Protein AF-A0AAN9YHE5-F1 (afdb_monomer)

Foldseek 3Di:
DLLVLLPDQEFEAAKEPLLVVVLVCLVVVHQPDLPDCNLVSLLPIQLLFALLNLLNLLSHPWYWYHYPPCPPRIDTPVSVLLSLLSNLVPHPAFLLRCCVVRVSSNLVNLSCSSVPPDQQQDALLQLLLSSVSHDYPDPLSSLQSSCSRNDSDDLVVQVDPGSQVSSCSSCQVVQANQLLQFPAQADPDAQRRSDHDRDDRHGQFSDHKDFSHFGWHQDPPNHIDTDAKDKFFFDAEAPQLVVLLQVVCVVSVNHDDVPDDPVNSLVSVQVSRVSRVRQAPSDWTDTHNYIDTDNYDDDPQQFGIKIFGPRMDDPRGTRIDTDGPPPDDPDDPDDDDDDDDDDDDDDDDDDDDDDDDPVSRVVVVVDDDDDDDDDDDDDDDPDPDDPVFKAWDFPDPDWAWPDKAFDDQDVVQQKTKIKTKTKGKTFIDGRVQPPHDDGDPIDMDIDIDMFMDHDDDDPVRDRPPVVVRRVVRHVVRRVVNVVVNVVVNVVVSVVVVVVVVVVVVVVVD

Structure (mmCIF, N/CA/C/O backbone):
data_AF-A0AAN9YHE5-F1
#
_entry.id   AF-A0AAN9YHE5-F1
#
loop_
_atom_site.group_PDB
_atom_site.id
_atom_site.type_symbol
_atom_site.label_atom_id
_atom_site.label_alt_id
_atom_site.label_comp_id
_atom_site.label_asym_id
_atom_site.label_entity_id
_atom_site.label_seq_id
_atom_site.pdbx_PDB_ins_code
_atom_site.Cartn_x
_atom_site.Cartn_y
_atom_site.Cartn_z
_atom_site.occupancy
_atom_site.B_iso_or_equiv
_atom_site.auth_seq_id
_atom_site.auth_comp_id
_atom_site.auth_asym_id
_atom_site.auth_atom_id
_atom_site.pdbx_PDB_model_num
ATOM 1 N N . MET A 1 1 ? -2.744 -6.668 20.739 1.00 74.50 1 MET A N 1
ATOM 2 C CA . MET A 1 1 ? -3.691 -5.672 20.198 1.00 74.50 1 MET A CA 1
ATOM 3 C C . MET A 1 1 ? -4.394 -6.184 18.950 1.00 74.50 1 MET A C 1
ATOM 5 O O . MET A 1 1 ? -5.600 -6.330 19.034 1.00 74.50 1 MET A O 1
ATOM 9 N N . GLY A 1 2 ? -3.677 -6.585 17.888 1.00 71.94 2 GLY A N 1
ATOM 10 C CA . GLY A 1 2 ? -4.212 -7.288 16.698 1.00 71.94 2 GLY A CA 1
ATOM 11 C C . GLY A 1 2 ? -5.443 -8.166 16.937 1.00 71.94 2 GLY A C 1
ATOM 12 O O . GLY A 1 2 ? -6.554 -7.809 16.556 1.00 71.94 2 GLY A O 1
ATOM 13 N N . TYR A 1 3 ? -5.230 -9.261 17.669 1.00 76.81 3 TYR A N 1
ATOM 14 C CA . TYR A 1 3 ? -6.268 -10.214 18.077 1.00 76.81 3 TYR A CA 1
ATOM 15 C C . TYR A 1 3 ? -7.438 -9.592 18.864 1.00 76.81 3 TYR A C 1
ATOM 17 O O . TYR A 1 3 ? -8.582 -9.998 18.720 1.00 76.81 3 TYR A O 1
ATOM 25 N N . ILE A 1 4 ? -7.172 -8.605 19.724 1.00 84.62 4 ILE A N 1
ATOM 26 C CA . ILE A 1 4 ? -8.227 -7.964 20.525 1.00 84.62 4 ILE A CA 1
ATOM 27 C C . ILE A 1 4 ? -9.166 -7.183 19.603 1.00 84.62 4 ILE A C 1
ATOM 29 O O . ILE A 1 4 ? -10.381 -7.300 19.731 1.00 84.62 4 ILE A O 1
ATOM 33 N N . TYR A 1 5 ? -8.606 -6.421 18.663 1.00 83.75 5 TYR A N 1
ATOM 34 C CA . TYR A 1 5 ? -9.387 -5.610 17.734 1.00 83.75 5 TYR A CA 1
ATOM 35 C C . TYR A 1 5 ? -10.179 -6.458 16.732 1.00 83.75 5 TYR A C 1
ATOM 37 O O . TYR A 1 5 ? -11.309 -6.101 16.419 1.00 83.75 5 TYR A O 1
ATOM 45 N N . SER A 1 6 ? -9.656 -7.607 16.294 1.00 77.12 6 SER A N 1
ATOM 46 C CA . SER A 1 6 ? -10.407 -8.512 15.412 1.00 77.12 6 SER A CA 1
ATOM 47 C C . SER A 1 6 ? -11.567 -9.230 16.113 1.00 77.12 6 SER A C 1
ATOM 49 O O . SER A 1 6 ? -12.621 -9.481 15.516 1.00 77.12 6 SER A O 1
ATOM 51 N N . GLU A 1 7 ? -11.427 -9.516 17.408 1.00 85.00 7 GLU A N 1
ATOM 52 C CA . GLU A 1 7 ? -12.503 -10.093 18.218 1.00 85.00 7 GLU A CA 1
ATOM 53 C C . GLU A 1 7 ? -13.517 -9.044 18.700 1.00 85.00 7 GLU A C 1
ATOM 55 O O . GLU A 1 7 ? -14.670 -9.389 18.979 1.00 85.00 7 GLU A O 1
ATOM 60 N N . ALA A 1 8 ? -13.142 -7.763 18.738 1.00 88.00 8 ALA A N 1
ATOM 61 C CA . ALA A 1 8 ? -14.026 -6.680 19.152 1.00 88.00 8 ALA A CA 1
ATOM 62 C C . ALA A 1 8 ? -15.301 -6.612 18.288 1.00 88.00 8 ALA A C 1
ATOM 64 O O . ALA A 1 8 ? -15.305 -6.910 17.088 1.00 88.00 8 ALA A O 1
ATOM 65 N N . CYS A 1 9 ? -16.417 -6.247 18.925 1.00 89.44 9 CYS A N 1
ATOM 66 C CA . CYS A 1 9 ? -17.671 -5.951 18.224 1.00 89.44 9 CYS A CA 1
ATOM 67 C C . CYS A 1 9 ? -17.692 -4.507 17.713 1.00 89.44 9 CYS A C 1
ATOM 69 O O . CYS A 1 9 ? -18.249 -4.240 16.654 1.00 89.44 9 CYS A O 1
ATOM 71 N N . GLU A 1 10 ? -17.063 -3.603 18.459 1.00 92.31 10 GLU A N 1
ATOM 72 C CA . GLU A 1 10 ? -16.966 -2.183 18.158 1.00 92.31 10 GLU A CA 1
ATOM 73 C C . GLU A 1 10 ? -15.606 -1.664 18.628 1.00 92.31 10 GLU A C 1
ATOM 75 O O . GLU A 1 10 ? -15.095 -2.085 19.670 1.00 92.31 10 GLU A O 1
ATOM 80 N N . VAL A 1 11 ? -15.031 -0.757 17.846 1.00 93.25 11 VAL A N 1
ATOM 81 C CA . VAL A 1 11 ? -13.825 -0.001 18.169 1.00 93.25 11 VAL A CA 1
ATOM 82 C C . VAL A 1 11 ? -14.217 1.468 18.231 1.00 93.25 11 VAL A C 1
ATOM 84 O O . VAL A 1 11 ? -14.716 2.020 17.254 1.00 93.25 11 VAL A O 1
ATOM 87 N N . ILE A 1 12 ? -13.995 2.096 19.384 1.00 94.25 12 ILE A N 1
ATOM 88 C CA . ILE A 1 12 ? -14.265 3.520 19.590 1.00 94.25 12 ILE A CA 1
ATOM 89 C C . ILE A 1 12 ? -12.921 4.246 19.658 1.00 94.25 12 ILE A C 1
ATOM 91 O O . ILE A 1 12 ? -12.204 4.132 20.652 1.00 94.25 12 ILE A O 1
ATOM 95 N N . ALA A 1 13 ? -12.581 4.983 18.604 1.00 94.06 13 ALA A N 1
ATOM 96 C CA . ALA A 1 13 ? -11.414 5.852 18.575 1.00 94.06 13 ALA A CA 1
ATOM 97 C C . ALA A 1 13 ? -11.735 7.163 19.306 1.00 94.06 13 ALA A C 1
ATOM 99 O O . ALA A 1 13 ? -12.643 7.901 18.917 1.00 94.06 13 ALA A O 1
ATOM 100 N N . VAL A 1 14 ? -10.995 7.442 20.379 1.00 94.12 14 VAL A N 1
ATOM 101 C CA . VAL A 1 14 ? -11.133 8.665 21.179 1.00 94.12 14 VAL A CA 1
ATOM 102 C C . VAL A 1 14 ? -9.986 9.606 20.821 1.00 94.12 14 VAL A C 1
ATOM 104 O O . VAL A 1 14 ? -8.840 9.354 21.187 1.00 94.12 14 VAL A O 1
ATOM 107 N N . LEU A 1 15 ? -10.297 10.665 20.077 1.00 94.00 15 LEU A N 1
ATOM 108 C CA . LEU A 1 15 ? -9.329 11.664 19.619 1.00 94.00 15 LEU A CA 1
ATOM 109 C C . LEU A 1 15 ? -9.142 12.758 20.674 1.00 94.00 15 LEU A C 1
ATOM 111 O O . LEU A 1 15 ? -9.956 12.909 21.593 1.00 94.00 15 LEU A O 1
ATOM 115 N N . SER A 1 16 ? -8.078 13.548 20.529 1.00 93.75 16 SER A N 1
ATOM 116 C CA . SER A 1 16 ? -7.767 14.613 21.480 1.00 93.75 16 SER A CA 1
ATOM 117 C C . SER A 1 16 ? -8.860 15.696 21.521 1.00 93.75 16 SER A C 1
ATOM 119 O O . SER A 1 16 ? -9.561 15.913 20.523 1.00 93.75 16 SER A O 1
ATOM 121 N N . PRO A 1 17 ? -8.976 16.455 22.631 1.00 92.38 17 PRO A N 1
ATOM 122 C CA . PRO A 1 17 ? -9.924 17.567 22.765 1.00 92.38 17 PRO A CA 1
ATOM 123 C C . PRO A 1 17 ? -9.833 18.612 21.645 1.00 92.38 17 PRO A C 1
ATOM 125 O O . PRO A 1 17 ? -10.809 19.295 21.339 1.00 92.38 17 PRO A O 1
ATOM 128 N N . THR A 1 18 ? -8.664 18.730 21.006 1.00 91.44 18 THR A N 1
ATOM 129 C CA . THR A 1 18 ? -8.421 19.701 19.932 1.00 91.44 18 THR A CA 1
ATOM 130 C C . THR A 1 18 ? -9.217 19.406 18.657 1.00 91.44 18 THR A C 1
ATOM 132 O O . THR A 1 18 ? -9.439 20.313 17.858 1.00 91.44 18 THR A O 1
ATOM 135 N N . ILE A 1 19 ? -9.708 18.171 18.493 1.00 91.50 19 ILE A N 1
ATOM 136 C CA . ILE A 1 19 ? -10.497 17.726 17.334 1.00 91.50 19 ILE A CA 1
ATOM 137 C C . ILE A 1 19 ? -11.996 17.949 17.523 1.00 91.50 19 ILE A C 1
ATOM 139 O O . ILE A 1 19 ? -12.758 17.873 16.559 1.00 91.50 19 ILE A O 1
ATOM 143 N N . LEU A 1 20 ? -12.444 18.279 18.738 1.00 90.94 20 LEU A N 1
ATOM 144 C CA . LEU A 1 20 ? -13.855 18.527 19.032 1.00 90.94 20 LEU A CA 1
ATOM 145 C C . LEU A 1 20 ? -14.530 19.483 18.029 1.00 90.94 20 LEU A C 1
ATOM 147 O O . LEU A 1 20 ? -15.631 19.159 17.568 1.00 90.94 20 LEU A O 1
ATOM 151 N N . PRO A 1 21 ? -13.910 20.613 17.632 1.00 88.12 21 PRO A N 1
ATOM 152 C CA . PRO A 1 21 ? -14.501 21.497 16.638 1.00 88.12 21 PRO A CA 1
ATOM 153 C C . PRO A 1 21 ? -14.665 20.802 15.278 1.00 88.12 21 PRO A C 1
ATOM 155 O O . PRO A 1 21 ? -15.731 20.905 14.682 1.00 88.12 21 PRO A O 1
ATOM 158 N N . SER A 1 22 ? -13.671 20.021 14.837 1.00 87.50 22 SER A N 1
ATOM 159 C CA . SER A 1 22 ? -13.715 19.273 13.573 1.00 87.50 22 SER A CA 1
ATOM 160 C C . SER A 1 22 ? -14.817 18.208 13.573 1.00 87.50 22 SER A C 1
ATOM 162 O O . SER A 1 22 ? -15.563 18.101 12.604 1.00 87.50 22 SER A O 1
ATOM 164 N N . LEU A 1 23 ? -14.985 17.451 14.667 1.00 89.56 23 LEU A N 1
ATOM 165 C CA . LEU A 1 23 ? -16.072 16.465 14.764 1.00 89.56 23 LEU A CA 1
ATOM 166 C C . LEU A 1 23 ? -17.449 17.137 14.847 1.00 89.56 23 LEU A C 1
ATOM 168 O O . LEU A 1 23 ? -18.411 16.663 14.249 1.00 89.56 23 LEU A O 1
ATOM 172 N N . THR A 1 24 ? -17.562 18.251 15.572 1.00 88.62 24 THR A N 1
ATOM 173 C CA . THR A 1 24 ? -18.819 19.016 15.644 1.00 88.62 24 THR A CA 1
ATOM 174 C C . THR A 1 24 ? -19.223 19.494 14.255 1.00 88.62 24 THR A C 1
ATOM 176 O O . THR A 1 24 ? -20.366 19.307 13.844 1.00 88.62 24 THR A O 1
ATOM 179 N N . TYR A 1 25 ? -18.255 20.029 13.517 1.00 85.31 25 TYR A N 1
ATOM 180 C CA . TYR A 1 25 ? -18.430 20.499 12.156 1.00 85.31 25 TYR A CA 1
ATOM 181 C C . TYR A 1 25 ? -18.879 19.386 11.207 1.00 85.31 25 TYR A C 1
ATOM 183 O O . TYR A 1 25 ? -19.871 19.531 10.492 1.00 85.31 25 TYR A O 1
ATOM 191 N N . MET A 1 26 ? -18.189 18.240 11.263 1.00 86.38 26 MET A N 1
ATOM 192 C CA . MET A 1 26 ? -18.561 17.037 10.528 1.00 86.38 26 MET A CA 1
ATOM 193 C C . MET A 1 26 ? -20.006 16.635 10.844 1.00 86.38 26 MET A C 1
ATOM 195 O O . MET A 1 26 ? -20.814 16.524 9.931 1.00 86.38 26 MET A O 1
ATOM 199 N N . ARG A 1 27 ? -20.381 16.504 12.121 1.00 86.00 27 ARG A N 1
ATOM 200 C CA . ARG A 1 27 ? -21.746 16.128 12.532 1.00 86.00 27 ARG A CA 1
ATOM 201 C C . ARG A 1 27 ? -22.822 17.083 12.002 1.00 86.00 27 ARG A C 1
ATOM 203 O O . ARG A 1 27 ? -23.927 16.649 11.692 1.00 86.00 27 ARG A O 1
ATOM 210 N N . GLU A 1 28 ? -22.518 18.373 11.905 1.00 84.94 28 GLU A N 1
ATOM 211 C CA . GLU A 1 28 ? -23.447 19.401 11.422 1.00 84.94 28 GLU A CA 1
ATOM 212 C C . GLU A 1 28 ? -23.632 19.412 9.895 1.00 84.94 28 GLU A C 1
ATOM 214 O O . GLU A 1 28 ? -24.357 20.265 9.388 1.00 84.94 28 GLU A O 1
ATOM 219 N N . ASN A 1 29 ? -23.028 18.473 9.153 1.00 70.25 29 ASN A N 1
ATOM 220 C CA . ASN A 1 29 ? -23.102 18.409 7.686 1.00 70.25 29 ASN A CA 1
ATOM 221 C C . ASN A 1 29 ? -22.597 19.669 6.971 1.00 70.25 29 ASN A C 1
ATOM 223 O O . ASN A 1 29 ? -22.961 19.928 5.825 1.00 70.25 29 ASN A O 1
ATOM 227 N N . LYS A 1 30 ? -21.736 20.448 7.622 1.00 70.75 30 LYS A N 1
ATOM 228 C CA . LYS A 1 30 ? -21.125 21.613 6.990 1.00 70.75 30 LYS A CA 1
ATOM 229 C C . LYS A 1 30 ? -19.995 21.155 6.059 1.00 70.75 30 LYS A C 1
ATOM 231 O O . LYS A 1 30 ? -19.321 20.157 6.330 1.00 70.75 30 LYS A O 1
ATOM 236 N N . GLN A 1 31 ? -19.833 21.838 4.928 1.00 65.38 31 GLN A N 1
ATOM 237 C CA . GLN A 1 31 ? -18.748 21.579 3.977 1.00 65.38 31 GLN A CA 1
ATOM 238 C C . GLN A 1 31 ? -17.472 22.220 4.503 1.00 65.38 31 GLN A C 1
ATOM 240 O O . GLN A 1 31 ? -17.430 23.440 4.557 1.00 65.38 31 GLN A O 1
ATOM 245 N N . LEU A 1 32 ? -16.479 21.405 4.883 1.00 62.53 32 LEU A N 1
ATOM 246 C CA . LEU A 1 32 ? -15.212 21.889 5.444 1.00 62.53 32 LEU A CA 1
ATOM 247 C C . LEU A 1 32 ? -14.579 22.835 4.427 1.00 62.53 32 LEU A C 1
ATOM 249 O O . LEU A 1 32 ? -14.189 22.392 3.344 1.00 62.53 32 LEU A O 1
ATOM 253 N N . ASP A 1 33 ? -14.552 24.125 4.752 1.00 62.34 33 ASP A N 1
ATOM 254 C CA . ASP A 1 33 ? -13.973 25.124 3.866 1.00 62.34 33 ASP A CA 1
ATOM 255 C C . ASP A 1 33 ? -12.447 24.980 3.902 1.00 62.34 33 ASP A C 1
ATOM 257 O O . ASP A 1 33 ? -11.855 24.648 4.934 1.00 62.34 33 ASP A O 1
ATOM 261 N N . VAL A 1 34 ? -11.794 25.197 2.763 1.00 58.25 34 VAL A N 1
ATOM 262 C CA . VAL A 1 34 ? -10.363 24.890 2.554 1.00 58.25 34 VAL A CA 1
ATOM 263 C C . VAL A 1 34 ? -9.447 25.648 3.533 1.00 58.25 34 VAL A C 1
ATOM 265 O O . VAL A 1 34 ? -8.343 25.192 3.839 1.00 58.25 34 VAL A O 1
ATOM 268 N N . ASP A 1 35 ? -9.928 26.768 4.073 1.00 59.50 35 ASP A N 1
ATOM 269 C CA . ASP A 1 35 ? -9.215 27.633 5.016 1.00 59.50 35 ASP A CA 1
ATOM 270 C C . ASP A 1 35 ? -9.460 27.283 6.500 1.00 59.50 35 ASP A C 1
ATOM 272 O O . ASP A 1 35 ? -9.071 28.038 7.399 1.00 59.50 35 ASP A O 1
ATOM 276 N N . GLU A 1 36 ? -10.092 26.145 6.805 1.00 64.38 36 GLU A N 1
ATOM 277 C CA . GLU A 1 36 ? -10.497 25.848 8.175 1.00 64.38 36 GLU A CA 1
ATOM 278 C C . GLU A 1 36 ? -9.381 25.246 9.064 1.00 64.38 36 GLU A C 1
ATOM 280 O O . GLU A 1 36 ? -8.723 24.258 8.711 1.00 64.38 36 GLU A O 1
ATOM 285 N N . PRO A 1 37 ? -9.223 25.739 10.312 1.00 75.06 37 PRO A N 1
ATOM 286 C CA . PRO A 1 37 ? -8.290 25.190 11.307 1.00 75.06 37 PRO A CA 1
ATOM 287 C C . PRO A 1 37 ? -8.557 23.712 11.661 1.00 75.06 37 PRO A C 1
ATOM 289 O O . PRO A 1 37 ? -7.713 23.053 12.274 1.00 75.06 37 PRO A O 1
ATOM 292 N N . HIS A 1 38 ? -9.708 23.172 11.254 1.00 76.50 38 HIS A N 1
ATOM 293 C CA . HIS A 1 38 ? -10.140 21.799 11.500 1.00 76.50 38 HIS A CA 1
ATOM 294 C C . HIS A 1 38 ? -9.230 20.741 10.864 1.00 76.50 38 HIS A C 1
ATOM 296 O O . HIS A 1 38 ? -8.998 19.692 11.476 1.00 76.50 38 HIS A O 1
ATOM 302 N N . MET A 1 39 ? -8.671 21.025 9.683 1.00 77.19 39 MET A N 1
ATOM 303 C CA . MET A 1 39 ? -7.719 20.136 9.010 1.00 77.19 39 MET A CA 1
ATOM 304 C C . MET A 1 39 ? -6.397 20.026 9.758 1.00 77.19 39 MET A C 1
ATOM 306 O O . MET A 1 39 ? -5.877 18.929 9.962 1.00 77.19 39 MET A O 1
ATOM 310 N N . PHE A 1 40 ? -5.854 21.166 10.185 1.00 82.50 40 PHE A N 1
ATOM 311 C CA . PHE A 1 40 ? -4.583 21.202 10.902 1.00 82.50 40 PHE A CA 1
ATOM 312 C C . PHE A 1 40 ? -4.679 20.498 12.254 1.00 82.50 40 PHE A C 1
ATOM 314 O O . PHE A 1 40 ? -3.733 19.814 12.645 1.00 82.50 40 PHE A O 1
ATOM 321 N N . ALA A 1 41 ? -5.830 20.600 12.926 1.00 87.62 41 ALA A N 1
ATOM 322 C CA . ALA A 1 41 ? -6.093 19.846 14.145 1.00 87.62 41 ALA A CA 1
ATOM 323 C C . ALA A 1 41 ? -6.028 18.330 13.883 1.00 87.62 41 ALA A C 1
ATOM 325 O O . ALA A 1 41 ? -5.256 17.635 14.539 1.00 87.62 41 ALA A O 1
ATOM 326 N N . LEU A 1 42 ? -6.750 17.823 12.871 1.00 87.94 42 LEU A N 1
ATOM 327 C CA . LEU A 1 42 ? -6.726 16.399 12.494 1.00 87.94 42 LEU A CA 1
ATOM 328 C C . LEU A 1 42 ? -5.325 15.918 12.105 1.00 87.94 42 LEU A C 1
ATOM 330 O O . LEU A 1 42 ? -4.894 14.856 12.541 1.00 87.94 42 LEU A O 1
ATOM 334 N N . GLN A 1 43 ? -4.576 16.715 11.347 1.00 88.88 43 GLN A N 1
ATOM 335 C CA . GLN A 1 43 ? -3.193 16.398 10.995 1.00 88.88 43 GLN A CA 1
ATOM 336 C C . GLN A 1 43 ? -2.264 16.309 12.221 1.00 88.88 43 GLN A C 1
ATOM 338 O O . GLN A 1 43 ? -1.250 15.603 12.195 1.00 88.88 43 GLN A O 1
ATOM 343 N N . GLY A 1 44 ? -2.566 17.057 13.279 1.00 88.81 44 GLY A N 1
ATOM 344 C CA . GLY A 1 44 ? -1.799 17.078 14.519 1.00 88.81 44 GLY A CA 1
ATOM 345 C C . GLY A 1 44 ? -2.169 15.975 15.508 1.00 88.81 44 GLY A C 1
ATOM 346 O O . GLY A 1 44 ? -1.372 15.707 16.405 1.00 88.81 44 GLY A O 1
ATOM 347 N N . ASP A 1 45 ? -3.334 15.344 15.355 1.00 92.62 45 ASP A N 1
ATOM 348 C CA . ASP A 1 45 ? -3.850 14.403 16.345 1.00 92.62 45 ASP A CA 1
ATOM 349 C C . ASP A 1 45 ? -3.021 13.120 16.419 1.00 92.62 45 ASP A C 1
ATOM 351 O O . ASP A 1 45 ? -2.602 12.545 15.413 1.00 92.62 45 ASP A O 1
ATOM 355 N N . GLU A 1 46 ? -2.790 12.660 17.643 1.00 90.81 46 GLU A N 1
ATOM 356 C CA . GLU A 1 46 ? -1.928 11.516 17.893 1.00 90.81 46 GLU A CA 1
ATOM 357 C C . GLU A 1 46 ? -2.527 10.206 17.377 1.00 90.81 46 GLU A C 1
ATOM 359 O O . GLU A 1 46 ? -1.799 9.338 16.898 1.00 90.81 46 GLU A O 1
ATOM 364 N N . TRP A 1 47 ? -3.854 10.050 17.419 1.00 91.38 47 TRP A N 1
ATOM 365 C CA . TRP A 1 47 ? -4.482 8.890 16.802 1.00 91.38 47 TRP A CA 1
ATOM 366 C C . TRP A 1 47 ? -4.234 8.912 15.298 1.00 91.38 47 TRP A C 1
ATOM 368 O O . TRP A 1 47 ? -3.850 7.907 14.731 1.00 91.38 47 TRP A O 1
ATOM 378 N N . VAL A 1 48 ? -4.309 10.050 14.618 1.00 87.88 48 VAL A N 1
ATOM 379 C CA . VAL A 1 48 ? -4.059 10.090 13.168 1.00 87.88 48 VAL A CA 1
ATOM 380 C C . VAL A 1 48 ? -2.637 9.633 12.807 1.00 87.88 48 VAL A C 1
ATOM 382 O O . VAL A 1 48 ? -2.441 8.951 11.797 1.00 87.88 48 VAL A O 1
ATOM 385 N N . THR A 1 49 ? -1.648 9.952 13.644 1.00 85.62 49 THR A N 1
ATOM 386 C CA . THR A 1 49 ? -0.231 9.685 13.360 1.00 85.62 49 THR A CA 1
ATOM 387 C C . THR A 1 49 ? 0.251 8.298 13.742 1.00 85.62 49 THR A C 1
ATOM 3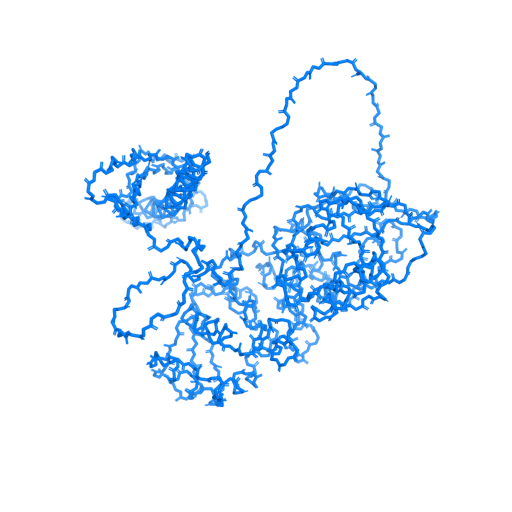89 O O . THR A 1 49 ? 1.273 7.861 13.210 1.00 85.62 49 THR A O 1
ATOM 392 N N . ARG A 1 50 ? -0.401 7.618 14.684 1.00 89.69 50 ARG A N 1
ATOM 393 C CA . ARG A 1 50 ? 0.111 6.373 15.263 1.00 89.69 50 ARG A CA 1
ATOM 394 C C . ARG A 1 50 ? 0.031 5.190 14.290 1.00 89.69 50 ARG A C 1
ATOM 396 O O . ARG A 1 50 ? -0.863 5.079 13.454 1.00 89.69 50 ARG A O 1
ATOM 403 N N . ALA A 1 51 ? 0.969 4.265 14.457 1.00 87.94 51 ALA A N 1
ATOM 404 C CA . ALA A 1 51 ? 1.032 2.971 13.783 1.00 87.94 51 ALA A CA 1
ATOM 405 C C . ALA A 1 51 ? -0.233 2.125 14.031 1.00 87.94 51 ALA A C 1
ATOM 407 O O . ALA A 1 51 ? -0.787 1.529 13.112 1.00 87.94 51 ALA A O 1
ATOM 4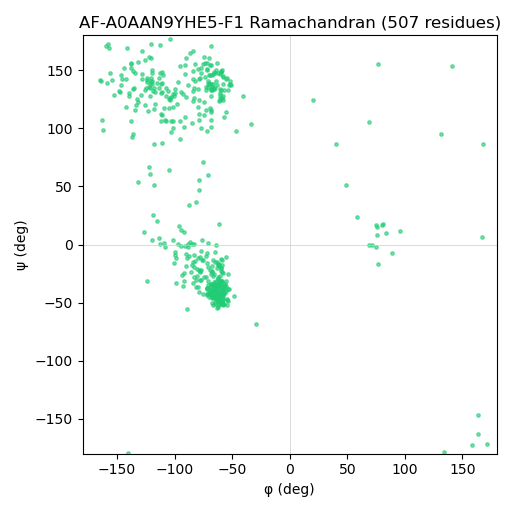08 N N . TRP A 1 52 ? -0.735 2.126 15.268 1.00 90.31 52 TRP A N 1
ATOM 409 C CA . TRP A 1 52 ? -1.890 1.320 15.677 1.00 90.31 52 TRP A CA 1
ATOM 410 C C . TRP A 1 52 ? -3.188 1.667 14.951 1.00 90.31 52 TRP A C 1
ATOM 412 O O . TRP A 1 52 ? -4.018 0.794 14.739 1.00 90.31 52 TRP A O 1
ATOM 422 N N . THR A 1 53 ? -3.330 2.906 14.507 1.00 91.75 53 THR A N 1
ATOM 423 C CA . THR A 1 53 ? -4.536 3.473 13.893 1.00 91.75 53 THR A CA 1
ATOM 424 C C . THR A 1 53 ? -5.025 2.703 12.689 1.00 91.75 53 THR A C 1
ATOM 426 O O . THR A 1 53 ? -6.220 2.454 12.548 1.00 91.75 53 THR A O 1
ATOM 429 N N . TYR A 1 54 ? -4.092 2.281 11.836 1.00 91.12 54 TYR A N 1
ATOM 430 C CA . TYR A 1 54 ? -4.431 1.454 10.692 1.00 91.12 54 TYR A CA 1
ATOM 431 C C . TYR A 1 54 ? -5.020 0.122 11.161 1.00 91.12 54 TYR A C 1
ATOM 433 O O . TYR A 1 54 ? -6.148 -0.213 10.821 1.00 91.12 54 TYR A O 1
ATOM 441 N N . GLN A 1 55 ? -4.295 -0.583 12.030 1.00 90.56 55 GLN A N 1
ATOM 442 C CA . GLN A 1 55 ? -4.684 -1.879 12.584 1.00 90.56 55 GLN A CA 1
ATOM 443 C C . GLN A 1 55 ? -6.004 -1.825 13.375 1.00 90.56 55 GLN A C 1
ATOM 445 O O . GLN A 1 55 ? -6.763 -2.792 13.367 1.00 90.56 55 GLN A O 1
ATOM 450 N N . GLU A 1 56 ? -6.271 -0.716 14.060 1.00 91.06 56 GLU A N 1
ATOM 451 C CA . GLU A 1 56 ? -7.505 -0.436 14.795 1.00 91.06 56 GLU A CA 1
ATOM 452 C C . GLU A 1 56 ? -8.702 -0.296 13.865 1.00 91.06 56 GLU A C 1
ATOM 454 O O . GLU A 1 56 ? -9.711 -0.972 14.056 1.00 91.06 56 GLU A O 1
ATOM 459 N N . ALA A 1 57 ? -8.575 0.552 12.845 1.00 91.75 57 ALA A N 1
ATOM 460 C CA . ALA A 1 57 ? -9.649 0.821 11.905 1.00 91.75 57 ALA A CA 1
ATOM 461 C C . ALA A 1 57 ? -9.952 -0.405 11.040 1.00 91.75 57 ALA A C 1
ATOM 463 O O . ALA A 1 57 ? -11.095 -0.838 10.957 1.00 91.75 57 ALA A O 1
ATOM 464 N N . VAL A 1 58 ? -8.932 -1.012 10.431 1.00 89.12 58 VAL A N 1
ATOM 465 C CA . VAL A 1 58 ? -9.130 -2.062 9.420 1.00 89.12 58 VAL A CA 1
ATOM 466 C C . VAL A 1 58 ? -9.547 -3.418 9.995 1.00 89.12 58 VAL A C 1
ATOM 468 O O . VAL A 1 58 ? -9.986 -4.301 9.254 1.00 89.12 58 VAL A O 1
ATOM 471 N N . ASN A 1 59 ? -9.421 -3.599 11.310 1.00 89.25 59 ASN A N 1
ATOM 472 C CA . ASN A 1 59 ? -9.922 -4.782 12.010 1.00 89.25 59 ASN A CA 1
ATOM 473 C C . ASN A 1 59 ? -11.261 -4.538 12.708 1.00 89.25 59 ASN A C 1
ATOM 475 O O . ASN A 1 59 ? -11.866 -5.493 13.200 1.00 89.25 59 ASN A O 1
ATOM 479 N N . ALA A 1 60 ? -11.722 -3.289 12.779 1.00 89.38 60 ALA A N 1
ATOM 480 C CA . ALA A 1 60 ? -12.995 -2.973 13.394 1.00 89.38 60 ALA A CA 1
ATOM 481 C C . ALA A 1 60 ? -14.140 -3.576 12.570 1.00 89.38 60 ALA A C 1
ATOM 483 O O . ALA A 1 60 ? -14.203 -3.420 11.356 1.00 89.38 60 ALA A O 1
ATOM 484 N N . LYS A 1 61 ? -15.088 -4.233 13.244 1.00 88.00 61 LYS A N 1
ATOM 485 C CA . LYS A 1 61 ? -16.388 -4.589 12.639 1.00 88.00 61 LYS A CA 1
ATOM 486 C C . LYS A 1 61 ? -17.328 -3.387 12.588 1.00 88.00 61 LYS A C 1
ATOM 488 O O . LYS A 1 61 ? -18.179 -3.293 11.714 1.00 88.00 61 LYS A O 1
ATOM 493 N N . CYS A 1 62 ? -17.168 -2.499 13.561 1.00 92.25 62 CYS A N 1
ATOM 494 C CA . CYS A 1 62 ? -17.839 -1.219 13.674 1.00 92.25 62 CYS A CA 1
ATOM 495 C C . CYS A 1 62 ? -16.816 -0.233 14.239 1.00 92.25 62 CYS A C 1
ATOM 497 O O . CYS A 1 62 ? -16.297 -0.460 15.334 1.00 92.25 62 CYS A O 1
ATOM 499 N N . LEU A 1 63 ? -16.489 0.808 13.478 1.00 94.00 63 LEU A N 1
ATOM 500 C CA . LEU A 1 63 ? -15.630 1.900 13.920 1.00 94.00 63 LEU A CA 1
ATOM 501 C C . LEU A 1 63 ? -16.499 3.104 14.285 1.00 94.00 63 LEU A C 1
ATOM 503 O O . LEU A 1 63 ? -17.314 3.546 13.476 1.00 94.00 63 LEU A O 1
ATOM 507 N N . SER A 1 64 ? -16.272 3.656 15.469 1.00 95.25 64 SER A N 1
ATOM 508 C CA . SER A 1 64 ? -16.890 4.883 15.966 1.00 95.25 64 SER A CA 1
ATOM 509 C C . SER A 1 64 ? -15.788 5.864 16.352 1.00 95.25 64 SER A C 1
ATOM 511 O O . SER A 1 64 ? -14.771 5.469 16.917 1.00 95.25 64 SER A O 1
ATOM 513 N N . ILE A 1 65 ? -15.975 7.146 16.056 1.00 95.12 65 ILE A N 1
ATOM 514 C CA . ILE A 1 65 ? -14.998 8.204 16.321 1.00 95.12 65 ILE A CA 1
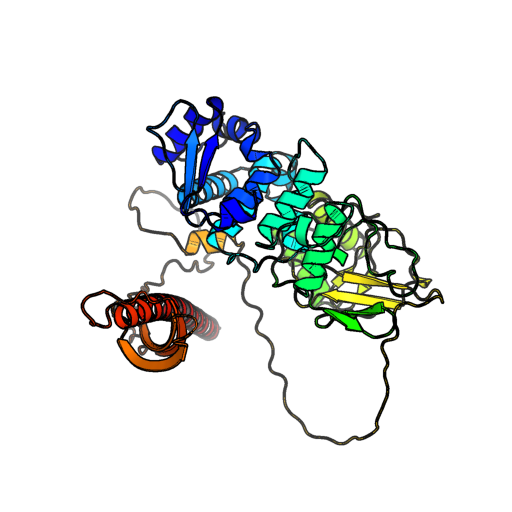ATOM 515 C C . ILE A 1 65 ? -15.631 9.248 17.232 1.00 95.12 65 ILE A C 1
ATOM 517 O O . ILE A 1 65 ? -16.722 9.757 16.968 1.00 95.12 65 ILE A O 1
ATOM 521 N N . THR A 1 66 ? -14.942 9.556 18.324 1.00 95.31 66 THR A N 1
ATOM 522 C CA . THR A 1 66 ? -15.360 10.528 19.333 1.00 95.31 66 THR A CA 1
ATOM 523 C C . THR A 1 66 ? -14.159 11.341 19.812 1.00 95.31 66 THR A C 1
ATOM 525 O O . THR A 1 66 ? -13.038 11.175 19.333 1.00 95.31 66 THR A O 1
ATOM 528 N N . CYS A 1 67 ? -14.391 12.252 20.747 1.00 94.19 67 CYS A N 1
ATOM 529 C CA . CYS A 1 67 ? -13.386 13.141 21.297 1.00 94.19 67 CYS A CA 1
ATOM 530 C C . CYS A 1 67 ? -13.399 13.059 22.826 1.00 94.19 67 CYS A C 1
ATOM 532 O O . CYS A 1 67 ? -14.459 12.936 23.449 1.00 94.19 67 CYS A O 1
ATOM 534 N N . GLU A 1 68 ? -12.216 13.118 23.434 1.00 93.00 68 GLU A N 1
ATOM 535 C CA . GLU A 1 68 ? -12.059 13.116 24.885 1.00 93.00 68 GLU A CA 1
ATOM 536 C C . GLU A 1 68 ? -12.907 14.222 25.540 1.00 93.00 68 GLU A C 1
ATOM 538 O O . GLU A 1 68 ? -12.945 15.368 25.093 1.00 93.00 68 GLU A O 1
ATOM 543 N N . GLY A 1 69 ? -13.642 13.867 26.597 1.00 87.88 69 GLY A N 1
ATOM 544 C CA . GLY A 1 69 ? -14.540 14.790 27.300 1.00 87.88 69 GLY A CA 1
ATOM 545 C C . GLY A 1 69 ? -15.850 15.112 26.567 1.00 87.88 69 GLY A C 1
ATOM 546 O O . GLY A 1 69 ? -16.702 15.795 27.133 1.00 87.88 69 GLY A O 1
ATOM 547 N N . SER A 1 70 ? -16.066 14.589 25.355 1.00 80.44 70 SER A N 1
ATOM 548 C CA . SER A 1 70 ? -17.239 14.876 24.523 1.00 80.44 70 SER A CA 1
ATOM 549 C C . SER A 1 70 ? -18.042 13.618 24.172 1.00 80.44 70 SER A C 1
ATOM 551 O O . SER A 1 70 ? -18.264 13.287 23.009 1.00 80.44 70 SER A O 1
ATOM 553 N N . GLY A 1 71 ? -18.564 12.929 25.192 1.00 71.75 71 GLY A N 1
ATOM 554 C CA . GLY A 1 71 ? -19.355 11.697 25.012 1.00 71.75 71 GLY A CA 1
ATOM 555 C C . GLY A 1 71 ? -20.682 11.858 24.248 1.00 71.75 71 GLY A C 1
ATOM 556 O O . GLY A 1 71 ? -21.405 10.887 24.068 1.00 71.75 71 GLY A O 1
ATOM 557 N N . HIS A 1 72 ? -21.019 13.074 23.811 1.00 85.62 72 HIS A N 1
ATOM 558 C CA . HIS A 1 72 ? -22.226 13.385 23.042 1.00 85.62 72 HIS A CA 1
ATOM 559 C C . HIS A 1 72 ? -21.969 13.500 21.527 1.00 85.62 72 HIS A C 1
ATOM 561 O O . HIS A 1 72 ? -22.919 13.667 20.759 1.00 85.62 72 HIS A O 1
ATOM 567 N N . ILE A 1 73 ? -20.709 13.444 21.081 1.00 91.00 73 ILE A N 1
ATOM 568 C CA . ILE A 1 73 ? -20.347 13.405 19.660 1.00 91.00 73 ILE A CA 1
ATOM 569 C C . ILE A 1 73 ? -19.763 12.038 19.360 1.00 91.00 73 ILE A C 1
ATOM 571 O O . ILE A 1 73 ? -18.676 11.704 19.823 1.00 91.00 73 ILE A O 1
ATOM 575 N N . ILE A 1 74 ? -20.490 11.260 18.569 1.00 94.12 74 ILE A N 1
ATOM 576 C CA . ILE A 1 74 ? -20.031 9.987 18.026 1.00 94.12 74 ILE A CA 1
ATOM 577 C C . ILE A 1 74 ? -20.351 10.020 16.538 1.00 94.12 74 ILE A C 1
ATOM 579 O O . ILE A 1 74 ? -21.501 10.236 16.160 1.00 94.12 74 ILE A O 1
ATOM 583 N N . ILE A 1 75 ? -19.325 9.851 15.712 1.00 93.81 75 ILE A N 1
ATOM 584 C CA . ILE A 1 75 ? -19.428 9.790 14.254 1.00 93.81 75 ILE A CA 1
ATOM 585 C C . ILE A 1 75 ? -19.047 8.377 13.837 1.00 93.81 75 ILE A C 1
ATOM 587 O O . ILE A 1 75 ? -18.054 7.838 14.327 1.00 93.81 75 ILE A O 1
ATOM 591 N N . SER A 1 76 ? -19.818 7.760 12.945 1.00 94.56 76 SER A N 1
ATOM 592 C CA . SER A 1 76 ? -19.430 6.447 12.420 1.00 94.56 76 SER A CA 1
ATOM 593 C C . SER A 1 76 ? -18.144 6.558 11.591 1.00 94.56 76 SER A C 1
ATOM 595 O O . SER A 1 76 ? -17.901 7.567 10.930 1.00 94.56 76 SER A O 1
ATOM 597 N N . GLY A 1 77 ? -17.321 5.512 11.574 1.00 93.00 77 GLY A N 1
ATOM 598 C CA . GLY A 1 77 ? -16.084 5.483 10.793 1.00 93.00 77 GLY A CA 1
ATOM 599 C C . GLY A 1 77 ? -16.337 5.709 9.301 1.00 93.00 77 GLY A C 1
ATOM 600 O O . GLY A 1 77 ? -15.597 6.444 8.659 1.00 93.00 77 GLY A O 1
ATOM 601 N N . GLN A 1 78 ? -17.430 5.160 8.761 1.00 92.06 78 GLN A N 1
ATOM 602 C CA . GLN A 1 78 ? -17.829 5.390 7.369 1.00 92.06 78 GLN A CA 1
ATOM 603 C C . GLN A 1 78 ? -18.148 6.866 7.104 1.00 92.06 78 GLN A C 1
ATOM 605 O O . GLN A 1 78 ? -17.672 7.439 6.128 1.00 92.06 78 GLN A O 1
ATOM 610 N N . GLU A 1 79 ? -18.938 7.492 7.974 1.00 91.62 79 GLU A N 1
ATOM 611 C CA . GLU A 1 79 ? -19.277 8.907 7.854 1.00 91.62 79 GLU A CA 1
ATOM 612 C C . GLU A 1 79 ? -18.032 9.793 7.972 1.00 91.62 79 GLU A C 1
ATOM 614 O O . GLU A 1 79 ? -17.854 10.709 7.172 1.00 91.62 79 GLU A O 1
ATOM 619 N N . PHE A 1 80 ? -17.138 9.486 8.913 1.00 91.50 80 PHE A N 1
ATOM 620 C CA . PHE A 1 80 ? -15.870 10.190 9.062 1.00 91.50 80 PHE A CA 1
ATOM 621 C C . PHE A 1 80 ? -15.013 10.105 7.791 1.00 91.50 80 PHE A C 1
ATOM 623 O O . PHE A 1 80 ? -14.567 11.137 7.291 1.00 91.50 80 PHE A O 1
ATOM 630 N N . LEU A 1 81 ? -14.825 8.904 7.232 1.00 90.75 81 LEU A N 1
ATOM 631 C CA . LEU A 1 81 ? -14.022 8.704 6.021 1.00 90.75 81 LEU A CA 1
ATOM 632 C C . LEU A 1 81 ? -14.650 9.363 4.791 1.00 90.75 81 LEU A C 1
ATOM 634 O O . LEU A 1 81 ? -13.936 9.973 4.000 1.00 90.75 81 LEU A O 1
ATOM 638 N N . ASN A 1 82 ? -15.976 9.315 4.653 1.00 89.12 82 ASN A N 1
ATOM 639 C CA . ASN A 1 82 ? -16.677 10.001 3.568 1.00 89.12 82 ASN A CA 1
ATOM 640 C C . ASN A 1 82 ? -16.473 11.520 3.635 1.00 89.12 82 ASN A C 1
ATOM 642 O O . ASN A 1 82 ? -16.201 12.157 2.617 1.00 89.12 82 ASN A O 1
ATOM 646 N N . ARG A 1 83 ? -16.573 12.108 4.833 1.00 87.50 83 ARG A N 1
ATOM 647 C CA . ARG A 1 83 ? -16.353 13.548 5.040 1.00 87.50 83 ARG A CA 1
ATOM 648 C C . ARG A 1 83 ? -14.902 13.941 4.806 1.00 87.50 83 ARG A C 1
ATOM 650 O O . ARG A 1 83 ? -14.651 14.964 4.175 1.00 87.50 83 ARG A O 1
ATOM 657 N N . LEU A 1 84 ? -13.966 13.122 5.280 1.00 86.94 84 LEU A N 1
ATOM 658 C CA . LEU A 1 84 ? -12.544 13.311 5.032 1.00 86.94 84 LEU A CA 1
ATOM 659 C C . LEU A 1 84 ? -12.247 13.275 3.527 1.00 86.94 84 LEU A C 1
ATOM 661 O O . LEU A 1 84 ? -11.650 14.213 3.014 1.00 86.94 84 LEU A O 1
ATOM 665 N N . GLY A 1 85 ? -12.703 12.244 2.814 1.00 87.88 85 GLY A N 1
ATOM 666 C CA . GLY A 1 85 ? -12.501 12.122 1.369 1.00 87.88 85 GLY A CA 1
ATOM 667 C C . GLY A 1 85 ? -13.111 13.293 0.599 1.00 87.88 85 GLY A C 1
ATOM 668 O O . GLY A 1 85 ? -12.457 13.860 -0.270 1.00 87.88 85 GLY A O 1
ATOM 669 N N . HIS A 1 86 ? -14.322 13.726 0.968 1.00 85.50 86 HIS A N 1
ATOM 670 C CA . HIS A 1 86 ? -14.937 14.922 0.390 1.00 85.50 86 HIS A CA 1
ATOM 671 C C . HIS A 1 86 ? -14.073 16.168 0.610 1.00 85.50 86 HIS A C 1
ATOM 673 O O . HIS A 1 86 ? -13.817 16.906 -0.335 1.00 85.50 86 HIS A O 1
ATOM 679 N N . MET A 1 87 ? -13.614 16.410 1.838 1.00 84.00 87 MET A N 1
ATOM 680 C CA . MET A 1 87 ? -12.739 17.540 2.158 1.00 84.00 87 MET A CA 1
ATOM 681 C C . MET A 1 87 ? -11.445 17.500 1.337 1.00 84.00 87 MET A C 1
ATOM 683 O O . MET A 1 87 ? -11.072 18.502 0.737 1.00 84.00 87 MET A O 1
ATOM 687 N N . LEU A 1 88 ? -10.788 16.340 1.263 1.00 84.94 88 LEU A N 1
ATOM 688 C CA . LEU A 1 88 ? -9.527 16.175 0.540 1.00 84.94 88 LEU A CA 1
ATOM 689 C C . LEU A 1 88 ? -9.666 16.350 -0.981 1.00 84.94 88 LEU A C 1
ATOM 691 O O . LEU A 1 88 ? -8.691 16.735 -1.622 1.00 84.94 88 LEU A O 1
ATOM 695 N N . ASP A 1 89 ? -10.844 16.080 -1.547 1.00 85.00 89 ASP A N 1
ATOM 696 C CA . ASP A 1 89 ? -11.164 16.250 -2.975 1.00 85.00 89 ASP A CA 1
ATOM 697 C C . ASP A 1 89 ? -11.452 17.716 -3.354 1.00 85.00 89 ASP A C 1
ATOM 699 O O . ASP A 1 89 ? -11.324 18.087 -4.516 1.00 85.00 89 ASP A O 1
ATOM 703 N N . HIS A 1 90 ? -11.820 18.558 -2.380 1.00 84.81 90 HIS A N 1
ATOM 704 C CA . HIS A 1 90 ? -12.067 19.994 -2.587 1.00 84.81 90 HIS A CA 1
ATOM 705 C C . HIS A 1 90 ? -10.841 20.863 -2.290 1.00 84.81 90 HIS A C 1
ATOM 707 O O . HIS A 1 90 ? -10.889 22.082 -2.461 1.00 84.81 90 HIS A O 1
ATOM 713 N N . LEU A 1 91 ? -9.731 20.259 -1.858 1.00 83.38 91 LEU A N 1
ATOM 714 C CA . LEU A 1 91 ? -8.483 20.987 -1.696 1.00 83.38 91 LEU A CA 1
ATOM 715 C C . LEU A 1 91 ? -7.969 21.461 -3.063 1.00 83.38 91 LEU A C 1
ATOM 717 O O . LEU A 1 91 ? -7.893 20.659 -3.992 1.00 83.38 91 LEU A O 1
ATOM 721 N N . PRO A 1 92 ? -7.531 22.727 -3.196 1.00 86.50 92 PRO A N 1
ATOM 722 C CA . PRO A 1 92 ? -6.930 23.260 -4.416 1.00 86.50 92 PRO A CA 1
ATOM 723 C C . PRO A 1 92 ? -5.463 22.814 -4.521 1.00 86.50 92 PRO A C 1
ATOM 725 O O . PRO A 1 92 ? -4.557 23.628 -4.696 1.00 86.50 92 PRO A O 1
ATOM 728 N N . VAL A 1 93 ? -5.213 21.526 -4.293 1.00 84.88 93 VAL A N 1
ATOM 729 C CA . VAL A 1 93 ? -3.891 20.910 -4.260 1.00 84.88 93 VAL A CA 1
ATOM 730 C C . VAL A 1 93 ? -3.998 19.566 -4.962 1.00 84.88 93 VAL A C 1
ATOM 732 O O . VAL A 1 93 ? -4.840 18.743 -4.605 1.00 84.88 93 VAL A O 1
ATOM 735 N N . GLU A 1 94 ? -3.123 19.334 -5.935 1.00 84.31 94 GLU A N 1
ATOM 736 C CA . GLU A 1 94 ? -3.082 18.070 -6.668 1.00 84.31 94 GLU A CA 1
ATOM 737 C C . GLU A 1 94 ? -2.815 16.883 -5.722 1.00 84.31 94 GLU A C 1
ATOM 739 O O . GLU A 1 94 ? -2.070 17.040 -4.746 1.00 84.31 94 GLU A O 1
ATOM 744 N N . PRO A 1 95 ? -3.335 15.670 -5.995 1.00 81.31 95 PRO A N 1
ATOM 745 C CA . PRO A 1 95 ? -3.215 14.527 -5.081 1.00 81.31 95 PRO A CA 1
ATOM 746 C C . PRO A 1 95 ? -1.776 14.219 -4.631 1.00 81.31 95 PRO A C 1
ATOM 748 O O . PRO A 1 95 ? -1.527 13.917 -3.464 1.00 81.31 95 PRO A O 1
ATOM 751 N N . LEU A 1 96 ? -0.797 14.351 -5.532 1.00 83.31 96 LEU A N 1
ATOM 752 C CA . LEU A 1 96 ? 0.618 14.140 -5.199 1.00 83.31 96 LEU A CA 1
ATOM 753 C C . LEU A 1 96 ? 1.205 15.249 -4.326 1.00 83.31 96 LEU A C 1
ATOM 755 O O . LEU A 1 96 ? 2.006 14.983 -3.432 1.00 83.31 96 LEU A O 1
ATOM 759 N N . GLU A 1 97 ? 0.808 16.495 -4.560 1.00 84.75 97 GLU A N 1
ATOM 760 C CA . GLU A 1 97 ? 1.244 17.625 -3.741 1.00 84.75 97 GLU A CA 1
ATOM 761 C C . GLU A 1 97 ? 0.598 17.583 -2.356 1.00 84.75 97 GLU A C 1
ATOM 763 O O . GLU A 1 97 ? 1.240 17.895 -1.350 1.00 84.75 97 GLU A O 1
ATOM 768 N N . ARG A 1 98 ? -0.653 17.118 -2.283 1.00 86.12 98 ARG A N 1
ATOM 769 C CA . ARG A 1 98 ? -1.395 16.908 -1.041 1.00 86.12 98 ARG A CA 1
ATOM 770 C C . ARG A 1 98 ? -0.665 15.933 -0.130 1.00 86.12 98 ARG A C 1
ATOM 772 O O . ARG A 1 98 ? -0.564 16.193 1.063 1.00 86.12 98 ARG A O 1
ATOM 779 N N . ARG A 1 99 ? -0.071 14.877 -0.683 1.00 86.50 99 ARG A N 1
ATOM 780 C CA . ARG A 1 99 ? 0.755 13.932 0.074 1.00 86.50 99 ARG A CA 1
ATOM 781 C C . ARG A 1 99 ? 1.991 14.578 0.704 1.00 86.50 99 ARG A C 1
ATOM 783 O O . ARG A 1 99 ? 2.355 14.227 1.821 1.00 86.50 99 ARG A O 1
ATOM 790 N N . VAL A 1 100 ? 2.619 15.537 0.025 1.00 86.00 100 VAL A N 1
ATOM 791 C CA . VAL A 1 100 ? 3.777 16.272 0.564 1.00 86.00 100 VAL A CA 1
ATOM 792 C C . VAL A 1 100 ? 3.338 17.288 1.620 1.00 86.00 100 VAL A C 1
ATOM 794 O O . VAL A 1 100 ? 3.967 17.413 2.670 1.00 86.00 100 VAL A O 1
ATOM 797 N N . ARG A 1 101 ? 2.246 18.012 1.361 1.00 87.75 101 ARG A N 1
ATOM 798 C CA . ARG A 1 101 ? 1.769 19.112 2.212 1.00 87.75 101 ARG A CA 1
ATOM 799 C C . ARG A 1 101 ? 1.003 18.628 3.448 1.00 87.75 101 ARG A C 1
ATOM 801 O O . ARG A 1 101 ? 1.132 19.203 4.529 1.00 87.75 101 ARG A O 1
ATOM 808 N N . TYR A 1 102 ? 0.235 17.553 3.299 1.00 89.31 102 TYR A N 1
ATOM 809 C CA . TYR A 1 102 ? -0.673 16.997 4.301 1.00 89.31 102 TYR A CA 1
ATOM 810 C C . TYR A 1 102 ? -0.505 15.472 4.475 1.00 89.31 102 TYR A C 1
ATOM 812 O O . TYR A 1 102 ? -1.486 14.727 4.413 1.00 89.31 102 TYR A O 1
ATOM 820 N N . PRO A 1 103 ? 0.719 14.967 4.734 1.00 88.56 103 PRO A N 1
ATOM 821 C CA . PRO A 1 103 ? 1.043 13.536 4.646 1.00 88.56 103 PRO A CA 1
ATOM 822 C C . PRO A 1 103 ? 0.200 12.638 5.554 1.00 88.56 103 PRO A C 1
ATOM 824 O O . PRO A 1 103 ? -0.078 11.492 5.207 1.00 88.56 103 PRO A O 1
ATOM 827 N N . ARG A 1 104 ? -0.202 13.157 6.719 1.00 90.50 104 ARG A N 1
ATOM 828 C CA . ARG A 1 104 ? -0.957 12.416 7.738 1.00 90.50 104 ARG A CA 1
ATOM 829 C C . ARG A 1 104 ? -2.448 12.351 7.425 1.00 90.50 104 ARG A C 1
ATOM 831 O O . ARG A 1 104 ? -3.063 11.324 7.677 1.00 90.50 104 ARG A O 1
ATOM 838 N N . LEU A 1 105 ? -3.010 13.422 6.862 1.00 88.56 105 LEU A N 1
ATOM 839 C CA . LEU A 1 105 ? -4.389 13.410 6.371 1.00 88.56 105 LEU A CA 1
ATOM 840 C C . LEU A 1 105 ? -4.505 12.523 5.136 1.00 88.56 105 LEU A C 1
ATOM 842 O O . LEU A 1 105 ? -5.424 11.721 5.049 1.00 88.56 105 LEU A O 1
ATOM 846 N N . ASP A 1 106 ? -3.528 12.601 4.234 1.00 88.31 106 ASP A N 1
ATOM 847 C CA . ASP A 1 106 ? -3.462 11.721 3.069 1.00 88.31 106 ASP A CA 1
ATOM 848 C C . ASP A 1 106 ? -3.319 10.242 3.492 1.00 88.31 106 ASP A C 1
ATOM 850 O O . ASP A 1 106 ? -3.914 9.363 2.883 1.00 88.31 106 ASP A O 1
ATOM 854 N N . ALA A 1 107 ? -2.621 9.946 4.598 1.00 89.06 107 ALA A N 1
ATOM 855 C CA . ALA A 1 107 ? -2.518 8.585 5.144 1.00 89.06 107 ALA A CA 1
ATOM 856 C C . ALA A 1 107 ? -3.815 8.073 5.794 1.00 89.06 107 ALA A C 1
ATOM 858 O O . ALA A 1 107 ? -3.940 6.878 6.058 1.00 89.06 107 ALA A O 1
ATOM 859 N N . LEU A 1 108 ? -4.782 8.945 6.098 1.00 89.31 108 LEU A N 1
ATOM 860 C CA . LEU A 1 108 ? -6.094 8.508 6.577 1.00 89.31 108 LEU A CA 1
ATOM 861 C C . LEU A 1 108 ? -6.977 7.975 5.447 1.00 89.31 108 LEU A C 1
ATOM 863 O O . LEU A 1 108 ? -7.873 7.186 5.738 1.00 89.31 108 LEU A O 1
ATOM 867 N N . GLU A 1 109 ? -6.722 8.336 4.184 1.00 86.06 109 GLU A N 1
ATOM 868 C CA . GLU A 1 109 ? -7.423 7.714 3.051 1.00 86.06 109 GLU A CA 1
ATOM 869 C C . GLU A 1 109 ? -7.175 6.199 3.016 1.00 86.06 109 GLU A C 1
ATOM 871 O O . GLU A 1 109 ? -8.083 5.435 2.700 1.00 86.06 109 GLU A O 1
ATOM 876 N N . ASP A 1 110 ? -6.001 5.752 3.477 1.00 87.38 110 ASP A N 1
ATOM 877 C CA . ASP A 1 110 ? -5.644 4.333 3.586 1.00 87.38 110 ASP A CA 1
ATOM 878 C C . ASP A 1 110 ? -6.576 3.552 4.538 1.00 87.38 110 ASP A C 1
ATOM 880 O O . ASP A 1 110 ? -6.652 2.324 4.470 1.00 87.38 110 ASP A O 1
ATOM 884 N N . LEU A 1 111 ? -7.315 4.239 5.423 1.00 89.31 111 LEU A N 1
ATOM 885 C CA . LEU A 1 111 ? -8.303 3.608 6.302 1.00 89.31 111 LEU A CA 1
ATOM 886 C C . LEU A 1 111 ? -9.558 3.148 5.554 1.00 89.31 111 LEU A C 1
ATOM 888 O O . LEU A 1 111 ? -10.376 2.450 6.146 1.00 89.31 111 LEU A O 1
ATOM 892 N N . VAL A 1 112 ? -9.720 3.476 4.269 1.00 85.75 112 VAL A N 1
ATOM 893 C CA . VAL A 1 112 ? -10.820 2.957 3.439 1.00 85.75 112 VAL A CA 1
ATOM 894 C C . VAL A 1 112 ? -10.826 1.424 3.345 1.00 85.75 112 VAL A C 1
ATOM 896 O O . VAL A 1 112 ? -11.863 0.819 3.068 1.00 85.75 112 VAL A O 1
ATOM 899 N N . ASP A 1 113 ? -9.711 0.772 3.674 1.00 85.62 113 ASP A N 1
ATOM 900 C CA . ASP A 1 113 ? -9.607 -0.681 3.849 1.00 85.62 113 ASP A CA 1
ATOM 901 C C . ASP A 1 113 ? -10.547 -1.238 4.919 1.00 85.62 113 ASP A C 1
ATOM 903 O O . ASP A 1 113 ? -10.896 -2.417 4.865 1.00 85.62 113 ASP A O 1
ATOM 907 N N . TYR A 1 114 ? -10.975 -0.407 5.872 1.00 85.69 114 TYR A N 1
ATOM 908 C CA . TYR A 1 114 ? -12.050 -0.729 6.811 1.00 85.69 114 TYR A CA 1
ATOM 909 C C . TYR A 1 114 ? -13.367 -1.043 6.084 1.00 85.69 114 TYR A C 1
ATOM 911 O O . TYR A 1 114 ? -14.112 -1.919 6.510 1.00 85.69 114 TYR A O 1
ATOM 919 N N . LEU A 1 115 ? -13.649 -0.354 4.974 1.00 83.25 115 LEU A N 1
ATOM 920 C CA . LEU A 1 115 ? -14.895 -0.499 4.216 1.00 83.25 115 LEU A CA 1
ATOM 921 C C . LEU A 1 115 ? -14.818 -1.567 3.120 1.00 83.25 115 LEU A C 1
ATOM 923 O O . LEU A 1 115 ? -15.854 -1.985 2.607 1.00 83.25 115 LEU A O 1
ATOM 927 N N . THR A 1 116 ? -13.611 -1.960 2.709 1.00 76.62 116 THR A N 1
ATOM 928 C CA . THR A 1 116 ? -13.405 -2.677 1.440 1.00 76.62 116 THR A CA 1
ATOM 929 C C . THR A 1 116 ? -12.692 -4.013 1.571 1.00 76.62 116 THR A C 1
ATOM 931 O O . THR A 1 116 ? -12.971 -4.911 0.780 1.00 76.62 116 THR A O 1
ATOM 934 N N . ALA A 1 117 ? -11.794 -4.174 2.543 1.00 67.81 117 ALA A N 1
ATOM 935 C CA . ALA A 1 117 ? -11.008 -5.391 2.684 1.00 67.81 117 ALA A CA 1
ATOM 936 C C . ALA A 1 117 ? -11.607 -6.294 3.764 1.00 67.81 117 ALA A C 1
ATOM 938 O O . ALA A 1 117 ? -11.852 -5.844 4.888 1.00 67.81 117 ALA A O 1
ATOM 939 N N . ALA A 1 118 ? -11.801 -7.580 3.457 1.00 69.19 118 ALA A N 1
ATOM 940 C CA . ALA A 1 118 ? -12.146 -8.528 4.503 1.00 69.19 118 ALA A CA 1
ATOM 941 C C . ALA A 1 118 ? -10.943 -8.746 5.436 1.00 69.19 118 ALA A C 1
ATOM 943 O O . ALA A 1 118 ? -9.775 -8.558 5.071 1.00 69.19 118 ALA A O 1
ATOM 944 N N . TYR A 1 119 ? -11.235 -9.136 6.676 1.00 70.69 119 TYR A N 1
ATOM 945 C CA . TYR A 1 119 ? -10.208 -9.416 7.672 1.00 70.69 119 TYR A CA 1
ATOM 946 C C . TYR A 1 119 ? -9.246 -10.509 7.165 1.00 70.69 119 TYR A C 1
ATOM 948 O O . TYR A 1 119 ? -9.693 -11.529 6.651 1.00 70.69 119 TYR A O 1
ATOM 956 N N . GLU A 1 120 ? -7.935 -10.280 7.311 1.00 77.38 120 GLU A N 1
ATOM 957 C CA . GLU A 1 120 ? -6.832 -11.144 6.838 1.00 77.38 120 GLU A CA 1
ATOM 958 C C . GLU A 1 120 ? -6.632 -11.250 5.312 1.00 77.38 120 GLU A C 1
ATOM 960 O O . GLU A 1 120 ? -5.668 -11.881 4.890 1.00 77.38 120 GLU A O 1
ATOM 965 N N . GLU A 1 121 ? -7.424 -10.600 4.454 1.00 85.06 121 GLU A N 1
ATOM 966 C CA . GLU A 1 121 ? -7.218 -10.671 2.987 1.00 85.06 121 GLU A CA 1
ATOM 967 C C . GLU A 1 121 ? -6.106 -9.746 2.467 1.00 85.06 121 GLU A C 1
ATOM 969 O O . GLU A 1 121 ? -5.667 -9.865 1.327 1.00 85.06 121 GLU A O 1
ATOM 974 N N . ARG A 1 122 ? -5.617 -8.834 3.311 1.00 91.75 122 ARG A N 1
ATOM 975 C CA . ARG A 1 122 ? -4.617 -7.823 2.943 1.00 91.75 122 ARG A CA 1
ATOM 976 C C . ARG A 1 122 ? -3.246 -8.447 2.721 1.00 91.75 122 ARG A C 1
ATOM 978 O O . ARG A 1 122 ? -2.789 -9.243 3.547 1.00 91.75 122 ARG A O 1
ATOM 985 N N . SER A 1 123 ? -2.573 -8.037 1.656 1.00 94.75 123 SER A N 1
ATOM 986 C CA . SER A 1 123 ? -1.197 -8.450 1.394 1.00 94.75 123 SER A CA 1
ATOM 987 C C . SER A 1 123 ? -0.194 -7.762 2.325 1.00 94.75 123 SER A C 1
ATOM 989 O O . SER A 1 123 ? -0.435 -6.663 2.835 1.00 94.75 123 SER A O 1
ATOM 991 N N . ALA A 1 124 ? 0.960 -8.391 2.525 1.00 96.88 124 ALA A N 1
ATOM 992 C CA . ALA A 1 124 ? 2.066 -7.841 3.291 1.00 96.88 124 ALA A CA 1
ATOM 993 C C . ALA A 1 124 ? 2.533 -6.505 2.699 1.00 96.88 124 ALA A C 1
ATOM 995 O O . ALA A 1 124 ? 2.684 -5.544 3.449 1.00 96.88 124 ALA A O 1
ATOM 996 N N . LEU A 1 125 ? 2.668 -6.403 1.370 1.00 96.81 125 LEU A N 1
ATOM 997 C CA . LEU A 1 125 ? 3.065 -5.156 0.707 1.00 96.81 125 LEU A CA 1
ATOM 998 C C . LEU A 1 125 ? 2.059 -4.019 0.938 1.00 96.81 125 LEU A C 1
ATOM 1000 O O . LEU A 1 125 ? 2.481 -2.905 1.243 1.00 96.81 125 LEU A O 1
ATOM 1004 N N . GLN A 1 126 ? 0.750 -4.286 0.836 1.00 94.56 126 GLN A N 1
ATOM 1005 C CA . GLN A 1 126 ? -0.284 -3.281 1.129 1.00 94.56 126 GLN A CA 1
ATOM 1006 C C . GLN A 1 126 ? -0.150 -2.750 2.554 1.00 94.56 126 GLN A C 1
ATOM 1008 O O . GLN A 1 126 ? -0.181 -1.542 2.786 1.00 94.56 126 GLN A O 1
ATOM 1013 N N . VAL A 1 127 ? 0.006 -3.658 3.518 1.00 94.88 127 VAL A N 1
ATOM 1014 C CA . VAL A 1 127 ? 0.117 -3.286 4.926 1.00 94.88 127 VAL A CA 1
ATOM 1015 C C . VAL A 1 127 ? 1.418 -2.534 5.205 1.00 94.88 127 VAL A C 1
ATOM 1017 O O . VAL A 1 127 ? 1.368 -1.510 5.879 1.00 94.88 127 VAL A O 1
ATOM 1020 N N . MET A 1 128 ? 2.550 -2.964 4.643 1.00 96.00 128 MET A N 1
ATOM 1021 C CA . MET A 1 128 ? 3.830 -2.252 4.755 1.00 96.00 128 MET A CA 1
ATOM 1022 C C . MET A 1 128 ? 3.727 -0.826 4.200 1.00 96.00 128 MET A C 1
ATOM 1024 O O . MET A 1 128 ? 4.028 0.131 4.909 1.00 96.00 128 MET A O 1
ATOM 1028 N N . ALA A 1 129 ? 3.200 -0.660 2.981 1.00 93.69 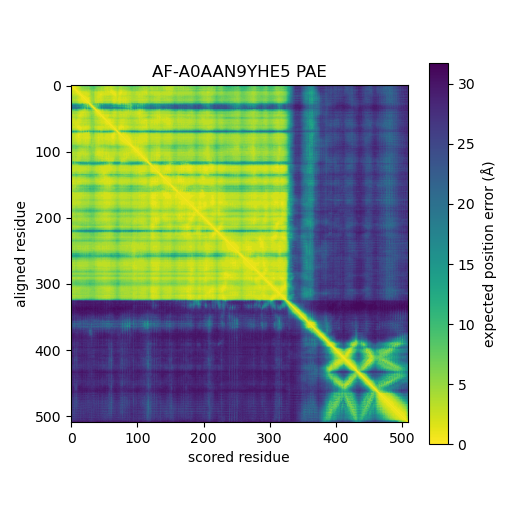129 ALA A N 1
ATOM 1029 C CA . ALA A 1 129 ? 3.081 0.646 2.330 1.00 93.69 129 ALA A CA 1
ATOM 1030 C C . ALA A 1 129 ? 2.241 1.651 3.140 1.00 93.69 129 ALA A C 1
ATOM 1032 O O . ALA A 1 129 ? 2.573 2.837 3.197 1.00 93.69 129 ALA A O 1
ATOM 1033 N N . LYS A 1 130 ? 1.173 1.178 3.796 1.00 92.00 130 LYS A N 1
ATOM 1034 C CA . LYS A 1 130 ? 0.285 1.997 4.643 1.00 92.00 130 LYS A CA 1
ATOM 1035 C C . LYS A 1 130 ? 0.894 2.299 6.010 1.00 92.00 130 LYS A C 1
ATOM 1037 O O . LYS A 1 130 ? 0.635 3.352 6.596 1.00 92.00 130 LYS A O 1
ATOM 1042 N N . MET A 1 131 ? 1.712 1.387 6.523 1.00 91.69 131 MET A N 1
ATOM 1043 C CA . MET A 1 131 ? 2.351 1.516 7.830 1.00 91.69 131 MET A CA 1
ATOM 1044 C C . MET A 1 131 ? 3.608 2.382 7.810 1.00 91.69 131 MET A C 1
ATOM 1046 O O . MET A 1 131 ? 3.855 3.085 8.788 1.00 91.69 131 MET A O 1
ATOM 1050 N N . ASP A 1 132 ? 4.343 2.420 6.699 1.00 91.25 132 ASP A N 1
ATOM 1051 C CA . ASP A 1 132 ? 5.528 3.274 6.512 1.00 91.25 132 ASP A CA 1
ATOM 1052 C C . ASP A 1 132 ? 5.235 4.776 6.649 1.00 91.25 132 ASP A C 1
ATOM 1054 O O . ASP A 1 132 ? 6.125 5.591 6.892 1.00 91.25 132 ASP A O 1
ATOM 1058 N N . ARG A 1 133 ? 3.966 5.159 6.504 1.00 88.44 133 ARG A N 1
ATOM 1059 C CA . ARG A 1 133 ? 3.499 6.547 6.586 1.00 88.44 133 ARG A CA 1
ATOM 1060 C C . ARG A 1 133 ? 3.145 6.978 8.010 1.00 88.44 133 ARG A C 1
ATOM 1062 O O . ARG A 1 133 ? 2.672 8.098 8.217 1.00 88.44 133 ARG A O 1
ATOM 1069 N N . ARG A 1 134 ? 3.310 6.085 8.989 1.00 90.00 134 ARG A N 1
ATOM 1070 C CA . ARG A 1 134 ? 2.822 6.247 10.362 1.00 90.00 134 ARG A CA 1
ATOM 1071 C C . ARG A 1 134 ? 3.966 6.221 11.363 1.00 90.00 134 ARG A C 1
ATOM 1073 O O . ARG A 1 134 ? 4.991 5.579 11.175 1.00 90.00 134 ARG A O 1
ATOM 1080 N N . SER A 1 135 ? 3.765 6.934 12.461 1.00 87.06 135 SER A N 1
ATOM 1081 C CA . SER A 1 135 ? 4.723 7.048 13.557 1.00 87.06 135 SER A CA 1
ATOM 1082 C C . SER A 1 135 ? 4.503 5.974 14.618 1.00 87.06 135 SER A C 1
ATOM 1084 O O . SER A 1 135 ? 3.374 5.576 14.910 1.00 87.06 135 SER A O 1
ATOM 1086 N N . HIS A 1 136 ? 5.587 5.526 15.237 1.00 83.44 136 HIS A N 1
ATOM 1087 C CA . HIS A 1 136 ? 5.567 4.535 16.304 1.00 83.44 136 HIS A CA 1
ATOM 1088 C C . HIS A 1 136 ? 6.486 4.983 17.442 1.00 83.44 136 HIS A C 1
ATOM 1090 O O . HIS A 1 136 ? 7.612 5.422 17.211 1.00 83.44 136 HIS A O 1
ATOM 1096 N N . GLY A 1 137 ? 6.008 4.877 18.685 1.00 83.06 137 GLY A N 1
ATOM 1097 C CA . GLY A 1 137 ? 6.823 5.201 19.858 1.00 83.06 137 GLY A CA 1
ATOM 1098 C C . GLY A 1 137 ? 7.946 4.186 20.066 1.00 83.06 137 GLY A C 1
ATOM 1099 O O . GLY A 1 137 ? 9.054 4.557 20.446 1.00 83.06 137 GLY A O 1
ATOM 1100 N N . ARG A 1 138 ? 7.668 2.910 19.772 1.00 87.06 138 ARG A N 1
ATOM 1101 C CA . ARG A 1 138 ? 8.649 1.824 19.791 1.00 87.06 138 ARG A CA 1
ATOM 1102 C C . ARG A 1 138 ? 8.766 1.186 18.405 1.00 87.06 138 ARG A C 1
ATOM 1104 O O . ARG A 1 138 ? 7.727 0.981 17.780 1.00 87.06 138 ARG A O 1
ATOM 1111 N N . PRO A 1 139 ? 9.973 0.856 17.913 1.00 86.00 139 PRO A N 1
ATOM 1112 C CA . PRO A 1 139 ? 10.139 0.238 16.595 1.00 86.00 139 PRO A CA 1
ATOM 1113 C C . PRO A 1 139 ? 9.332 -1.057 16.416 1.00 86.00 139 PRO A C 1
ATOM 1115 O O . PRO A 1 139 ? 8.781 -1.310 15.351 1.00 86.00 139 PRO A O 1
ATOM 1118 N N . GLU A 1 140 ? 9.190 -1.867 17.467 1.00 90.69 140 GLU A N 1
ATOM 1119 C CA . GLU A 1 140 ? 8.440 -3.123 17.407 1.00 90.69 140 GLU A CA 1
ATOM 1120 C C . GLU A 1 140 ? 6.924 -2.940 17.229 1.00 90.69 140 GLU A C 1
ATOM 1122 O O . GLU A 1 140 ? 6.269 -3.822 16.668 1.00 90.69 140 GLU A O 1
ATOM 1127 N N . ASP A 1 141 ? 6.363 -1.796 17.640 1.00 90.50 141 ASP A N 1
ATOM 1128 C CA . ASP A 1 141 ? 4.929 -1.514 17.498 1.00 90.50 141 ASP A CA 1
ATOM 1129 C C . ASP A 1 141 ? 4.517 -1.446 16.025 1.00 90.50 141 ASP A C 1
ATOM 1131 O O . ASP A 1 141 ? 3.407 -1.849 15.678 1.00 90.50 141 ASP A O 1
ATOM 1135 N N . HIS A 1 142 ? 5.422 -0.996 15.151 1.00 91.62 142 HIS A N 1
ATOM 1136 C CA . HIS A 1 142 ? 5.214 -0.998 13.706 1.00 91.62 142 HIS A CA 1
ATOM 1137 C C . HIS A 1 142 ? 4.926 -2.420 13.200 1.00 91.62 142 HIS A C 1
ATOM 1139 O O . HIS A 1 142 ? 3.891 -2.669 12.581 1.00 91.62 142 HIS A O 1
ATOM 1145 N N . PHE A 1 143 ? 5.773 -3.387 13.560 1.00 94.38 143 PHE A N 1
ATOM 1146 C CA . PHE A 1 143 ? 5.603 -4.787 13.168 1.00 94.38 143 PHE A CA 1
ATOM 1147 C C . PHE A 1 143 ? 4.413 -5.457 13.849 1.00 94.38 143 PHE A C 1
ATOM 1149 O O . PHE A 1 143 ? 3.695 -6.221 13.208 1.00 94.38 143 PHE A O 1
ATOM 1156 N N . TYR A 1 144 ? 4.145 -5.167 15.123 1.00 92.81 144 TYR A N 1
ATOM 1157 C CA . TYR A 1 144 ? 2.970 -5.726 15.792 1.00 92.81 144 TYR A CA 1
ATOM 1158 C C . TYR A 1 144 ? 1.653 -5.203 15.209 1.00 92.81 144 TYR A C 1
ATOM 1160 O O . TYR A 1 144 ? 0.691 -5.972 15.111 1.00 92.81 144 TYR A O 1
ATOM 1168 N N . ALA A 1 145 ? 1.612 -3.938 14.785 1.00 92.31 145 ALA A N 1
ATOM 1169 C CA . ALA A 1 145 ? 0.485 -3.386 14.046 1.00 92.31 145 ALA A CA 1
ATOM 1170 C C . ALA A 1 145 ? 0.352 -4.044 12.661 1.00 92.31 145 ALA A C 1
ATOM 1172 O O . ALA A 1 145 ? -0.745 -4.462 12.293 1.00 92.31 145 ALA A O 1
ATOM 1173 N N . MET A 1 146 ? 1.456 -4.240 11.929 1.00 94.31 146 MET A N 1
ATOM 1174 C CA . MET A 1 146 ? 1.422 -4.957 10.647 1.00 94.31 146 MET A CA 1
ATOM 1175 C C . MET A 1 146 ? 0.891 -6.385 10.797 1.00 94.31 146 MET A C 1
ATOM 1177 O O . MET A 1 146 ? -0.052 -6.762 10.105 1.00 94.31 146 MET A O 1
ATOM 1181 N N . ILE A 1 147 ? 1.427 -7.154 11.753 1.00 94.00 147 ILE A N 1
ATOM 1182 C CA . ILE A 1 147 ? 0.976 -8.519 12.066 1.00 94.00 147 ILE A CA 1
ATOM 1183 C C . ILE A 1 147 ? -0.523 -8.535 12.358 1.00 94.00 147 ILE A C 1
ATOM 1185 O O . ILE A 1 147 ? -1.249 -9.344 11.785 1.00 94.00 147 ILE A O 1
ATOM 1189 N N . GLY A 1 148 ? -0.994 -7.618 13.208 1.00 91.81 148 GLY A N 1
ATOM 1190 C CA . GLY A 1 148 ? -2.405 -7.524 13.560 1.00 91.81 148 GLY A CA 1
ATOM 1191 C C . GLY A 1 148 ? -3.316 -7.198 12.376 1.00 91.81 148 GLY A C 1
ATOM 1192 O O . GLY A 1 148 ? -4.468 -7.622 12.384 1.00 91.81 148 GLY A O 1
ATOM 1193 N N . ALA A 1 149 ? -2.828 -6.468 11.371 1.00 91.88 149 ALA A N 1
ATOM 1194 C CA . ALA A 1 149 ? -3.605 -6.088 10.191 1.00 91.88 149 ALA A CA 1
ATOM 1195 C C . ALA A 1 149 ? -3.712 -7.207 9.136 1.00 91.88 149 ALA A C 1
ATOM 1197 O O . ALA A 1 149 ? -4.693 -7.240 8.387 1.00 91.88 149 ALA A O 1
ATOM 1198 N N . ILE A 1 150 ? -2.731 -8.121 9.079 1.00 91.81 150 ILE A N 1
ATOM 1199 C CA . ILE A 1 150 ? -2.703 -9.240 8.116 1.00 91.81 150 ILE A CA 1
ATOM 1200 C C . ILE A 1 150 ? -3.143 -10.583 8.705 1.00 91.81 150 ILE A C 1
ATOM 1202 O O . ILE A 1 150 ? -3.382 -11.518 7.939 1.00 91.81 150 ILE A O 1
ATOM 1206 N N . SER A 1 151 ? -3.182 -10.708 10.036 1.00 89.94 151 SER A N 1
ATOM 1207 C CA . SER A 1 151 ? -3.368 -11.981 10.732 1.00 89.94 151 SER A CA 1
ATOM 1208 C C . SER A 1 151 ? -3.952 -11.822 12.141 1.00 89.94 151 SER A C 1
ATOM 1210 O O . SER A 1 151 ? -3.637 -10.884 12.874 1.00 89.94 151 SER A O 1
ATOM 1212 N N . SER A 1 152 ? -4.742 -12.807 12.568 1.00 85.12 152 SER A N 1
ATOM 1213 C CA . SER A 1 152 ? -5.153 -13.003 13.966 1.00 85.12 152 SER A CA 1
ATOM 1214 C C . SER A 1 152 ? -4.122 -13.754 14.813 1.00 85.12 152 SER A C 1
ATOM 1216 O O . SER A 1 152 ? -4.267 -13.830 16.038 1.00 85.12 152 SER A O 1
ATOM 1218 N N . HIS A 1 153 ? -3.067 -14.303 14.203 1.00 84.69 153 HIS A N 1
ATOM 1219 C CA . HIS A 1 153 ? -2.037 -15.041 14.923 1.00 84.69 153 HIS A CA 1
ATOM 1220 C C . HIS A 1 153 ? -1.174 -14.122 15.795 1.00 84.69 153 HIS A C 1
ATOM 1222 O O . HIS A 1 153 ? -0.762 -13.032 15.403 1.00 84.69 153 HIS A O 1
ATOM 1228 N N . LEU A 1 154 ? -0.853 -14.592 17.003 1.00 85.00 154 LEU A N 1
ATOM 1229 C CA . LEU A 1 154 ? 0.034 -13.871 17.911 1.00 85.00 154 LEU A CA 1
ATOM 1230 C C . LEU A 1 154 ? 1.480 -13.951 17.413 1.00 85.00 154 LEU A C 1
ATOM 1232 O O . LEU A 1 154 ? 1.962 -15.043 17.109 1.00 85.00 154 LEU A O 1
ATOM 1236 N N . ALA A 1 155 ? 2.203 -12.830 17.440 1.00 85.31 155 ALA A N 1
ATOM 1237 C CA . ALA A 1 155 ? 3.625 -12.783 17.087 1.00 85.31 155 ALA A CA 1
ATOM 1238 C C . ALA A 1 155 ? 4.460 -13.802 17.889 1.00 85.31 155 ALA A C 1
ATOM 1240 O O . ALA A 1 155 ? 5.312 -14.490 17.333 1.00 85.31 155 ALA A O 1
ATOM 1241 N N . SER A 1 156 ? 4.140 -13.994 19.174 1.00 86.62 156 SER A N 1
ATOM 1242 C CA . SER A 1 156 ? 4.801 -14.967 20.057 1.00 86.62 156 SER A CA 1
ATOM 1243 C C . SER A 1 156 ? 4.630 -16.429 19.628 1.00 86.62 156 SER A C 1
ATOM 1245 O O . SER A 1 156 ? 5.428 -17.275 20.018 1.00 86.62 156 SER A O 1
ATOM 1247 N N . SER A 1 157 ? 3.628 -16.747 18.800 1.00 86.88 157 SER A N 1
ATOM 1248 C CA . SER A 1 157 ? 3.412 -18.105 18.273 1.00 86.88 157 SER A CA 1
ATOM 1249 C C . SER A 1 157 ? 4.368 -18.483 17.135 1.00 86.88 157 SER A C 1
ATOM 1251 O O . SER A 1 157 ? 4.357 -19.615 16.647 1.00 86.88 157 SER A O 1
ATOM 1253 N N . THR A 1 158 ? 5.185 -17.536 16.671 1.00 89.00 158 THR A N 1
ATOM 1254 C CA . THR A 1 158 ? 6.156 -17.779 15.600 1.00 89.00 158 THR A CA 1
ATOM 1255 C C . THR A 1 158 ? 7.452 -18.397 16.114 1.00 89.00 158 THR A C 1
ATOM 1257 O O . THR A 1 158 ? 8.082 -19.143 15.371 1.00 89.00 158 THR A O 1
ATOM 1260 N N . GLY A 1 159 ? 7.814 -18.137 17.377 1.00 91.44 159 GLY A N 1
ATOM 1261 C CA . GLY A 1 159 ? 9.132 -18.461 17.930 1.00 91.44 159 GLY A CA 1
ATOM 1262 C C . GLY A 1 159 ? 10.243 -17.505 17.479 1.00 91.44 159 GLY A C 1
ATOM 1263 O O . GLY A 1 159 ? 11.406 -17.777 17.751 1.00 91.44 159 GLY A O 1
ATOM 1264 N N . ALA A 1 160 ? 9.900 -16.412 16.789 1.00 92.50 160 ALA A N 1
ATOM 1265 C CA . ALA A 1 160 ? 10.858 -15.428 16.306 1.00 92.50 160 ALA A CA 1
ATOM 1266 C C . ALA A 1 160 ? 11.506 -14.624 17.440 1.00 92.50 160 ALA A C 1
ATOM 1268 O O . ALA A 1 160 ? 10.854 -14.268 18.423 1.00 92.50 160 ALA A O 1
ATOM 1269 N N . GLU A 1 161 ? 12.774 -14.268 17.245 1.00 90.38 161 GLU A N 1
ATOM 1270 C CA . GLU A 1 161 ? 13.538 -13.429 18.175 1.00 90.38 161 GLU A CA 1
ATOM 1271 C C . GLU A 1 161 ? 13.184 -11.937 18.060 1.00 90.38 161 GLU A C 1
ATOM 1273 O O . GLU A 1 161 ? 13.365 -11.183 19.015 1.00 90.38 161 GLU A O 1
ATOM 1278 N N . SER A 1 162 ? 12.659 -11.501 16.908 1.00 94.88 162 SER A N 1
ATOM 1279 C CA . SER A 1 162 ? 12.284 -10.108 16.647 1.00 94.88 162 SER A CA 1
ATOM 1280 C C . SER A 1 162 ? 10.881 -9.986 16.049 1.00 94.88 162 SER A C 1
ATOM 1282 O O . SER A 1 162 ? 10.358 -10.918 15.434 1.00 94.88 162 SER A O 1
ATOM 1284 N N . ALA A 1 163 ? 10.263 -8.811 16.205 1.00 94.81 163 ALA A N 1
ATOM 1285 C CA . ALA A 1 163 ? 8.932 -8.538 15.662 1.00 94.81 163 ALA A CA 1
ATOM 1286 C C . ALA A 1 163 ? 8.913 -8.540 14.119 1.00 94.81 163 ALA A C 1
ATOM 1288 O O . ALA A 1 163 ? 7.946 -9.004 13.519 1.00 94.81 163 ALA A O 1
ATOM 1289 N N . CYS A 1 164 ? 10.002 -8.094 13.483 1.00 96.38 164 CYS A N 1
ATOM 1290 C CA . CYS A 1 164 ? 10.184 -8.161 12.032 1.00 96.38 164 CYS A CA 1
ATOM 1291 C C . CYS A 1 164 ? 10.245 -9.610 11.526 1.00 96.38 164 CYS A C 1
ATOM 1293 O O . CYS A 1 164 ? 9.528 -9.980 10.597 1.00 96.38 164 CYS A O 1
ATOM 1295 N N . GLU A 1 165 ? 11.031 -10.460 12.189 1.00 96.94 165 GLU A N 1
ATOM 1296 C CA . GLU A 1 165 ? 11.104 -11.883 11.854 1.00 96.94 165 GLU A CA 1
ATOM 1297 C C . GLU A 1 165 ? 9.749 -12.574 12.075 1.00 96.94 165 GLU A C 1
ATOM 1299 O O . GLU A 1 165 ? 9.308 -13.357 11.235 1.00 96.94 165 GLU A O 1
ATOM 1304 N N . ALA A 1 166 ? 9.028 -12.224 13.147 1.00 96.62 166 ALA A N 1
ATOM 1305 C CA . ALA A 1 166 ? 7.672 -12.720 13.376 1.00 96.62 166 ALA A CA 1
ATOM 1306 C C . ALA A 1 166 ? 6.715 -12.333 12.235 1.00 96.62 166 ALA A C 1
ATOM 1308 O O . ALA A 1 166 ? 5.914 -13.163 11.807 1.00 96.62 166 ALA A O 1
ATOM 1309 N N . PHE A 1 167 ? 6.801 -11.096 11.734 1.00 96.62 167 PHE A N 1
ATOM 1310 C CA . PHE A 1 167 ? 5.998 -10.629 10.604 1.00 96.62 167 PHE A CA 1
ATOM 1311 C C . PHE A 1 167 ? 6.296 -11.437 9.338 1.00 96.62 167 PHE A C 1
ATOM 1313 O O . PHE A 1 167 ? 5.372 -12.012 8.766 1.00 96.62 167 PHE A O 1
ATOM 1320 N N . MET A 1 168 ? 7.571 -11.571 8.957 1.00 97.12 168 MET A N 1
ATOM 1321 C CA . MET A 1 168 ? 7.962 -12.352 7.776 1.00 97.12 168 MET A CA 1
ATOM 1322 C C . MET A 1 168 ? 7.511 -13.815 7.877 1.00 97.12 168 MET A C 1
ATOM 1324 O O . MET A 1 168 ? 6.920 -14.332 6.935 1.00 97.12 168 MET A O 1
ATOM 1328 N N . LEU A 1 169 ? 7.679 -14.467 9.033 1.00 96.19 169 LEU A N 1
ATOM 1329 C CA . LEU A 1 169 ? 7.221 -15.849 9.235 1.00 96.19 169 LEU A CA 1
ATOM 1330 C C . LEU A 1 169 ? 5.694 -15.998 9.146 1.00 96.19 169 LEU A C 1
ATOM 1332 O O . LEU A 1 169 ? 5.202 -17.036 8.703 1.00 96.19 169 LEU A O 1
ATOM 1336 N N . ILE A 1 170 ? 4.924 -14.996 9.580 1.00 95.56 170 ILE A N 1
ATOM 1337 C CA . ILE A 1 170 ? 3.460 -15.002 9.436 1.00 95.56 170 ILE A CA 1
ATOM 1338 C C . ILE A 1 170 ? 3.069 -14.871 7.962 1.00 95.56 170 ILE A C 1
ATOM 1340 O O . ILE A 1 170 ? 2.210 -15.625 7.506 1.00 95.56 170 ILE A O 1
ATOM 1344 N N . CYS A 1 171 ? 3.729 -13.988 7.212 1.00 96.25 171 CYS A N 1
ATOM 1345 C CA . CYS A 1 171 ? 3.544 -13.841 5.768 1.00 96.25 171 CYS A CA 1
ATOM 1346 C C . CYS A 1 171 ? 3.878 -15.145 5.019 1.00 96.25 171 CYS A C 1
ATOM 1348 O O . CYS A 1 171 ? 3.061 -15.651 4.250 1.00 96.25 171 CYS A O 1
ATOM 1350 N N . GLU A 1 172 ? 5.017 -15.767 5.335 1.00 95.25 172 GLU A N 1
ATOM 1351 C CA . GLU A 1 172 ? 5.438 -17.058 4.774 1.00 95.25 172 GLU A CA 1
ATOM 1352 C C . GLU A 1 172 ? 4.415 -18.174 5.066 1.00 95.25 172 GLU A C 1
ATOM 1354 O O . GLU A 1 172 ? 4.057 -18.939 4.171 1.00 95.25 172 GLU A O 1
ATOM 1359 N N . ARG A 1 173 ? 3.881 -18.254 6.296 1.00 93.81 173 ARG A N 1
ATOM 1360 C CA . ARG A 1 173 ? 2.827 -19.226 6.665 1.00 93.81 173 ARG A CA 1
ATOM 1361 C C . ARG A 1 173 ? 1.503 -18.965 5.952 1.00 93.81 173 ARG A C 1
ATOM 1363 O O . ARG A 1 173 ? 0.777 -19.914 5.667 1.00 93.81 173 ARG A O 1
ATOM 1370 N N . LYS A 1 174 ? 1.185 -17.694 5.697 1.00 93.25 174 LYS A N 1
ATOM 1371 C CA . LYS A 1 174 ? 0.013 -17.266 4.925 1.00 93.25 174 LYS A CA 1
ATOM 1372 C C . LYS A 1 174 ? 0.160 -17.586 3.430 1.00 93.25 174 LYS A C 1
ATOM 1374 O O . LYS A 1 174 ? -0.847 -17.656 2.735 1.00 93.25 174 LYS A O 1
ATOM 1379 N N . GLY A 1 175 ? 1.385 -17.816 2.953 1.00 95.25 175 GLY A N 1
ATOM 1380 C CA . GLY A 1 175 ? 1.689 -18.000 1.534 1.00 95.25 175 GLY A CA 1
ATOM 1381 C C . GLY A 1 175 ? 1.795 -16.683 0.764 1.00 95.25 175 GLY A C 1
ATOM 1382 O O . GLY A 1 175 ? 1.724 -16.694 -0.459 1.00 95.25 175 GLY A O 1
ATOM 1383 N N . ASP A 1 176 ? 1.954 -15.560 1.468 1.00 96.69 176 ASP A N 1
ATOM 1384 C CA . ASP A 1 176 ? 2.114 -14.236 0.874 1.00 96.69 176 ASP A CA 1
ATOM 1385 C C . ASP A 1 176 ? 3.559 -13.757 1.040 1.00 96.69 176 ASP A C 1
ATOM 1387 O O . ASP A 1 176 ? 3.996 -13.374 2.123 1.00 96.69 176 ASP A O 1
ATOM 1391 N N . PHE A 1 177 ? 4.305 -13.757 -0.057 1.00 97.50 177 PHE A N 1
ATOM 1392 C CA . PHE A 1 177 ? 5.707 -13.359 -0.109 1.00 97.50 177 PHE A CA 1
ATOM 1393 C C . PHE A 1 177 ? 5.884 -11.891 -0.497 1.00 97.50 177 PHE A C 1
ATOM 1395 O O . PHE A 1 177 ? 6.998 -11.460 -0.765 1.00 97.50 177 PHE A O 1
ATOM 1402 N N . SER A 1 178 ? 4.827 -11.077 -0.503 1.00 97.81 178 SER A N 1
ATOM 1403 C CA . SER A 1 178 ? 4.900 -9.702 -1.018 1.00 97.81 178 SER A CA 1
ATOM 1404 C C . SER A 1 178 ? 5.790 -8.764 -0.193 1.00 97.81 178 SER A C 1
ATOM 1406 O O . SER A 1 178 ? 6.219 -7.725 -0.692 1.00 97.81 178 SER A O 1
ATOM 1408 N N . PHE A 1 179 ? 6.186 -9.164 1.021 1.00 97.38 179 PHE A N 1
ATOM 1409 C CA . PHE A 1 179 ? 7.219 -8.477 1.807 1.00 97.38 179 PHE A CA 1
ATOM 1410 C C . PHE A 1 179 ? 8.602 -8.472 1.132 1.00 97.38 179 PHE A C 1
ATOM 1412 O O . PHE A 1 179 ? 9.464 -7.662 1.484 1.00 97.38 179 PHE A O 1
ATOM 1419 N N . ILE A 1 180 ? 8.828 -9.339 0.133 1.00 96.81 180 ILE A N 1
ATOM 1420 C CA . ILE A 1 180 ? 10.029 -9.289 -0.705 1.00 96.81 180 ILE A CA 1
ATOM 1421 C C . ILE A 1 180 ? 10.082 -8.014 -1.543 1.00 96.81 180 ILE A C 1
ATOM 1423 O O . ILE A 1 180 ? 11.152 -7.693 -2.038 1.00 96.81 180 ILE A O 1
ATOM 1427 N N . TYR A 1 181 ? 8.997 -7.260 -1.697 1.00 96.75 181 TYR A N 1
ATOM 1428 C CA . TYR A 1 181 ? 9.010 -5.961 -2.369 1.00 96.75 181 TYR A CA 1
ATOM 1429 C C . TYR A 1 181 ? 9.340 -4.812 -1.404 1.00 96.75 181 TYR A C 1
ATOM 1431 O O . TYR A 1 181 ? 8.832 -3.701 -1.543 1.00 96.75 181 TYR A O 1
ATOM 1439 N N . SER A 1 182 ? 10.194 -5.077 -0.413 1.00 96.12 182 SER A N 1
ATOM 1440 C CA . SER A 1 182 ? 10.815 -4.055 0.428 1.00 96.12 182 SER A CA 1
ATOM 1441 C C . SER A 1 182 ? 12.142 -3.560 -0.151 1.00 96.12 182 SER A C 1
ATOM 1443 O O . SER A 1 182 ? 12.792 -4.233 -0.960 1.00 96.12 182 SER A O 1
ATOM 1445 N N . VAL A 1 183 ? 12.576 -2.387 0.304 1.00 95.06 183 VAL A N 1
ATOM 1446 C CA . VAL A 1 183 ? 13.904 -1.823 -0.001 1.00 95.06 183 VAL A CA 1
ATOM 1447 C C . VAL A 1 183 ? 14.996 -2.331 0.946 1.00 95.06 183 VAL A C 1
ATOM 1449 O O . VAL A 1 183 ? 16.153 -1.931 0.832 1.00 95.06 183 VAL A O 1
ATOM 1452 N N . ALA A 1 184 ? 14.639 -3.194 1.899 1.00 94.62 184 ALA A N 1
ATOM 1453 C CA . ALA A 1 184 ? 15.569 -3.710 2.887 1.00 94.62 184 ALA A CA 1
ATOM 1454 C C . ALA A 1 184 ? 16.669 -4.572 2.233 1.00 94.62 184 ALA A C 1
ATOM 1456 O O . ALA A 1 184 ? 16.414 -5.259 1.232 1.00 94.62 184 ALA A O 1
ATOM 1457 N N . PRO A 1 185 ? 17.893 -4.575 2.797 1.00 93.56 185 PRO A N 1
ATOM 1458 C CA . PRO A 1 185 ? 18.973 -5.425 2.316 1.00 93.56 185 PRO A CA 1
ATOM 1459 C C . PRO A 1 185 ? 18.554 -6.893 2.283 1.00 93.56 185 PRO A C 1
ATOM 1461 O O . PRO A 1 185 ? 17.841 -7.372 3.164 1.00 93.56 185 PRO A O 1
ATOM 1464 N N . ARG A 1 186 ? 19.023 -7.624 1.273 1.00 92.06 186 ARG A N 1
ATOM 1465 C CA . ARG A 1 186 ? 18.784 -9.064 1.158 1.00 92.06 186 ARG A CA 1
ATOM 1466 C C . ARG A 1 186 ? 19.792 -9.850 1.976 1.00 92.06 186 ARG A C 1
ATOM 1468 O O . ARG A 1 186 ? 20.937 -9.428 2.130 1.00 92.06 186 ARG A O 1
ATOM 1475 N N . THR A 1 187 ? 19.376 -11.010 2.471 1.00 92.12 187 THR A N 1
ATOM 1476 C CA . THR A 1 187 ? 20.315 -11.948 3.091 1.00 92.12 187 THR A CA 1
ATOM 1477 C C . THR A 1 187 ? 21.361 -12.419 2.080 1.00 92.12 187 THR A C 1
ATOM 1479 O O . THR A 1 187 ? 21.091 -12.553 0.885 1.00 92.12 187 THR A O 1
ATOM 1482 N N . THR A 1 188 ? 22.569 -12.682 2.566 1.00 89.81 188 THR A N 1
ATOM 1483 C CA . THR A 1 188 ? 23.666 -13.244 1.769 1.00 89.81 188 THR A CA 1
ATOM 1484 C C . THR A 1 188 ? 23.642 -14.774 1.744 1.00 89.81 188 THR A C 1
ATOM 1486 O O . THR A 1 188 ? 24.349 -15.383 0.937 1.00 89.81 188 THR A O 1
ATOM 1489 N N . GLU A 1 189 ? 22.802 -15.398 2.579 1.00 89.38 189 GLU A N 1
ATOM 1490 C CA . GLU A 1 189 ? 22.655 -16.850 2.676 1.00 89.38 189 GLU A CA 1
ATOM 1491 C C . GLU A 1 189 ? 22.255 -17.466 1.321 1.00 89.38 189 GLU A C 1
ATOM 1493 O O . GLU A 1 189 ? 21.231 -17.078 0.737 1.00 89.38 189 GLU A O 1
ATOM 1498 N N . PRO A 1 190 ? 23.027 -18.443 0.806 1.00 84.38 190 PRO A N 1
ATOM 1499 C CA . PRO A 1 190 ? 22.667 -19.173 -0.405 1.00 84.38 190 PRO A CA 1
ATOM 1500 C C . PRO A 1 190 ? 21.254 -19.763 -0.318 1.00 84.38 190 PRO A C 1
ATOM 1502 O O . PRO A 1 190 ? 20.840 -20.279 0.717 1.00 84.38 190 PRO A O 1
ATOM 1505 N N . GLY A 1 191 ? 20.491 -19.646 -1.405 1.00 83.69 191 GLY A N 1
ATOM 1506 C CA . GLY A 1 191 ? 19.094 -20.088 -1.487 1.00 83.69 191 GLY A CA 1
ATOM 1507 C C . GLY A 1 191 ? 18.070 -19.168 -0.812 1.00 83.69 191 GLY A C 1
ATOM 1508 O O . GLY A 1 191 ? 16.894 -19.213 -1.161 1.00 83.69 191 GLY A O 1
ATOM 1509 N N . ARG A 1 192 ? 18.501 -18.256 0.069 1.00 87.94 192 ARG A N 1
ATOM 1510 C CA . ARG A 1 192 ? 17.618 -17.304 0.758 1.00 87.94 192 ARG A CA 1
ATOM 1511 C C . ARG A 1 192 ? 17.770 -15.859 0.312 1.00 87.94 192 ARG A C 1
ATOM 1513 O O . ARG A 1 192 ? 17.021 -15.031 0.800 1.00 87.94 192 ARG A O 1
ATOM 1520 N N . ARG A 1 193 ? 18.640 -15.549 -0.656 1.00 88.44 193 ARG A N 1
ATOM 1521 C CA . ARG A 1 193 ? 18.912 -14.179 -1.159 1.00 88.44 193 ARG A CA 1
ATOM 1522 C C . ARG A 1 193 ? 17.685 -13.390 -1.657 1.00 88.44 193 ARG A C 1
ATOM 1524 O O . ARG A 1 193 ? 17.775 -12.193 -1.893 1.00 88.44 193 ARG A O 1
ATOM 1531 N N . TRP A 1 194 ? 16.529 -14.031 -1.814 1.00 89.81 194 TRP A N 1
ATOM 1532 C CA . TRP A 1 194 ? 15.247 -13.362 -2.063 1.00 89.81 194 TRP A CA 1
ATOM 1533 C C . TRP A 1 194 ? 14.704 -12.641 -0.814 1.00 89.81 194 TRP A C 1
ATOM 1535 O O . TRP A 1 194 ? 13.983 -11.647 -0.921 1.00 89.81 194 TRP A O 1
ATOM 1545 N N . ARG A 1 195 ? 15.056 -13.128 0.376 1.00 93.50 195 ARG A N 1
ATOM 1546 C CA . ARG A 1 195 ? 14.508 -12.708 1.660 1.00 93.50 195 ARG A CA 1
ATOM 1547 C C . ARG A 1 195 ? 15.227 -11.462 2.189 1.00 93.50 195 ARG A C 1
ATOM 1549 O O . ARG A 1 195 ? 16.462 -11.440 2.218 1.00 93.50 195 ARG A O 1
ATOM 1556 N N . PRO A 1 196 ? 14.489 -10.436 2.634 1.00 95.44 196 PRO A N 1
ATOM 1557 C CA . PRO A 1 196 ? 15.057 -9.333 3.398 1.00 95.44 196 PRO A CA 1
ATOM 1558 C C . PRO A 1 196 ? 15.733 -9.790 4.699 1.00 95.44 196 PRO A C 1
ATOM 1560 O O . PRO A 1 196 ? 15.330 -10.779 5.317 1.00 95.44 196 PRO A O 1
ATOM 1563 N N . VAL A 1 197 ? 16.753 -9.053 5.131 1.00 95.00 197 VAL A N 1
ATOM 1564 C CA . VAL A 1 197 ? 17.343 -9.188 6.469 1.00 95.00 197 VAL A CA 1
ATOM 1565 C C . VAL A 1 197 ? 16.352 -8.640 7.507 1.00 95.00 197 VAL A C 1
ATOM 1567 O O . VAL A 1 197 ? 15.769 -7.581 7.266 1.00 95.00 197 VAL A O 1
ATOM 1570 N N . PRO A 1 198 ? 16.158 -9.308 8.663 1.00 94.44 198 PRO A N 1
ATOM 1571 C CA . PRO A 1 198 ? 15.320 -8.774 9.732 1.00 94.44 198 PRO A CA 1
ATOM 1572 C C . PRO A 1 198 ? 15.814 -7.402 10.207 1.00 94.44 198 PRO A C 1
ATOM 1574 O O . PRO A 1 198 ? 16.981 -7.235 10.556 1.00 94.44 198 PRO A O 1
ATOM 1577 N N . GLY A 1 199 ? 14.913 -6.428 10.240 1.00 93.88 199 GLY A N 1
ATOM 1578 C CA . GLY A 1 199 ? 15.193 -5.028 10.548 1.00 93.88 199 GLY A CA 1
ATOM 1579 C C . GLY A 1 199 ? 14.017 -4.168 10.103 1.00 93.88 199 GLY A C 1
ATOM 1580 O O . GLY A 1 199 ? 12.884 -4.646 10.118 1.00 93.88 199 GLY A O 1
ATOM 1581 N N . ASP A 1 200 ? 14.276 -2.939 9.668 1.00 92.25 200 ASP A N 1
ATOM 1582 C CA . ASP A 1 200 ? 13.253 -2.133 8.999 1.00 92.25 200 ASP A CA 1
ATOM 1583 C C . ASP A 1 200 ? 12.889 -2.773 7.652 1.00 92.25 200 ASP A C 1
ATOM 1585 O O . ASP A 1 200 ? 13.766 -3.221 6.911 1.00 92.25 200 ASP A O 1
ATOM 1589 N N . LEU A 1 201 ? 11.596 -2.803 7.319 1.00 94.81 201 LEU A N 1
ATOM 1590 C CA . LEU A 1 201 ? 11.086 -3.344 6.054 1.00 94.81 201 LEU A CA 1
ATOM 1591 C C . LEU A 1 201 ? 10.295 -2.278 5.281 1.00 94.81 201 LEU A C 1
ATOM 1593 O O . LEU A 1 201 ? 9.088 -2.443 5.108 1.00 94.81 201 LEU A O 1
ATOM 1597 N N . PRO A 1 202 ? 10.938 -1.205 4.785 1.00 94.75 202 PRO A N 1
ATOM 1598 C CA . PRO A 1 202 ? 10.211 -0.179 4.052 1.00 94.75 202 PRO A CA 1
ATOM 1599 C C . PRO A 1 202 ? 9.723 -0.760 2.727 1.00 94.75 202 PRO A C 1
ATOM 1601 O O . PRO A 1 202 ? 10.493 -1.411 2.010 1.00 94.75 202 PRO A O 1
ATOM 1604 N N . ALA A 1 203 ? 8.462 -0.533 2.386 1.00 95.50 203 ALA A N 1
ATOM 1605 C CA . ALA A 1 203 ? 7.903 -0.888 1.093 1.00 95.50 203 ALA A CA 1
ATOM 1606 C C . ALA A 1 203 ? 8.644 -0.156 -0.037 1.00 95.50 203 ALA A C 1
ATOM 1608 O O . ALA A 1 203 ? 9.066 0.990 0.112 1.00 95.50 203 ALA A O 1
ATOM 1609 N N . VAL A 1 204 ? 8.763 -0.803 -1.202 1.00 94.94 204 VAL A N 1
ATOM 1610 C CA . VAL A 1 204 ? 9.346 -0.189 -2.412 1.00 94.94 204 VAL A CA 1
ATOM 1611 C C . VAL A 1 204 ? 8.652 1.117 -2.803 1.00 94.94 204 VAL A C 1
ATOM 1613 O O . VAL A 1 204 ? 9.281 2.028 -3.339 1.00 94.94 204 VAL A O 1
ATOM 1616 N N . LEU A 1 205 ? 7.354 1.206 -2.520 1.00 93.44 205 LEU A N 1
ATOM 1617 C CA . LEU A 1 205 ? 6.562 2.400 -2.721 1.00 93.44 205 LEU A CA 1
ATOM 1618 C C . LEU A 1 205 ? 5.486 2.473 -1.646 1.00 93.44 205 LEU A C 1
ATOM 1620 O O . LEU A 1 205 ? 4.739 1.518 -1.440 1.00 93.44 205 LEU A O 1
ATOM 1624 N N . GLN A 1 206 ? 5.363 3.627 -1.004 1.00 91.06 206 GLN A N 1
ATOM 1625 C CA . GLN A 1 206 ? 4.387 3.864 0.058 1.00 91.06 206 GLN A CA 1
ATOM 1626 C C . GLN A 1 206 ? 2.995 4.201 -0.516 1.00 91.06 206 GLN A C 1
ATOM 1628 O O . GLN A 1 206 ? 2.299 5.082 -0.016 1.00 91.06 206 GLN A O 1
ATOM 1633 N N . TRP A 1 207 ? 2.602 3.574 -1.622 1.00 90.44 207 TRP A N 1
ATOM 1634 C CA . TRP A 1 207 ? 1.367 3.876 -2.348 1.00 90.44 207 TRP A CA 1
ATOM 1635 C C . TRP A 1 207 ? 0.379 2.719 -2.255 1.00 90.44 207 TRP A C 1
ATOM 1637 O O . TRP A 1 207 ? 0.795 1.559 -2.229 1.00 90.44 207 TRP A O 1
ATOM 1647 N N . ASP A 1 208 ? -0.917 3.035 -2.246 1.00 87.94 208 ASP A N 1
ATOM 1648 C CA . ASP A 1 208 ? -1.962 2.017 -2.192 1.00 87.94 208 ASP A CA 1
ATOM 1649 C C . ASP A 1 208 ? -1.880 1.090 -3.409 1.00 87.94 208 ASP A C 1
ATOM 1651 O O . ASP A 1 208 ? -1.853 1.532 -4.563 1.00 87.94 208 ASP A O 1
ATOM 1655 N N . CYS A 1 209 ? -1.813 -0.208 -3.137 1.00 90.81 209 CYS A N 1
ATOM 1656 C CA . CYS A 1 209 ? -1.819 -1.253 -4.146 1.00 90.81 209 CYS A CA 1
ATOM 1657 C C . CYS A 1 209 ? -3.001 -2.190 -3.931 1.00 90.81 209 CYS A C 1
ATOM 1659 O O . CYS A 1 209 ? -3.589 -2.267 -2.856 1.00 90.81 209 CYS A O 1
ATOM 1661 N N . THR A 1 210 ? -3.355 -2.922 -4.979 1.00 89.50 210 THR A N 1
ATOM 1662 C CA . THR A 1 210 ? -4.421 -3.924 -4.957 1.00 89.50 210 THR A CA 1
ATOM 1663 C C . THR A 1 210 ? -3.846 -5.289 -5.302 1.00 89.50 210 THR A C 1
ATOM 1665 O O . THR A 1 210 ? -2.907 -5.378 -6.091 1.00 89.50 210 THR A O 1
ATOM 1668 N N . GLY A 1 211 ? -4.411 -6.344 -4.719 1.00 91.19 211 GLY A N 1
ATOM 1669 C CA . GLY A 1 211 ? -3.974 -7.722 -4.932 1.00 91.19 211 GLY A CA 1
ATOM 1670 C C . GLY A 1 211 ? -4.009 -8.535 -3.644 1.00 91.19 211 GLY A C 1
ATOM 1671 O O . GLY A 1 211 ? -3.909 -7.976 -2.556 1.00 91.19 211 GLY A O 1
ATOM 1672 N N . ALA A 1 212 ? -4.161 -9.854 -3.769 1.00 89.75 212 ALA A N 1
ATOM 1673 C CA . ALA A 1 212 ? -4.269 -10.759 -2.620 1.00 89.75 212 ALA A CA 1
ATOM 1674 C C . ALA A 1 212 ? -2.921 -11.035 -1.920 1.00 89.75 212 ALA A C 1
ATOM 1676 O O . ALA A 1 212 ? -2.897 -11.583 -0.820 1.00 89.75 212 ALA A O 1
ATOM 1677 N N . GLY A 1 213 ? -1.803 -10.674 -2.553 1.00 94.81 213 GLY A N 1
ATOM 1678 C CA . GLY A 1 213 ? -0.451 -10.994 -2.096 1.00 94.81 213 GLY A CA 1
ATOM 1679 C C . GLY A 1 213 ? 0.415 -11.505 -3.232 1.00 94.81 213 GLY A C 1
ATOM 1680 O O . GLY A 1 213 ? -0.035 -11.569 -4.372 1.00 94.81 213 GLY A O 1
ATOM 1681 N N . GLU A 1 214 ? 1.654 -11.860 -2.917 1.00 97.06 214 GLU A N 1
ATOM 1682 C CA . GLU A 1 214 ? 2.557 -12.520 -3.862 1.00 97.06 214 GLU A CA 1
ATOM 1683 C C . GLU A 1 214 ? 2.595 -14.017 -3.534 1.00 97.06 214 GLU A C 1
ATOM 1685 O O . GLU A 1 214 ? 3.260 -14.405 -2.567 1.00 97.06 214 GLU A O 1
ATOM 1690 N N . PRO A 1 215 ? 1.859 -14.867 -4.266 1.00 96.75 215 PRO A N 1
ATOM 1691 C CA . PRO A 1 215 ? 1.818 -16.286 -3.965 1.00 96.75 215 PRO A CA 1
ATOM 1692 C C . PRO A 1 215 ? 3.171 -16.933 -4.250 1.00 96.75 215 PRO A C 1
ATOM 1694 O O . PRO A 1 215 ? 3.784 -16.750 -5.307 1.00 96.75 215 PRO A O 1
ATOM 1697 N N . GLY A 1 216 ? 3.626 -17.739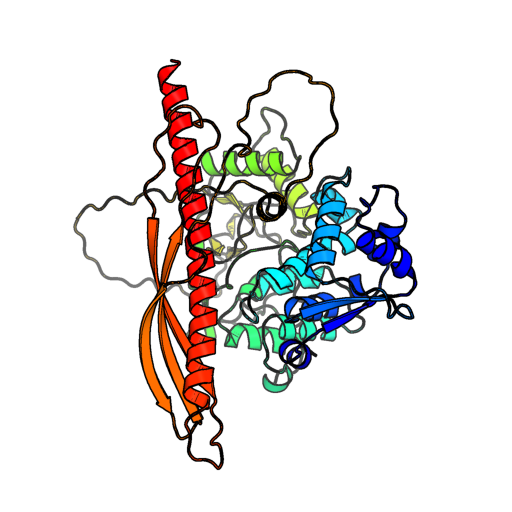 -3.301 1.00 94.81 216 GLY A N 1
ATOM 1698 C CA . GLY A 1 216 ? 4.869 -18.476 -3.435 1.00 94.81 216 GLY A CA 1
ATOM 1699 C C . GLY A 1 216 ? 4.918 -19.699 -2.539 1.00 94.81 216 GLY A C 1
ATOM 1700 O O . GLY A 1 216 ? 4.090 -19.895 -1.649 1.00 94.81 216 GLY A O 1
ATOM 1701 N N . ARG A 1 217 ? 5.919 -20.543 -2.774 1.00 93.12 217 ARG A N 1
ATOM 1702 C CA . ARG A 1 217 ? 6.202 -21.699 -1.925 1.00 93.12 217 ARG A CA 1
ATOM 1703 C C . ARG A 1 217 ? 7.686 -21.999 -1.860 1.00 93.12 217 ARG A C 1
ATOM 1705 O O . ARG A 1 217 ? 8.416 -21.860 -2.843 1.00 93.12 217 ARG A O 1
ATOM 1712 N N . MET A 1 218 ? 8.112 -22.475 -0.698 1.00 90.50 218 MET A N 1
ATOM 1713 C CA . MET A 1 218 ? 9.459 -22.996 -0.516 1.00 90.50 218 MET A CA 1
ATOM 1714 C C . MET A 1 218 ? 9.580 -24.355 -1.208 1.00 90.50 218 MET A C 1
ATOM 1716 O O . MET A 1 218 ? 8.716 -25.217 -1.043 1.00 90.50 218 MET A O 1
ATOM 1720 N N . ILE A 1 219 ? 10.652 -24.544 -1.970 1.00 89.75 219 ILE A N 1
ATOM 1721 C CA . ILE A 1 219 ? 11.016 -25.822 -2.591 1.00 89.75 219 ILE A CA 1
ATOM 1722 C C . ILE A 1 219 ? 12.312 -26.364 -1.971 1.00 89.75 219 ILE A C 1
ATOM 1724 O O . ILE A 1 219 ? 12.982 -25.685 -1.183 1.00 89.75 219 ILE A O 1
ATOM 1728 N N . ASP A 1 220 ? 12.659 -27.603 -2.320 1.00 83.25 220 ASP A N 1
ATOM 1729 C CA . ASP A 1 220 ? 13.851 -28.281 -1.810 1.00 83.25 220 ASP A CA 1
ATOM 1730 C C . ASP A 1 220 ? 15.117 -27.429 -1.993 1.00 83.25 220 ASP A C 1
ATOM 1732 O O . ASP A 1 220 ? 15.324 -26.780 -3.020 1.00 83.25 220 ASP A O 1
ATOM 1736 N N . GLY A 1 221 ? 15.970 -27.420 -0.966 1.00 77.19 221 GLY A N 1
ATOM 1737 C CA . GLY A 1 221 ? 17.168 -26.576 -0.933 1.00 77.19 221 GLY A CA 1
ATOM 1738 C C . GLY A 1 221 ? 16.925 -25.141 -0.455 1.00 77.19 221 GLY A C 1
ATOM 1739 O O . GLY A 1 221 ? 17.827 -24.315 -0.552 1.00 77.19 221 GLY A O 1
ATOM 1740 N N . GLY A 1 222 ? 15.735 -24.835 0.077 1.00 78.50 222 GLY A N 1
ATOM 1741 C CA . GLY A 1 222 ? 15.432 -23.526 0.665 1.00 78.50 222 GLY A CA 1
ATOM 1742 C C . GLY A 1 222 ? 15.187 -22.426 -0.366 1.00 78.50 222 GLY A C 1
ATOM 1743 O O . GLY A 1 222 ? 15.198 -21.252 -0.002 1.00 78.50 222 GLY A O 1
ATOM 1744 N N . LEU A 1 223 ? 14.959 -22.800 -1.626 1.00 86.31 223 LEU A N 1
ATOM 1745 C CA . LEU A 1 223 ? 14.656 -21.872 -2.711 1.00 86.31 223 LEU A CA 1
ATOM 1746 C C . LEU A 1 223 ? 13.181 -21.455 -2.650 1.00 86.31 223 LEU A C 1
ATOM 1748 O O . LEU A 1 223 ? 12.326 -22.228 -2.214 1.00 86.31 223 LEU A O 1
ATOM 1752 N N . LEU A 1 224 ? 12.882 -20.248 -3.123 1.00 92.75 224 LEU A N 1
ATOM 1753 C CA . LEU A 1 224 ? 11.517 -19.745 -3.267 1.00 92.75 224 LEU A CA 1
ATOM 1754 C C . LEU A 1 224 ? 11.066 -19.870 -4.723 1.00 92.75 224 LEU A C 1
ATOM 1756 O O . LEU A 1 224 ? 11.745 -19.387 -5.630 1.00 92.75 224 LEU A O 1
ATOM 1760 N N . LEU A 1 225 ? 9.904 -20.483 -4.930 1.00 93.62 225 LEU A N 1
ATOM 1761 C CA . LEU A 1 225 ? 9.174 -20.441 -6.190 1.00 93.62 225 LEU A CA 1
ATOM 1762 C C . LEU A 1 225 ? 8.025 -19.437 -6.063 1.00 93.62 225 LEU A C 1
ATOM 1764 O O . LEU A 1 225 ? 7.135 -19.646 -5.243 1.00 93.62 225 LEU A O 1
ATOM 1768 N N . LEU A 1 226 ? 8.045 -18.386 -6.883 1.00 95.56 226 LEU A N 1
ATOM 1769 C CA . LEU A 1 226 ? 6.927 -17.450 -7.038 1.00 95.56 226 LEU A CA 1
ATOM 1770 C C . LEU A 1 226 ? 5.973 -17.960 -8.121 1.00 95.56 226 LEU A C 1
ATOM 1772 O O . LEU A 1 226 ? 6.427 -18.451 -9.157 1.00 95.56 226 LEU A O 1
ATOM 1776 N N . GLU A 1 227 ? 4.669 -17.873 -7.874 1.00 95.19 227 GLU A N 1
ATOM 1777 C CA . GLU A 1 227 ? 3.650 -18.503 -8.724 1.00 95.19 227 GLU A CA 1
ATOM 1778 C C . GLU A 1 227 ? 3.008 -17.526 -9.719 1.00 95.19 227 GLU A C 1
ATOM 1780 O O . GLU A 1 227 ? 2.696 -17.926 -10.840 1.00 95.19 227 GLU A O 1
ATOM 1785 N N . GLU A 1 228 ? 2.864 -16.249 -9.356 1.00 95.75 228 GLU A N 1
ATOM 1786 C CA . GLU A 1 228 ? 2.153 -15.241 -10.157 1.00 95.75 228 GLU A CA 1
ATOM 1787 C C . GLU A 1 228 ? 3.073 -14.096 -10.608 1.00 95.75 228 GLU A C 1
ATOM 1789 O O . GLU A 1 228 ? 2.736 -12.916 -10.497 1.00 95.75 228 GLU A O 1
ATOM 1794 N N . VAL A 1 229 ? 4.219 -14.447 -11.203 1.00 95.75 229 VAL A N 1
ATOM 1795 C CA . VAL A 1 229 ? 5.171 -13.488 -11.790 1.00 95.75 229 VAL A CA 1
ATOM 1796 C C . VAL A 1 229 ? 5.286 -13.610 -13.308 1.00 95.75 229 VAL A C 1
ATOM 1798 O O . VAL A 1 229 ? 5.294 -14.701 -13.879 1.00 95.75 229 VAL A O 1
ATOM 1801 N N . VAL A 1 230 ? 5.453 -12.470 -13.976 1.00 96.31 230 VAL A N 1
ATOM 1802 C CA . VAL A 1 230 ? 5.725 -12.372 -15.412 1.00 96.31 230 VAL A CA 1
ATOM 1803 C C . VAL A 1 230 ? 7.195 -12.040 -15.623 1.00 96.31 230 VAL A C 1
ATOM 1805 O O . VAL A 1 230 ? 7.704 -11.051 -15.096 1.00 96.31 230 VAL A O 1
ATOM 1808 N N . LYS A 1 231 ? 7.877 -12.853 -16.433 1.00 96.00 231 LYS A N 1
ATOM 1809 C CA . LYS A 1 231 ? 9.252 -12.595 -16.867 1.00 96.00 231 LYS A CA 1
ATOM 1810 C C . LYS A 1 231 ? 9.267 -11.667 -18.080 1.00 96.00 231 LYS A C 1
ATOM 1812 O O . LYS A 1 231 ? 8.708 -11.999 -19.122 1.00 96.00 231 LYS A O 1
ATOM 1817 N N . LEU A 1 232 ? 9.970 -10.548 -17.955 1.00 96.06 232 LEU A N 1
ATOM 1818 C CA . LEU A 1 232 ? 10.121 -9.525 -18.983 1.00 96.06 232 LEU A CA 1
ATOM 1819 C C . LEU A 1 232 ? 11.584 -9.397 -19.397 1.00 96.06 232 LEU A C 1
ATOM 1821 O O . LEU A 1 232 ? 12.477 -9.276 -18.557 1.00 96.06 232 LEU A O 1
ATOM 1825 N N . GLY A 1 233 ? 11.820 -9.410 -20.707 1.00 95.62 233 GLY A N 1
ATOM 1826 C CA . GLY A 1 233 ? 13.115 -9.047 -21.272 1.00 95.62 233 GLY A CA 1
ATOM 1827 C C . GLY A 1 233 ? 13.305 -7.532 -21.289 1.00 95.62 233 GLY A C 1
ATOM 1828 O O . GLY A 1 233 ? 12.335 -6.776 -21.390 1.00 95.62 233 GLY A O 1
ATOM 1829 N N . LEU A 1 234 ? 14.563 -7.101 -21.221 1.00 95.50 234 LEU A N 1
ATOM 1830 C CA . LEU A 1 234 ? 14.918 -5.713 -21.499 1.00 95.50 234 LEU A CA 1
ATOM 1831 C C . LEU A 1 234 ? 14.758 -5.412 -22.993 1.00 95.50 234 LEU A C 1
ATOM 1833 O O . LEU A 1 234 ? 15.007 -6.277 -23.835 1.00 95.50 234 LEU A O 1
ATOM 1837 N N . GLY A 1 235 ? 14.360 -4.187 -23.318 1.00 94.38 235 GLY A N 1
ATOM 1838 C CA . GLY A 1 235 ? 14.175 -3.745 -24.697 1.00 94.38 235 GLY A CA 1
ATOM 1839 C C . GLY A 1 235 ? 13.514 -2.376 -24.782 1.00 94.38 235 GLY A C 1
ATOM 1840 O O . GLY A 1 235 ? 13.322 -1.706 -23.771 1.00 94.38 235 GLY A O 1
ATOM 1841 N N . ASP A 1 236 ? 13.157 -1.966 -25.993 1.00 94.69 236 ASP A N 1
ATOM 1842 C CA . ASP A 1 236 ? 12.464 -0.698 -26.209 1.00 94.69 236 ASP A CA 1
ATOM 1843 C C . ASP A 1 236 ? 11.007 -0.758 -25.727 1.00 94.69 236 ASP A C 1
ATOM 1845 O O . ASP A 1 236 ? 10.369 -1.817 -25.732 1.00 94.69 236 ASP A O 1
ATOM 1849 N N . LEU A 1 237 ? 10.477 0.401 -25.322 1.00 95.19 237 LEU A N 1
ATOM 1850 C CA . LEU A 1 237 ? 9.062 0.554 -24.989 1.00 95.19 237 LEU A CA 1
ATOM 1851 C C . LEU A 1 237 ? 8.205 0.302 -26.235 1.00 95.19 237 LEU A C 1
ATOM 1853 O O . LEU A 1 237 ? 8.503 0.804 -27.320 1.00 95.19 237 LEU A O 1
ATOM 1857 N N . SER A 1 238 ? 7.107 -0.436 -26.075 1.00 95.62 238 SER A N 1
ATOM 1858 C CA . SER A 1 238 ? 6.061 -0.473 -27.100 1.00 95.62 238 SER A CA 1
ATOM 1859 C C . SER A 1 238 ? 5.320 0.863 -27.177 1.00 95.62 238 SER A C 1
ATOM 1861 O O . SER A 1 238 ? 5.303 1.636 -26.216 1.00 95.62 238 SER A O 1
ATOM 1863 N N . ALA A 1 239 ? 4.647 1.113 -28.302 1.00 94.81 239 ALA A N 1
ATOM 1864 C CA . ALA A 1 239 ? 3.792 2.287 -28.462 1.00 94.81 239 ALA A CA 1
ATOM 1865 C C . ALA A 1 239 ? 2.637 2.297 -27.443 1.00 94.81 239 ALA A C 1
ATOM 1867 O O . ALA A 1 239 ? 2.210 3.354 -26.983 1.00 94.81 239 ALA A O 1
ATOM 1868 N N . GLU A 1 240 ? 2.138 1.119 -27.064 1.00 96.00 240 GLU A N 1
ATOM 1869 C CA . GLU A 1 240 ? 1.096 0.961 -26.055 1.00 96.00 240 GLU A CA 1
ATOM 1870 C C . GLU A 1 240 ? 1.595 1.335 -24.656 1.00 96.00 240 GLU A C 1
ATOM 1872 O O . GLU A 1 240 ? 0.891 2.036 -23.928 1.00 96.00 240 GLU A O 1
ATOM 1877 N N . ALA A 1 241 ? 2.802 0.893 -24.290 1.00 95.12 241 ALA A N 1
ATOM 1878 C CA . ALA A 1 241 ? 3.424 1.236 -23.014 1.00 95.12 241 ALA A CA 1
ATOM 1879 C C . ALA A 1 241 ? 3.744 2.733 -22.931 1.00 95.12 241 ALA A C 1
ATOM 1881 O O . ALA A 1 241 ? 3.430 3.372 -21.930 1.00 95.12 241 ALA A O 1
ATOM 1882 N N . ASP A 1 242 ? 4.309 3.298 -23.998 1.00 94.44 242 ASP A N 1
ATOM 1883 C CA . ASP A 1 242 ? 4.603 4.727 -24.106 1.00 94.44 242 ASP A CA 1
ATOM 1884 C C . ASP A 1 242 ? 3.334 5.574 -23.921 1.00 94.44 242 ASP A C 1
ATOM 1886 O O . ASP A 1 242 ? 3.258 6.418 -23.024 1.00 94.44 242 ASP A O 1
ATOM 1890 N N . LYS A 1 243 ? 2.271 5.246 -24.668 1.00 94.19 243 LYS A N 1
ATOM 1891 C CA . LYS A 1 243 ? 0.965 5.898 -24.530 1.00 94.19 243 LYS A CA 1
ATOM 1892 C C . LYS A 1 243 ? 0.399 5.770 -23.115 1.00 94.19 243 LYS A C 1
ATOM 1894 O O . LYS A 1 243 ? -0.149 6.735 -22.593 1.00 94.19 243 LYS A O 1
ATOM 1899 N N . PHE A 1 244 ? 0.501 4.595 -22.495 1.00 95.25 244 PHE A N 1
ATOM 1900 C CA . PHE A 1 244 ? 0.015 4.392 -21.131 1.00 95.25 244 PHE A CA 1
ATOM 1901 C C . PHE A 1 244 ? 0.734 5.300 -20.126 1.00 95.25 244 PHE A C 1
ATOM 1903 O O . PHE A 1 244 ? 0.076 5.904 -19.280 1.00 95.25 244 PHE A O 1
ATOM 1910 N N . ILE A 1 245 ? 2.060 5.419 -20.232 1.00 95.12 245 ILE A N 1
ATOM 1911 C CA . ILE A 1 245 ? 2.859 6.276 -19.349 1.00 95.12 245 ILE A CA 1
ATOM 1912 C C . ILE A 1 245 ? 2.464 7.745 -19.541 1.00 95.12 245 ILE A C 1
ATOM 1914 O O . ILE A 1 245 ? 2.250 8.441 -18.551 1.00 95.12 245 ILE A O 1
ATOM 1918 N N . HIS A 1 246 ? 2.305 8.196 -20.788 1.00 94.19 246 HIS A N 1
ATOM 1919 C CA . HIS A 1 246 ? 1.819 9.544 -21.098 1.00 94.19 246 HIS A CA 1
ATOM 1920 C C . HIS A 1 246 ? 0.432 9.815 -20.497 1.00 94.19 246 HIS A C 1
ATOM 1922 O O . HIS A 1 246 ? 0.270 10.774 -19.746 1.00 94.19 246 HIS A O 1
ATOM 1928 N N . ASP A 1 247 ? -0.540 8.932 -20.752 1.00 93.06 247 ASP A N 1
ATOM 1929 C CA . ASP A 1 247 ? -1.899 9.038 -20.209 1.00 93.06 247 ASP A CA 1
ATOM 1930 C C . ASP A 1 247 ? -1.899 9.095 -18.669 1.00 93.06 247 ASP A C 1
ATOM 1932 O O . ASP A 1 247 ? -2.713 9.797 -18.066 1.00 93.06 247 ASP A O 1
ATOM 1936 N N . TRP A 1 248 ? -1.028 8.316 -18.017 1.00 93.69 248 TRP A N 1
ATOM 1937 C CA . TRP A 1 248 ? -0.909 8.303 -16.560 1.00 93.69 248 TRP A CA 1
ATOM 1938 C C . TRP A 1 248 ? -0.298 9.598 -16.022 1.00 93.69 248 TRP A C 1
ATOM 1940 O O . TRP A 1 248 ? -0.832 10.153 -15.064 1.00 93.69 248 TRP A O 1
ATOM 1950 N N . LEU A 1 249 ? 0.781 10.092 -16.634 1.00 92.50 249 LEU A N 1
ATOM 1951 C CA . LEU A 1 249 ? 1.419 11.346 -16.234 1.00 92.50 249 LEU A CA 1
ATOM 1952 C C . LEU A 1 249 ? 0.467 12.535 -16.400 1.00 92.50 249 LEU A C 1
ATOM 1954 O O . LEU A 1 249 ? 0.355 13.357 -15.492 1.00 92.50 249 LEU A O 1
ATOM 1958 N N . ASP A 1 250 ? -0.297 12.578 -17.491 1.00 90.19 250 ASP A N 1
ATOM 1959 C CA . ASP A 1 250 ? -1.336 13.589 -17.696 1.00 90.19 250 ASP A CA 1
ATOM 1960 C C . ASP A 1 250 ? -2.432 13.508 -16.620 1.00 90.19 250 ASP A C 1
ATOM 1962 O O . ASP A 1 250 ? -2.837 14.538 -16.078 1.00 90.19 250 ASP A O 1
ATOM 1966 N N . LEU A 1 251 ? -2.871 12.296 -16.251 1.00 87.88 251 LEU A N 1
ATOM 1967 C CA . LEU A 1 251 ? -3.880 12.078 -15.205 1.00 87.88 251 LEU A CA 1
ATOM 1968 C C . LEU A 1 251 ? -3.447 12.626 -13.835 1.00 87.88 251 LEU A C 1
ATOM 1970 O O . LEU A 1 251 ? -4.300 13.046 -13.059 1.00 87.88 251 LEU A O 1
ATOM 1974 N N . ILE A 1 252 ? -2.146 12.618 -13.534 1.00 86.75 252 ILE A N 1
ATOM 1975 C CA . ILE A 1 252 ? -1.590 13.143 -12.275 1.00 86.75 252 ILE A CA 1
ATOM 1976 C C . ILE A 1 252 ? -1.077 14.589 -12.398 1.00 86.75 252 ILE A C 1
ATOM 1978 O O . ILE A 1 252 ? -0.298 15.037 -11.555 1.00 86.75 252 ILE A O 1
ATOM 1982 N N . GLY A 1 253 ? -1.457 15.306 -13.463 1.00 86.62 253 GLY A N 1
ATOM 1983 C CA . GLY A 1 253 ? -1.103 16.713 -13.672 1.00 86.62 253 GLY A CA 1
ATOM 1984 C C . GLY A 1 253 ? 0.350 16.954 -14.103 1.00 86.62 253 GLY A C 1
ATOM 1985 O O . GLY A 1 253 ? 0.851 18.073 -14.007 1.00 86.62 253 GLY A O 1
ATOM 1986 N N . ARG A 1 254 ? 1.058 15.925 -14.582 1.00 87.00 254 ARG A N 1
ATOM 1987 C CA . ARG A 1 254 ? 2.464 15.981 -15.022 1.00 87.00 254 ARG A CA 1
ATOM 1988 C C . ARG A 1 254 ? 2.565 15.962 -16.545 1.00 87.00 254 ARG A C 1
ATOM 1990 O O . ARG A 1 254 ? 3.140 15.046 -17.124 1.00 87.00 254 ARG A O 1
ATOM 1997 N N . GLN A 1 255 ? 2.030 17.001 -17.183 1.00 85.50 255 GLN A N 1
ATOM 1998 C CA . GLN A 1 255 ? 2.050 17.110 -18.642 1.00 85.50 255 GLN A CA 1
ATOM 1999 C C . GLN A 1 255 ? 3.478 17.136 -19.187 1.00 85.50 255 GLN A C 1
ATOM 2001 O O . GLN A 1 255 ? 4.309 17.953 -18.779 1.00 85.50 255 GLN A O 1
ATOM 2006 N N . LEU A 1 256 ? 3.737 16.260 -20.155 1.00 88.81 256 LEU A N 1
ATOM 2007 C CA . LEU A 1 256 ? 4.983 16.267 -20.906 1.00 88.81 256 LEU A CA 1
ATOM 2008 C C . LEU A 1 256 ? 4.937 17.306 -22.032 1.00 88.81 256 LEU A C 1
ATOM 2010 O O . LEU A 1 256 ? 3.921 17.432 -22.724 1.00 88.81 256 LEU A O 1
ATOM 2014 N N . PRO A 1 257 ? 6.044 18.027 -22.285 1.00 87.94 257 PRO A N 1
ATOM 2015 C CA . PRO A 1 257 ? 6.162 18.864 -23.468 1.00 87.94 257 PRO A CA 1
ATOM 2016 C C . PRO A 1 257 ? 5.920 18.057 -24.750 1.00 87.94 257 PRO A C 1
ATOM 2018 O O . PRO A 1 257 ? 6.361 16.914 -24.885 1.00 87.94 257 PRO A O 1
ATOM 2021 N N . LYS A 1 258 ? 5.256 18.665 -25.739 1.00 86.44 258 LYS A N 1
ATOM 2022 C CA . LYS A 1 258 ? 5.107 18.045 -27.064 1.00 86.44 258 LYS A CA 1
ATOM 2023 C C . LYS A 1 258 ? 6.490 17.779 -27.664 1.00 86.44 258 LYS A C 1
ATOM 2025 O O . LYS A 1 258 ? 7.286 18.704 -27.793 1.00 86.44 258 LYS A O 1
ATOM 2030 N N . GLY A 1 259 ? 6.739 16.534 -28.068 1.00 84.94 259 GLY A N 1
ATOM 2031 C CA . GLY A 1 259 ? 8.036 16.114 -28.606 1.00 84.94 259 GLY A CA 1
ATOM 2032 C C . GLY A 1 259 ? 9.091 15.801 -27.541 1.00 84.94 259 GLY A C 1
ATOM 2033 O O . GLY A 1 259 ? 10.273 15.781 -27.876 1.00 84.94 259 GLY A O 1
ATOM 2034 N N . ALA A 1 260 ? 8.680 15.573 -26.288 1.00 88.94 260 ALA A N 1
ATOM 2035 C CA . ALA A 1 260 ? 9.554 15.064 -25.237 1.00 88.94 260 ALA A CA 1
ATOM 2036 C C . ALA A 1 260 ? 10.304 13.806 -25.701 1.00 88.94 260 ALA A C 1
ATOM 2038 O O . ALA A 1 260 ? 9.739 12.921 -26.349 1.00 88.94 260 ALA A O 1
ATOM 2039 N N . SER A 1 261 ? 11.593 13.741 -25.381 1.00 91.38 261 SER A N 1
ATOM 2040 C CA . SER A 1 261 ? 12.412 12.576 -25.685 1.00 91.38 261 SER A CA 1
ATOM 2041 C C . SER A 1 261 ? 12.083 11.411 -24.736 1.00 91.38 261 SER A C 1
ATOM 2043 O O . SER A 1 261 ? 11.576 11.629 -23.632 1.00 91.38 261 SER A O 1
ATOM 2045 N N . PRO A 1 262 ? 12.448 10.162 -25.084 1.00 89.31 262 PRO A N 1
ATOM 2046 C CA . PRO A 1 262 ? 12.334 9.034 -24.156 1.00 89.31 262 PRO A CA 1
ATOM 2047 C C . PRO A 1 262 ? 13.110 9.230 -22.843 1.00 89.31 262 PRO A C 1
ATOM 2049 O O . PRO A 1 262 ? 12.773 8.621 -21.830 1.00 89.31 262 PRO A O 1
ATOM 2052 N N . ALA A 1 263 ? 14.159 10.062 -22.846 1.00 91.12 263 ALA A N 1
ATOM 2053 C CA . ALA A 1 263 ? 14.895 10.416 -21.636 1.00 91.12 263 ALA A CA 1
ATOM 2054 C C . ALA A 1 263 ? 14.070 11.350 -20.738 1.00 91.12 263 ALA A C 1
ATOM 2056 O O . ALA A 1 263 ? 13.983 11.107 -19.536 1.00 91.12 263 ALA A O 1
ATOM 2057 N N . ASP A 1 264 ? 13.403 12.347 -21.325 1.00 92.25 264 ASP A N 1
ATOM 2058 C CA . ASP A 1 264 ? 12.508 13.251 -20.593 1.00 92.25 264 ASP A CA 1
ATOM 2059 C C . ASP A 1 264 ? 11.353 12.468 -19.956 1.00 92.25 264 ASP A C 1
ATOM 2061 O O . ASP A 1 264 ? 11.057 12.653 -18.776 1.00 92.25 264 ASP A O 1
ATOM 2065 N N . LEU A 1 265 ? 10.764 11.518 -20.695 1.00 93.56 265 LEU A N 1
ATOM 2066 C CA . LEU A 1 265 ? 9.722 10.625 -20.178 1.00 93.56 265 LEU A CA 1
ATOM 2067 C C . LEU A 1 265 ? 10.170 9.911 -18.894 1.00 93.56 265 LEU A C 1
ATOM 2069 O O . LEU A 1 265 ? 9.459 9.933 -17.892 1.00 93.56 265 LEU A O 1
ATOM 2073 N N . ARG A 1 266 ? 11.374 9.324 -18.892 1.00 94.69 266 ARG A N 1
ATOM 2074 C CA . ARG A 1 266 ? 11.933 8.624 -17.721 1.00 94.69 266 ARG A CA 1
ATOM 2075 C C . ARG A 1 266 ? 12.126 9.558 -16.527 1.00 94.69 266 ARG A C 1
ATOM 2077 O O . ARG A 1 266 ? 11.806 9.165 -15.407 1.00 94.69 266 ARG A O 1
ATOM 2084 N N . VAL A 1 267 ? 12.609 10.780 -16.762 1.00 94.88 267 VAL A N 1
ATOM 2085 C CA . VAL A 1 267 ? 12.783 11.796 -15.711 1.00 94.88 267 VAL A CA 1
ATOM 2086 C C . VAL A 1 267 ? 11.436 12.160 -15.089 1.00 94.88 267 VAL A C 1
ATOM 2088 O O . VAL A 1 267 ? 11.307 12.140 -13.868 1.00 94.88 267 VAL A O 1
ATOM 2091 N N . HIS A 1 268 ? 10.409 12.403 -15.907 1.00 94.50 268 HIS A N 1
ATOM 2092 C CA . HIS A 1 268 ? 9.069 12.731 -15.416 1.00 94.50 268 HIS A CA 1
ATOM 2093 C C . HIS A 1 268 ? 8.418 11.579 -14.634 1.00 94.50 268 HIS A C 1
ATOM 2095 O O . HIS A 1 268 ? 7.800 11.820 -13.595 1.00 94.50 268 HIS A O 1
ATOM 2101 N N . VAL A 1 269 ? 8.592 10.329 -15.082 1.00 95.31 269 VAL A N 1
ATOM 2102 C CA . VAL A 1 269 ? 8.147 9.136 -14.339 1.00 95.31 269 VAL A CA 1
ATOM 2103 C C . VAL A 1 269 ? 8.855 9.039 -12.992 1.00 95.31 269 VAL A C 1
ATOM 2105 O O . VAL A 1 269 ? 8.203 8.834 -11.968 1.00 95.31 269 VAL A O 1
ATOM 2108 N N . PHE A 1 270 ? 10.176 9.216 -12.970 1.00 95.50 270 PHE A N 1
ATOM 2109 C CA . PHE A 1 270 ? 10.943 9.187 -11.730 1.00 95.50 270 PHE A CA 1
ATOM 2110 C C . PHE A 1 270 ? 10.520 10.301 -10.764 1.00 95.50 270 PHE A C 1
ATOM 2112 O O . PHE A 1 270 ? 10.298 10.028 -9.586 1.00 95.50 270 PHE A O 1
ATOM 2119 N N . ASP A 1 271 ? 10.342 11.531 -11.248 1.00 93.06 271 ASP A N 1
ATOM 2120 C CA . ASP A 1 271 ? 9.879 12.648 -10.423 1.00 93.06 271 ASP A CA 1
ATOM 2121 C C . ASP A 1 271 ? 8.494 12.386 -9.822 1.00 93.06 271 ASP A C 1
ATOM 2123 O O . ASP A 1 271 ? 8.280 12.656 -8.638 1.00 93.06 271 ASP A O 1
ATOM 2127 N N . ALA A 1 272 ? 7.572 11.807 -10.599 1.00 92.19 272 ALA A N 1
ATOM 2128 C CA . ALA A 1 272 ? 6.266 11.394 -10.097 1.00 92.19 272 ALA A CA 1
ATOM 2129 C C . ALA A 1 272 ? 6.392 10.320 -9.002 1.00 92.19 272 ALA A C 1
ATOM 2131 O O . ALA A 1 272 ? 5.823 10.474 -7.921 1.00 92.19 272 ALA A O 1
ATOM 2132 N N . LEU A 1 273 ? 7.185 9.269 -9.234 1.00 93.69 273 LEU A N 1
ATOM 2133 C CA . LEU A 1 273 ? 7.401 8.195 -8.258 1.00 93.69 273 LEU A CA 1
ATOM 2134 C C . LEU A 1 273 ? 8.096 8.691 -6.983 1.00 93.69 273 LEU A C 1
ATOM 2136 O O . LEU A 1 273 ? 7.768 8.242 -5.885 1.00 93.69 273 LEU A O 1
ATOM 2140 N N . ARG A 1 274 ? 9.009 9.660 -7.089 1.00 92.56 274 ARG A N 1
ATOM 2141 C CA . ARG A 1 274 ? 9.667 10.276 -5.930 1.00 92.56 274 ARG A CA 1
ATOM 2142 C C . ARG A 1 274 ? 8.668 10.998 -5.025 1.00 92.56 274 ARG A C 1
ATOM 2144 O O . ARG A 1 274 ? 8.758 10.880 -3.806 1.00 92.56 274 ARG A O 1
ATOM 2151 N N . LEU A 1 275 ? 7.672 11.679 -5.597 1.00 88.69 275 LEU A N 1
ATOM 2152 C CA . LEU A 1 275 ? 6.570 12.280 -4.827 1.00 88.69 275 LEU A CA 1
ATOM 2153 C C . LEU A 1 275 ? 5.681 11.224 -4.152 1.00 88.69 275 LEU A C 1
ATOM 2155 O O . LEU A 1 275 ? 5.076 11.490 -3.116 1.00 88.69 275 LEU A O 1
ATOM 2159 N N . MET A 1 276 ? 5.642 10.011 -4.705 1.00 89.31 276 MET A N 1
ATOM 2160 C CA . MET A 1 276 ? 4.972 8.847 -4.119 1.00 89.31 276 MET A CA 1
ATOM 2161 C C . MET A 1 276 ? 5.830 8.113 -3.067 1.00 89.31 276 MET A C 1
ATOM 2163 O O . MET A 1 276 ? 5.369 7.135 -2.477 1.00 89.31 276 MET A O 1
ATOM 2167 N N . GLY A 1 277 ? 7.051 8.590 -2.794 1.00 89.94 277 GLY A N 1
ATOM 2168 C CA . GLY A 1 277 ? 7.955 8.036 -1.783 1.00 89.94 277 GLY A CA 1
ATOM 2169 C C . GLY A 1 277 ? 8.991 7.044 -2.314 1.00 89.94 277 GLY A C 1
ATOM 2170 O O . GLY A 1 277 ? 9.644 6.382 -1.514 1.00 89.94 277 GLY A O 1
ATOM 2171 N N . PHE A 1 278 ? 9.161 6.922 -3.633 1.00 93.94 278 PHE A N 1
ATOM 2172 C CA . PHE A 1 278 ? 10.227 6.103 -4.211 1.00 93.94 278 PHE A CA 1
ATOM 2173 C C . PHE A 1 278 ? 11.610 6.702 -3.913 1.00 93.94 278 PHE A C 1
ATOM 2175 O O . PHE A 1 278 ? 11.831 7.899 -4.111 1.00 93.94 278 PHE A O 1
ATOM 2182 N N . THR A 1 279 ? 12.554 5.868 -3.470 1.00 93.19 279 THR A N 1
ATOM 2183 C CA . THR A 1 279 ? 13.891 6.292 -3.008 1.00 93.19 279 THR A CA 1
ATOM 2184 C C . THR A 1 279 ? 15.047 5.813 -3.891 1.00 93.19 279 THR A C 1
ATOM 2186 O O . THR A 1 279 ? 16.208 6.029 -3.545 1.00 93.19 279 THR A O 1
ATOM 2189 N N . GLY A 1 280 ? 14.754 5.168 -5.025 1.00 94.06 280 GLY A N 1
ATOM 2190 C CA . GLY A 1 280 ? 15.776 4.668 -5.946 1.00 94.06 280 GLY A CA 1
ATOM 2191 C C . GLY A 1 280 ? 16.568 5.773 -6.669 1.00 94.06 280 GLY A C 1
ATOM 2192 O O . GLY A 1 280 ? 16.202 6.948 -6.614 1.00 94.06 280 GLY A O 1
ATOM 2193 N N . PRO A 1 281 ? 17.644 5.407 -7.393 1.00 93.62 281 PRO A N 1
ATOM 2194 C CA . PRO A 1 281 ? 18.570 6.349 -8.033 1.00 93.62 281 PRO A CA 1
ATOM 2195 C C . PRO A 1 281 ? 18.006 7.075 -9.269 1.00 93.62 281 PRO A C 1
ATOM 2197 O O . PRO A 1 281 ? 18.642 7.998 -9.767 1.00 93.62 281 PRO A O 1
ATOM 2200 N N . GLY A 1 282 ? 16.841 6.667 -9.781 1.00 91.12 282 GLY A N 1
ATOM 2201 C CA . GLY A 1 282 ? 16.175 7.279 -10.942 1.00 91.12 282 GLY A CA 1
ATOM 2202 C C . GLY A 1 282 ? 16.574 6.717 -12.305 1.00 91.12 282 GLY A C 1
ATOM 2203 O O . GLY A 1 282 ? 15.922 7.006 -13.308 1.00 91.12 282 GLY A O 1
AT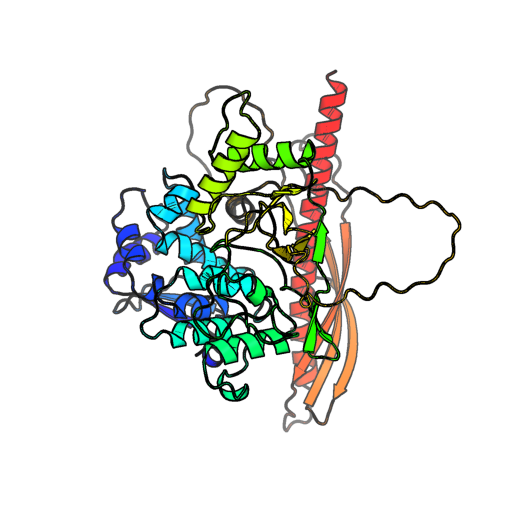OM 2204 N N . GLU A 1 283 ? 17.582 5.849 -12.347 1.00 93.00 283 GLU A N 1
ATOM 2205 C CA . GLU A 1 283 ? 17.836 5.001 -13.509 1.00 93.00 283 GLU A CA 1
ATOM 2206 C C . GLU A 1 283 ? 16.628 4.101 -13.792 1.00 93.00 283 GLU A C 1
ATOM 2208 O O . GLU A 1 283 ? 15.886 3.715 -12.889 1.00 93.00 283 GLU A O 1
ATOM 2213 N N . SER A 1 284 ? 16.408 3.781 -15.065 1.00 95.19 284 SER A N 1
ATOM 2214 C CA . SER A 1 284 ? 15.297 2.927 -15.481 1.00 95.19 284 SER A CA 1
ATOM 2215 C C . SER A 1 284 ? 15.706 1.997 -16.611 1.00 95.19 284 SER A C 1
ATOM 2217 O O . SER A 1 284 ? 16.426 2.390 -17.535 1.00 95.19 284 SER A O 1
ATOM 2219 N N . TYR A 1 285 ? 15.187 0.775 -16.566 1.00 95.06 285 TYR A N 1
ATOM 2220 C CA . TYR A 1 285 ? 15.300 -0.190 -17.649 1.00 95.06 285 TYR A CA 1
ATOM 2221 C C . TYR A 1 285 ? 13.977 -0.256 -18.392 1.00 95.06 285 TYR A C 1
ATOM 2223 O O . TYR A 1 285 ? 12.920 -0.463 -17.796 1.00 95.06 285 TYR A O 1
ATOM 2231 N N . ALA A 1 286 ? 14.035 -0.073 -19.704 1.00 95.94 286 ALA A N 1
ATOM 2232 C CA . ALA A 1 286 ? 12.868 -0.243 -20.544 1.00 95.94 286 ALA A CA 1
ATOM 2233 C C . ALA A 1 286 ? 12.612 -1.736 -20.801 1.00 95.94 286 ALA A C 1
ATOM 2235 O O . ALA A 1 286 ? 13.533 -2.548 -20.941 1.00 95.94 286 ALA A O 1
ATOM 2236 N N . THR A 1 287 ? 11.332 -2.077 -20.835 1.00 96.00 287 THR A N 1
ATOM 2237 C CA . THR A 1 287 ? 10.795 -3.363 -21.275 1.00 96.00 287 THR A CA 1
ATOM 2238 C C . THR A 1 287 ? 9.710 -3.080 -22.305 1.00 96.00 287 THR A C 1
ATOM 2240 O O . THR A 1 287 ? 9.198 -1.963 -22.384 1.00 96.00 287 THR A O 1
ATOM 2243 N N . THR A 1 288 ? 9.269 -4.091 -23.046 1.00 95.12 288 THR A N 1
ATOM 2244 C CA . THR A 1 288 ? 8.201 -3.901 -24.039 1.00 95.12 288 THR A CA 1
ATOM 2245 C C . THR A 1 288 ? 6.885 -3.399 -23.440 1.00 95.12 288 THR A C 1
ATOM 2247 O O . THR A 1 288 ? 6.076 -2.833 -24.170 1.00 95.12 288 THR A O 1
ATOM 2250 N N . ILE A 1 289 ? 6.655 -3.567 -22.134 1.00 95.06 289 ILE A N 1
ATOM 2251 C CA . ILE A 1 289 ? 5.392 -3.207 -21.472 1.00 95.06 289 ILE A CA 1
ATOM 2252 C C . ILE A 1 289 ? 5.504 -2.036 -20.487 1.00 95.06 289 ILE A C 1
ATOM 2254 O O . ILE A 1 289 ? 4.502 -1.664 -19.884 1.00 95.06 289 ILE A O 1
ATOM 2258 N N . GLY A 1 290 ? 6.691 -1.449 -20.307 1.00 96.38 290 GLY A N 1
ATOM 2259 C CA . GLY A 1 290 ? 6.871 -0.327 -19.386 1.00 96.38 290 GLY A CA 1
ATOM 2260 C C . GLY A 1 290 ? 8.306 -0.117 -18.918 1.00 96.38 290 GLY A C 1
ATOM 2261 O O . GLY A 1 290 ? 9.245 -0.759 -19.395 1.00 96.38 290 GLY A O 1
ATOM 2262 N N . LEU A 1 291 ? 8.462 0.796 -17.961 1.00 97.00 291 LEU A N 1
ATOM 2263 C CA . LEU A 1 291 ? 9.735 1.134 -17.328 1.00 97.00 291 LEU A CA 1
ATOM 2264 C C . LEU A 1 291 ? 9.866 0.419 -15.979 1.00 97.00 291 LEU A C 1
ATOM 2266 O O . LEU A 1 291 ? 8.951 0.464 -15.160 1.00 97.00 291 LEU A O 1
ATOM 2270 N N . PHE A 1 292 ? 11.022 -0.189 -15.726 1.00 97.06 292 PHE A N 1
ATOM 2271 C CA . PHE A 1 292 ? 11.400 -0.713 -14.417 1.00 97.06 292 PHE A CA 1
ATOM 2272 C C . PHE A 1 292 ? 12.406 0.226 -13.753 1.00 97.06 292 PHE A C 1
ATOM 2274 O O . PHE A 1 292 ? 13.461 0.494 -14.328 1.00 97.06 292 PHE A O 1
ATOM 2281 N N . LEU A 1 293 ? 12.104 0.699 -12.543 1.00 96.88 293 LEU A N 1
ATOM 2282 C CA . LEU A 1 293 ? 12.986 1.563 -11.759 1.00 96.88 293 LEU A CA 1
ATOM 2283 C C . LEU A 1 293 ? 13.504 0.776 -10.542 1.00 96.88 293 LEU A C 1
ATOM 2285 O O . LEU A 1 293 ? 12.707 0.448 -9.660 1.00 96.88 293 LEU A O 1
ATOM 2289 N N . PRO A 1 294 ? 14.804 0.432 -10.473 1.00 95.38 294 PRO A N 1
ATOM 2290 C CA . PRO A 1 294 ? 15.360 -0.295 -9.341 1.00 95.38 294 PRO A CA 1
ATOM 2291 C C . PRO A 1 294 ? 15.521 0.624 -8.122 1.00 95.38 294 PRO A C 1
ATOM 2293 O O . PRO A 1 294 ? 15.690 1.833 -8.250 1.00 95.38 294 PRO A O 1
ATOM 2296 N N . VAL A 1 295 ? 15.527 0.045 -6.921 1.00 92.62 295 VAL A N 1
ATOM 2297 C CA . VAL A 1 295 ? 15.768 0.780 -5.658 1.00 92.62 295 VAL A CA 1
ATOM 2298 C C . VAL A 1 295 ? 17.254 1.003 -5.370 1.00 92.62 295 VAL A C 1
ATOM 2300 O O . VAL A 1 295 ? 17.618 1.815 -4.527 1.00 92.62 295 VAL A O 1
ATOM 2303 N N . SER A 1 296 ? 18.121 0.295 -6.088 1.00 90.94 296 SER A N 1
ATOM 2304 C CA . SER A 1 296 ? 19.576 0.361 -5.989 1.00 90.94 296 SER A CA 1
ATOM 2305 C C . SER A 1 296 ? 20.180 0.391 -7.387 1.00 90.94 296 SER A C 1
ATOM 2307 O O . SER A 1 296 ? 19.632 -0.219 -8.302 1.00 90.94 296 SER A O 1
ATOM 2309 N N . HIS A 1 297 ? 21.326 1.047 -7.545 1.00 90.31 297 HIS A N 1
ATOM 2310 C CA . HIS A 1 297 ? 22.056 1.049 -8.810 1.00 90.31 297 HIS A CA 1
ATOM 2311 C C . HIS A 1 297 ? 22.471 -0.378 -9.206 1.00 90.31 297 HIS A C 1
ATOM 2313 O O . HIS A 1 297 ? 23.062 -1.099 -8.399 1.00 90.31 297 HIS A O 1
ATOM 2319 N N . VAL A 1 298 ? 22.193 -0.766 -10.452 1.00 89.50 298 VAL A N 1
ATOM 2320 C CA . VAL A 1 298 ? 22.631 -2.035 -11.053 1.00 89.50 298 VAL A CA 1
ATOM 2321 C C . VAL A 1 298 ? 23.139 -1.740 -12.462 1.00 89.50 298 VAL A C 1
ATOM 2323 O O . VAL A 1 298 ? 22.498 -1.018 -13.224 1.00 89.50 298 VAL A O 1
ATOM 2326 N N . SER A 1 299 ? 24.295 -2.284 -12.838 1.00 90.62 299 SER A N 1
ATOM 2327 C CA . SER A 1 299 ? 24.784 -2.075 -14.203 1.00 90.62 299 SER A CA 1
ATOM 2328 C C . SER A 1 299 ? 23.857 -2.769 -15.201 1.00 90.62 299 SER A C 1
ATOM 2330 O O . SER A 1 299 ? 23.490 -3.926 -15.003 1.00 90.62 299 SER A O 1
ATOM 2332 N N . GLN A 1 300 ? 23.495 -2.097 -16.298 1.00 88.19 300 GLN A N 1
ATOM 2333 C CA . GLN A 1 300 ? 22.622 -2.675 -17.326 1.00 88.19 300 GLN A CA 1
ATOM 2334 C C . GLN A 1 300 ? 23.175 -3.998 -17.887 1.00 88.19 300 GLN A C 1
ATOM 2336 O O . GLN A 1 300 ? 22.402 -4.910 -18.174 1.00 88.19 300 GLN A O 1
ATOM 2341 N N . ASP A 1 301 ? 24.501 -4.133 -17.977 1.00 90.50 301 ASP A N 1
ATOM 2342 C CA . ASP A 1 301 ? 25.170 -5.344 -18.473 1.00 90.50 301 ASP A CA 1
ATOM 2343 C C . ASP A 1 301 ? 25.001 -6.554 -17.540 1.00 90.50 301 ASP A C 1
ATOM 2345 O O . ASP A 1 301 ? 25.092 -7.711 -17.974 1.00 90.50 301 ASP A O 1
ATOM 2349 N N . GLU A 1 302 ? 24.729 -6.290 -16.261 1.00 91.94 302 GLU A N 1
ATOM 2350 C CA . GLU A 1 302 ? 24.479 -7.306 -15.246 1.00 91.94 302 GLU A CA 1
ATOM 2351 C C . GLU A 1 302 ? 23.030 -7.778 -15.257 1.00 91.94 302 GLU A C 1
ATOM 2353 O O . GLU A 1 302 ? 22.764 -8.857 -14.742 1.00 91.94 302 GLU A O 1
ATOM 2358 N N . VAL A 1 303 ? 22.094 -7.027 -15.837 1.00 92.75 303 VAL A N 1
ATOM 2359 C CA . VAL A 1 303 ? 20.672 -7.377 -15.821 1.00 92.75 303 VAL A CA 1
ATOM 2360 C C . VAL A 1 303 ? 20.375 -8.455 -16.864 1.00 92.75 303 VAL A C 1
ATOM 2362 O O . VAL A 1 303 ? 20.645 -8.294 -18.054 1.00 92.75 303 VAL A O 1
ATOM 2365 N N . ASP A 1 304 ? 19.786 -9.567 -16.429 1.00 93.88 304 ASP A N 1
ATOM 2366 C CA . ASP A 1 304 ? 19.301 -10.618 -17.323 1.00 93.88 304 ASP A CA 1
ATOM 2367 C C . ASP A 1 304 ? 17.848 -10.368 -17.742 1.00 93.88 304 ASP A C 1
ATOM 2369 O O . ASP A 1 304 ? 17.524 -10.307 -18.927 1.00 93.88 304 ASP A O 1
ATOM 2373 N N . HIS A 1 305 ? 16.965 -10.217 -16.757 1.00 94.88 305 HIS A N 1
ATOM 2374 C CA . HIS A 1 305 ? 15.537 -9.997 -16.960 1.00 94.88 305 HIS A CA 1
ATOM 2375 C C . HIS A 1 305 ? 14.893 -9.368 -15.723 1.00 94.88 305 HIS A C 1
ATOM 2377 O O . HIS A 1 305 ? 15.501 -9.281 -14.654 1.00 94.88 305 HIS A O 1
ATOM 2383 N N . VAL A 1 306 ? 13.637 -8.960 -15.874 1.00 95.62 306 VAL A N 1
ATOM 2384 C CA . VAL A 1 306 ? 12.796 -8.448 -14.791 1.00 95.62 306 VAL A CA 1
ATOM 2385 C C . VAL A 1 306 ? 11.676 -9.450 -14.522 1.00 95.62 306 VAL A C 1
ATOM 2387 O O . VAL A 1 306 ? 11.092 -9.998 -15.456 1.00 95.62 306 VAL A O 1
ATOM 2390 N N . LEU A 1 307 ? 11.371 -9.695 -13.253 1.00 96.19 307 LEU A N 1
ATOM 2391 C CA . LEU A 1 307 ? 10.174 -10.409 -12.817 1.00 96.19 307 LEU A CA 1
ATOM 2392 C C . LEU A 1 307 ? 9.192 -9.392 -12.249 1.00 96.19 307 LEU A C 1
ATOM 2394 O O . LEU A 1 307 ? 9.549 -8.642 -11.348 1.00 96.19 307 LEU A O 1
ATOM 2398 N N . VAL A 1 308 ? 7.966 -9.359 -12.753 1.00 96.69 308 VAL A N 1
ATOM 2399 C CA . VAL A 1 308 ? 6.928 -8.431 -12.288 1.00 96.69 308 VAL A CA 1
ATOM 2400 C C . VAL A 1 308 ? 5.770 -9.228 -11.719 1.00 96.69 308 VAL A C 1
ATOM 2402 O O . VAL A 1 308 ? 5.347 -10.208 -12.330 1.00 96.69 308 VAL A O 1
ATOM 2405 N N . SER A 1 309 ? 5.262 -8.818 -10.560 1.00 97.06 309 SER A N 1
ATOM 2406 C CA . SER A 1 309 ? 4.056 -9.409 -9.986 1.00 97.06 309 SER A CA 1
ATOM 2407 C C . SER A 1 309 ? 2.867 -9.212 -10.926 1.00 97.06 309 SER A C 1
ATOM 2409 O O . SER A 1 309 ? 2.640 -8.114 -11.434 1.00 97.06 309 SER A O 1
ATOM 2411 N N . SER A 1 310 ? 2.097 -10.271 -11.156 1.00 95.88 310 SER A N 1
ATOM 2412 C CA . SER A 1 310 ? 0.804 -10.204 -11.852 1.00 95.88 310 SER A CA 1
ATOM 2413 C C . SER A 1 310 ? -0.389 -10.187 -10.895 1.00 95.88 310 SER A C 1
ATOM 2415 O O . SER A 1 310 ? -1.505 -9.875 -11.313 1.00 95.88 310 SER A O 1
ATOM 2417 N N . SER A 1 311 ? -0.146 -10.478 -9.617 1.00 95.75 311 SER A N 1
ATOM 2418 C CA . SE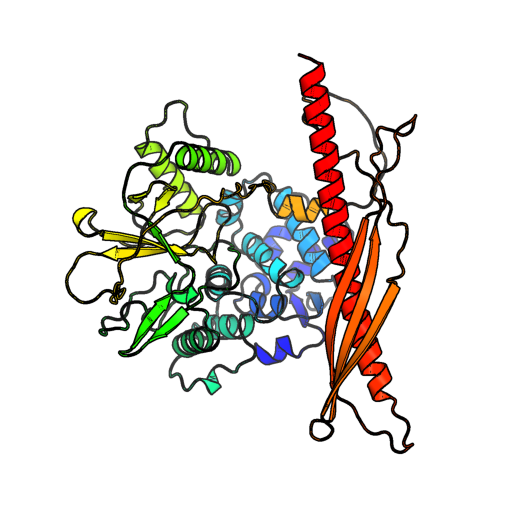R A 1 311 ? -1.149 -10.533 -8.557 1.00 95.75 311 SER A CA 1
ATOM 2419 C C . SER A 1 311 ? -1.302 -9.197 -7.829 1.00 95.75 311 SER A C 1
ATOM 2421 O O . SER A 1 311 ? -2.401 -8.852 -7.388 1.00 95.75 311 SER A O 1
ATOM 2423 N N . LEU A 1 312 ? -0.213 -8.428 -7.729 1.00 94.94 312 LEU A N 1
ATOM 2424 C CA . LEU A 1 312 ? -0.152 -7.114 -7.101 1.00 94.94 312 LEU A CA 1
ATOM 2425 C C . LEU A 1 312 ? -0.021 -6.024 -8.156 1.00 94.94 312 LEU A C 1
ATOM 2427 O O . LEU A 1 312 ? 0.802 -6.102 -9.069 1.00 94.94 312 LEU A O 1
ATOM 2431 N N . ARG A 1 313 ? -0.808 -4.962 -8.001 1.00 94.88 313 ARG A N 1
ATOM 2432 C CA . ARG A 1 313 ? -0.812 -3.830 -8.928 1.00 94.88 313 ARG A CA 1
ATOM 2433 C C . ARG A 1 313 ? -1.087 -2.510 -8.224 1.00 94.88 313 ARG A C 1
ATOM 2435 O O . ARG A 1 313 ? -1.997 -2.394 -7.401 1.00 94.88 313 ARG A O 1
ATOM 2442 N N . TRP A 1 314 ? -0.332 -1.501 -8.616 1.00 94.19 314 TRP A N 1
ATOM 2443 C CA . TRP A 1 314 ? -0.735 -0.106 -8.541 1.00 94.19 314 TRP A CA 1
ATOM 2444 C C . TRP A 1 314 ? -1.568 0.246 -9.775 1.00 94.19 314 TRP A C 1
ATOM 2446 O O . TRP A 1 314 ? -1.572 -0.462 -10.781 1.00 94.19 314 TRP A O 1
ATOM 2456 N N . ILE A 1 315 ? -2.240 1.393 -9.738 1.00 90.38 315 ILE A N 1
ATOM 2457 C CA . ILE A 1 315 ? -2.975 1.908 -10.905 1.00 90.38 315 ILE A CA 1
ATOM 2458 C C . ILE A 1 315 ? -2.061 2.202 -12.113 1.00 90.38 315 ILE A C 1
ATOM 2460 O O . ILE A 1 315 ? -2.551 2.317 -13.232 1.00 90.38 315 ILE A O 1
ATOM 2464 N N . PHE A 1 316 ? -0.750 2.325 -11.885 1.00 92.75 316 PHE A N 1
ATOM 2465 C CA . PHE A 1 316 ? 0.263 2.719 -12.870 1.00 92.75 316 PHE A CA 1
ATOM 2466 C C . PHE A 1 316 ? 1.355 1.665 -13.106 1.00 92.75 316 PHE A C 1
ATOM 2468 O O . PHE A 1 316 ? 2.308 1.928 -13.833 1.00 92.75 316 PHE A O 1
ATOM 2475 N N . GLY A 1 317 ? 1.261 0.484 -12.493 1.00 95.50 317 GLY A N 1
ATOM 2476 C CA . GLY A 1 317 ? 2.288 -0.547 -12.636 1.00 95.50 317 GLY A CA 1
ATOM 2477 C C . GLY A 1 317 ? 2.200 -1.622 -11.564 1.00 95.50 317 GLY A C 1
ATOM 2478 O O . GLY A 1 317 ? 1.190 -1.740 -10.880 1.00 95.50 317 GLY A O 1
ATOM 2479 N N . SER A 1 318 ? 3.275 -2.384 -11.394 1.00 96.38 318 SER A N 1
ATOM 2480 C CA . SER A 1 318 ? 3.346 -3.499 -10.446 1.00 96.38 318 SER A CA 1
ATOM 2481 C C . SER A 1 318 ? 4.742 -3.594 -9.831 1.00 96.38 318 SER A C 1
ATOM 2483 O O . SER A 1 318 ? 5.717 -3.192 -10.474 1.00 96.38 318 SER A O 1
ATOM 2485 N N . PRO A 1 319 ? 4.866 -4.117 -8.600 1.00 97.19 319 PRO A N 1
ATOM 2486 C CA . PRO A 1 319 ? 6.167 -4.359 -8.000 1.00 97.19 319 PRO A CA 1
ATOM 2487 C C . PRO A 1 319 ? 6.895 -5.486 -8.744 1.00 97.19 319 PRO A C 1
ATOM 2489 O O . PRO A 1 319 ? 6.279 -6.365 -9.352 1.00 97.19 319 PRO A O 1
ATOM 2492 N N . GLY A 1 320 ? 8.224 -5.477 -8.687 1.00 95.88 320 GLY A N 1
ATOM 2493 C CA . GLY A 1 320 ? 9.025 -6.481 -9.369 1.00 95.88 320 GLY A CA 1
ATOM 2494 C C . GLY A 1 320 ? 10.422 -6.651 -8.790 1.00 95.88 320 GLY A C 1
ATOM 2495 O O . GLY A 1 320 ? 10.856 -5.906 -7.913 1.00 95.88 320 GLY A O 1
ATOM 2496 N N . LEU A 1 321 ? 11.112 -7.666 -9.294 1.00 94.88 321 LEU A N 1
ATOM 2497 C CA . LEU A 1 321 ? 12.473 -8.037 -8.947 1.00 94.88 321 LEU A CA 1
ATOM 2498 C C . LEU A 1 321 ? 13.341 -7.980 -10.196 1.00 94.88 321 LEU A C 1
ATOM 2500 O O . LEU A 1 321 ? 12.935 -8.403 -11.279 1.00 94.88 321 LEU A O 1
ATOM 2504 N N . LEU A 1 322 ? 14.562 -7.498 -10.023 1.00 92.81 322 LEU A N 1
ATOM 2505 C CA . LEU A 1 322 ? 15.572 -7.522 -11.063 1.00 92.81 322 LEU A CA 1
ATOM 2506 C C . LEU A 1 322 ? 16.435 -8.776 -10.892 1.00 92.81 322 LEU A C 1
ATOM 2508 O O . LEU A 1 322 ? 16.906 -9.065 -9.791 1.00 92.81 322 LEU A O 1
ATOM 2512 N N . CYS A 1 323 ? 16.642 -9.526 -11.973 1.00 90.75 323 CYS A N 1
ATOM 2513 C CA . CYS A 1 323 ? 17.477 -10.724 -11.973 1.00 90.75 323 CYS A CA 1
ATOM 2514 C C . CYS A 1 323 ? 18.814 -10.433 -12.662 1.00 90.75 323 CYS A C 1
ATOM 2516 O O . CYS A 1 323 ? 18.832 -10.127 -13.854 1.00 90.75 323 CYS A O 1
ATOM 2518 N N . CYS A 1 324 ? 19.925 -10.548 -11.924 1.00 89.38 324 CYS A N 1
ATOM 2519 C CA . CYS A 1 324 ? 21.273 -10.296 -12.442 1.00 89.38 324 CYS A CA 1
ATOM 2520 C C . CYS A 1 324 ? 21.992 -11.575 -12.910 1.00 89.38 324 CYS A C 1
ATOM 2522 O O . CYS A 1 324 ? 21.750 -12.665 -12.396 1.00 89.38 324 CYS A O 1
ATOM 2524 N N . ARG A 1 325 ? 22.935 -11.422 -13.847 1.00 83.12 325 ARG A N 1
ATOM 2525 C CA . ARG A 1 325 ? 23.751 -12.477 -14.471 1.00 83.12 325 ARG A CA 1
ATOM 2526 C C . ARG A 1 325 ? 24.910 -12.985 -13.605 1.00 83.12 325 ARG A C 1
ATOM 2528 O O . ARG A 1 325 ? 25.539 -13.970 -13.987 1.00 83.12 325 ARG A O 1
ATOM 2535 N N . SER A 1 326 ? 25.247 -12.337 -12.484 1.00 65.12 326 SER A N 1
ATOM 2536 C CA . SER A 1 326 ? 26.439 -12.720 -11.714 1.00 65.12 326 SER A CA 1
ATOM 2537 C C . SER A 1 326 ? 26.282 -14.099 -11.047 1.00 65.12 326 SER A C 1
ATOM 2539 O O . SER A 1 326 ? 25.287 -14.420 -10.397 1.00 65.12 326 SER A O 1
ATOM 2541 N N . GLY A 1 327 ? 27.282 -14.950 -11.296 1.00 47.28 327 GLY A N 1
ATOM 2542 C CA . GLY A 1 327 ? 27.251 -16.407 -11.163 1.00 47.28 327 GLY A CA 1
ATOM 2543 C C . GLY A 1 327 ? 27.384 -16.982 -9.752 1.00 47.28 327 GLY A C 1
ATOM 2544 O O . GLY A 1 327 ? 28.209 -17.863 -9.542 1.00 47.28 327 GLY A O 1
ATOM 2545 N N . GLU A 1 328 ? 26.522 -16.581 -8.821 1.00 40.94 328 GLU A N 1
ATOM 2546 C CA . GLU A 1 328 ? 26.197 -17.396 -7.644 1.00 40.94 328 GLU A CA 1
ATOM 2547 C C . GLU A 1 328 ? 24.685 -17.356 -7.383 1.00 40.94 328 GLU A C 1
ATOM 2549 O O . GLU A 1 328 ? 24.172 -16.470 -6.708 1.00 40.94 328 GLU A O 1
ATOM 2554 N N . GLN A 1 329 ? 23.985 -18.336 -7.960 1.00 37.97 329 GLN A N 1
ATOM 2555 C CA . GLN A 1 329 ? 22.604 -18.746 -7.671 1.00 37.97 329 GLN A CA 1
ATOM 2556 C C . GLN A 1 329 ? 21.580 -17.623 -7.409 1.00 37.97 329 GLN A C 1
ATOM 2558 O O . GLN A 1 329 ? 21.203 -17.339 -6.272 1.00 37.97 329 GLN A O 1
ATOM 2563 N N . VAL A 1 330 ? 20.992 -17.117 -8.494 1.00 34.00 330 VAL A N 1
ATOM 2564 C CA . VAL A 1 330 ? 19.546 -16.848 -8.518 1.00 34.00 330 VAL A CA 1
ATOM 2565 C C . VAL A 1 330 ? 18.870 -18.181 -8.852 1.00 34.00 330 VAL A C 1
ATOM 2567 O O . VAL A 1 330 ? 19.283 -18.864 -9.789 1.00 34.00 330 VAL A O 1
ATOM 2570 N N . CYS A 1 331 ? 17.918 -18.593 -8.014 1.00 27.11 331 CYS A N 1
ATOM 2571 C CA . CYS A 1 331 ? 17.269 -19.904 -8.015 1.00 27.11 331 CYS A CA 1
ATOM 2572 C C . CYS A 1 331 ? 16.962 -20.428 -9.427 1.00 27.11 331 CYS A C 1
ATOM 2574 O O . CYS A 1 331 ? 16.332 -19.752 -10.239 1.00 27.11 331 CYS A O 1
ATOM 2576 N N . ALA A 1 332 ? 17.402 -21.659 -9.689 1.00 22.59 332 ALA A N 1
ATOM 2577 C CA . ALA A 1 332 ? 17.156 -22.373 -10.928 1.00 22.59 332 ALA A CA 1
ATOM 2578 C C . ALA A 1 332 ? 15.652 -22.465 -11.231 1.00 22.59 332 ALA A C 1
ATOM 2580 O O . ALA A 1 332 ? 14.907 -23.178 -10.559 1.00 22.59 332 ALA A O 1
ATOM 2581 N N . ILE A 1 333 ? 15.227 -21.802 -12.305 1.00 27.34 333 ILE A N 1
ATOM 2582 C CA . ILE A 1 333 ? 14.035 -22.198 -13.050 1.00 27.34 333 ILE A CA 1
ATOM 2583 C C . ILE A 1 333 ? 14.425 -23.476 -13.787 1.00 27.34 333 ILE A C 1
ATOM 2585 O O . ILE A 1 333 ? 15.082 -23.429 -14.830 1.00 27.34 333 ILE A O 1
ATOM 2589 N N . ASN A 1 334 ? 14.069 -24.633 -13.230 1.00 22.53 334 ASN A N 1
ATOM 2590 C CA . ASN A 1 334 ? 14.272 -25.894 -13.927 1.00 22.53 334 ASN A CA 1
ATOM 2591 C C . ASN A 1 334 ? 13.322 -25.947 -15.127 1.00 22.53 334 ASN A C 1
ATOM 2593 O O . ASN A 1 334 ? 12.129 -26.211 -15.003 1.00 22.53 334 ASN A O 1
ATOM 2597 N N . SER A 1 335 ? 13.891 -25.671 -16.295 1.00 30.73 335 SER A N 1
ATOM 2598 C CA . SER A 1 335 ? 13.278 -25.911 -17.592 1.00 30.73 335 SER A CA 1
ATOM 2599 C C . SER A 1 335 ? 13.783 -27.261 -18.095 1.00 30.73 335 SER A C 1
ATOM 2601 O O . SER A 1 335 ? 14.822 -27.351 -18.741 1.00 30.73 335 SER A O 1
ATOM 2603 N N . SER A 1 336 ? 13.060 -28.327 -17.785 1.00 24.62 336 SER A N 1
ATOM 2604 C CA . SER A 1 336 ? 13.135 -29.600 -18.504 1.00 24.62 336 SER A CA 1
ATOM 2605 C C . SER A 1 336 ? 11.685 -30.013 -18.770 1.00 24.62 336 SER A C 1
ATOM 2607 O O . SER A 1 336 ? 10.855 -29.988 -17.875 1.00 24.62 336 SER A O 1
ATOM 2609 N N . GLY A 1 337 ? 11.214 -30.291 -19.979 1.00 24.09 337 GLY A N 1
ATOM 2610 C CA . GLY A 1 337 ? 11.864 -30.636 -21.230 1.00 24.09 337 GLY A CA 1
ATOM 2611 C C . GLY A 1 337 ? 11.140 -31.868 -21.761 1.00 24.09 337 GLY A C 1
ATOM 2612 O O . GLY A 1 337 ? 11.472 -32.977 -21.365 1.00 24.09 337 GLY A O 1
ATOM 2613 N N . SER A 1 338 ? 10.151 -31.699 -22.643 1.00 24.30 338 SER A N 1
ATOM 2614 C CA . SER A 1 338 ? 9.815 -32.750 -23.608 1.00 24.30 338 SER A CA 1
ATOM 2615 C C . SER A 1 338 ? 9.188 -32.155 -24.868 1.00 24.30 338 SER A C 1
ATOM 2617 O O . SER A 1 338 ? 8.283 -31.325 -24.820 1.00 24.30 338 SER A O 1
ATOM 2619 N N . ASN A 1 339 ? 9.771 -32.561 -25.992 1.00 28.16 339 ASN A N 1
ATOM 2620 C CA . ASN A 1 339 ? 9.382 -32.245 -27.355 1.00 28.16 339 ASN A CA 1
ATOM 2621 C C . ASN A 1 339 ? 7.994 -32.802 -27.691 1.00 28.16 339 ASN A C 1
ATOM 2623 O O . ASN A 1 339 ? 7.709 -33.962 -27.402 1.00 28.16 339 ASN A O 1
ATOM 2627 N N . GLY A 1 340 ? 7.208 -32.018 -28.431 1.00 23.91 340 GLY A N 1
ATOM 2628 C CA . GLY A 1 340 ? 6.042 -32.515 -29.159 1.00 23.91 340 GLY A CA 1
ATOM 2629 C C . GLY A 1 340 ? 5.137 -31.404 -29.692 1.00 23.91 340 GLY A C 1
ATOM 2630 O O . GLY A 1 340 ? 4.163 -31.042 -29.046 1.00 23.91 340 GLY A O 1
ATOM 2631 N N . ARG A 1 341 ? 5.436 -30.876 -30.887 1.00 26.72 341 ARG A N 1
ATOM 2632 C CA . ARG A 1 341 ? 4.417 -30.287 -31.791 1.00 26.72 341 ARG A CA 1
ATOM 2633 C C . ARG A 1 341 ? 3.562 -31.438 -32.373 1.00 26.72 341 ARG A C 1
ATOM 2635 O O . ARG A 1 341 ? 4.118 -32.534 -32.465 1.00 26.72 341 ARG A O 1
ATOM 2642 N N . PRO A 1 342 ? 2.299 -31.241 -32.825 1.00 31.56 342 PRO A N 1
ATOM 2643 C CA . PRO A 1 342 ? 1.861 -30.088 -33.629 1.00 31.56 342 PRO A CA 1
ATOM 2644 C C . PRO A 1 342 ? 0.455 -29.504 -33.328 1.00 31.56 342 PRO A C 1
ATOM 2646 O O . PRO A 1 342 ? -0.335 -30.081 -32.594 1.00 31.56 342 PRO A O 1
ATOM 2649 N N . ASP A 1 343 ? 0.216 -28.330 -33.929 1.00 30.92 343 ASP A N 1
ATOM 2650 C CA . ASP A 1 343 ? -1.045 -27.662 -34.314 1.00 30.92 343 ASP A CA 1
ATOM 2651 C C . ASP A 1 343 ? -2.380 -28.052 -33.650 1.00 30.92 343 ASP A C 1
ATOM 2653 O O . ASP A 1 343 ? -2.883 -29.152 -33.840 1.00 30.92 343 ASP A O 1
ATOM 2657 N N . HIS A 1 344 ? -3.059 -27.050 -33.074 1.00 27.81 344 HIS A N 1
ATOM 2658 C CA . HIS A 1 344 ? -4.381 -26.611 -33.545 1.00 27.81 344 HIS A CA 1
ATOM 2659 C C . HIS A 1 344 ? -4.750 -25.229 -32.983 1.00 27.81 344 HIS A C 1
ATOM 2661 O O . HIS A 1 344 ? -4.457 -24.894 -31.838 1.00 27.81 344 HIS A O 1
ATOM 2667 N N . GLY A 1 345 ? -5.374 -24.415 -33.838 1.00 34.66 345 GLY A N 1
ATOM 2668 C CA . GLY A 1 345 ? -5.769 -23.044 -33.549 1.00 34.66 345 GLY A CA 1
ATOM 2669 C C . GLY A 1 345 ? -6.856 -22.923 -32.481 1.00 34.66 345 GLY A C 1
ATOM 2670 O O . GLY A 1 345 ? -7.775 -23.732 -32.391 1.00 34.66 345 GLY A O 1
ATOM 2671 N N . GLY A 1 346 ? -6.774 -21.839 -31.717 1.00 25.23 346 GLY A N 1
ATOM 2672 C CA . GLY A 1 346 ? -7.815 -21.390 -30.803 1.00 25.23 346 GLY A CA 1
ATOM 2673 C C . GLY A 1 346 ? -7.551 -19.937 -30.443 1.00 25.23 346 GLY A C 1
ATOM 2674 O O . GLY A 1 346 ? -6.580 -19.637 -29.757 1.00 25.23 346 GLY A O 1
ATOM 2675 N N . GLY A 1 347 ? -8.370 -19.031 -30.977 1.00 28.72 347 GLY A N 1
ATOM 2676 C CA . GLY A 1 347 ? -8.219 -17.591 -30.799 1.00 28.72 347 GLY A CA 1
ATOM 2677 C C . GLY A 1 347 ? -8.312 -17.173 -29.333 1.00 28.72 347 GLY A C 1
ATOM 2678 O O . GLY A 1 347 ? -9.311 -17.431 -28.660 1.00 28.72 347 GLY A O 1
ATOM 2679 N N . VAL A 1 348 ? -7.277 -16.479 -28.867 1.00 25.17 348 VAL A N 1
ATOM 2680 C CA . VAL A 1 348 ? -7.283 -15.731 -27.610 1.00 25.17 348 VAL A CA 1
ATOM 2681 C C . VAL A 1 348 ? -8.110 -14.464 -27.832 1.00 25.17 348 VAL A C 1
ATOM 2683 O O . VAL A 1 348 ? -7.842 -13.689 -28.750 1.00 25.17 348 VAL A O 1
ATOM 2686 N N . ARG A 1 349 ? -9.161 -14.277 -27.027 1.00 25.81 349 ARG A N 1
ATOM 2687 C CA . ARG A 1 349 ? -9.964 -13.046 -27.022 1.00 25.81 349 ARG A CA 1
ATOM 2688 C C . ARG A 1 349 ? -9.215 -11.935 -26.274 1.00 25.81 349 ARG A C 1
ATOM 2690 O O . ARG A 1 349 ? -8.535 -12.249 -25.298 1.00 25.81 349 ARG A O 1
ATOM 2697 N N . PRO A 1 350 ? -9.369 -10.658 -26.667 1.00 25.98 350 PRO A N 1
ATOM 2698 C CA . PRO A 1 350 ? -8.777 -9.548 -25.934 1.00 25.98 350 PRO A CA 1
ATOM 2699 C C . PRO A 1 350 ? -9.455 -9.412 -24.568 1.00 25.98 350 PRO A C 1
ATOM 2701 O O . PRO A 1 350 ? -10.682 -9.472 -24.467 1.00 25.98 350 PRO A O 1
ATOM 2704 N N . ILE A 1 351 ? -8.647 -9.223 -23.528 1.00 26.92 351 ILE A N 1
ATOM 2705 C CA . ILE A 1 351 ? -9.110 -8.778 -22.215 1.00 26.92 351 ILE A CA 1
ATOM 2706 C C . ILE A 1 351 ? -9.435 -7.288 -22.356 1.00 26.92 351 ILE A C 1
ATOM 2708 O O . ILE A 1 351 ? -8.549 -6.470 -22.602 1.00 26.92 351 ILE A O 1
ATOM 2712 N N . ASP A 1 352 ? -10.722 -6.955 -22.265 1.00 24.22 352 ASP A N 1
ATOM 2713 C CA . ASP A 1 352 ? -11.222 -5.582 -22.298 1.00 24.22 352 ASP A CA 1
ATOM 2714 C C . ASP A 1 352 ? -10.791 -4.845 -21.018 1.00 24.22 352 ASP A C 1
ATOM 2716 O O . ASP A 1 352 ? -11.327 -5.067 -19.931 1.00 24.22 352 ASP A O 1
ATOM 2720 N N . ASN A 1 353 ? -9.826 -3.936 -21.158 1.00 31.16 353 ASN A N 1
ATOM 2721 C CA . ASN A 1 353 ? -9.474 -2.956 -20.137 1.00 31.16 353 ASN A CA 1
ATOM 2722 C C . ASN A 1 353 ? -10.516 -1.832 -20.132 1.00 31.16 353 ASN A C 1
ATOM 2724 O O . ASN A 1 353 ? -10.451 -0.901 -20.936 1.00 31.16 353 ASN A O 1
ATOM 2728 N N . LYS A 1 354 ? -11.463 -1.881 -19.194 1.00 30.78 354 LYS A N 1
ATOM 2729 C CA . LYS A 1 354 ? -12.315 -0.732 -18.870 1.00 30.78 354 LYS A CA 1
ATOM 2730 C C . LYS A 1 354 ? -12.450 -0.576 -17.369 1.00 30.78 354 LYS A C 1
ATOM 2732 O O . LYS A 1 354 ? -13.340 -1.182 -16.803 1.00 30.78 354 LYS A O 1
ATOM 2737 N N . HIS A 1 355 ? -11.611 0.274 -16.778 1.00 31.39 355 HIS A N 1
ATOM 2738 C CA . HIS A 1 355 ? -11.952 1.168 -15.664 1.00 31.39 355 HIS A CA 1
ATOM 2739 C C . HIS A 1 355 ? -10.877 2.271 -15.590 1.00 31.39 355 HIS A C 1
ATOM 2741 O O . HIS A 1 355 ? -9.795 2.056 -15.058 1.00 31.39 355 HIS A O 1
ATOM 2747 N N . LYS A 1 356 ? -11.167 3.450 -16.160 1.00 38.22 356 LYS A N 1
ATOM 2748 C CA . LYS A 1 356 ? -10.460 4.711 -15.875 1.00 38.22 356 LYS A CA 1
ATOM 2749 C C . LYS A 1 356 ? -11.439 5.620 -15.126 1.00 38.22 356 LYS A C 1
ATOM 2751 O O . LYS A 1 356 ? -12.174 6.385 -15.737 1.00 38.22 356 LYS A O 1
ATOM 2756 N N . THR A 1 357 ? -11.465 5.484 -13.810 1.00 34.22 357 THR A N 1
ATOM 2757 C CA . THR A 1 357 ? -12.073 6.430 -12.865 1.00 34.22 357 THR A CA 1
ATOM 2758 C C . THR A 1 357 ? -11.236 6.344 -11.602 1.00 34.22 357 THR A C 1
ATOM 2760 O O . THR A 1 357 ? -10.933 5.232 -11.164 1.00 34.22 357 THR A O 1
ATOM 2763 N N . SER A 1 358 ? -10.823 7.481 -11.035 1.00 42.41 358 SER A N 1
ATOM 2764 C CA . SER A 1 358 ? -10.167 7.463 -9.728 1.00 42.41 358 SER A CA 1
ATOM 2765 C C . SER A 1 358 ? -11.115 6.808 -8.720 1.00 42.41 358 SER A C 1
ATOM 2767 O O . SER A 1 358 ? -12.337 6.932 -8.814 1.00 42.41 358 SER A O 1
ATOM 2769 N N . PHE A 1 359 ? -10.569 6.062 -7.771 1.00 40.75 359 PHE A N 1
ATOM 2770 C CA . PHE A 1 359 ? -11.363 5.350 -6.772 1.00 40.75 359 PHE A CA 1
ATOM 2771 C C . PHE A 1 359 ? -12.253 6.308 -5.947 1.00 40.75 359 PHE A C 1
ATOM 2773 O O . PHE A 1 359 ? -13.392 5.972 -5.638 1.00 40.75 359 PHE A O 1
ATOM 2780 N N . ALA A 1 360 ? -11.810 7.552 -5.720 1.00 38.34 360 ALA A N 1
ATOM 2781 C CA . ALA A 1 360 ? -12.626 8.629 -5.143 1.00 38.34 360 ALA A CA 1
ATOM 2782 C C . ALA A 1 360 ? -13.845 9.010 -6.014 1.00 38.34 360 ALA A C 1
ATOM 2784 O O . ALA A 1 360 ? -14.916 9.325 -5.492 1.00 38.34 360 ALA A O 1
ATOM 2785 N N . GLN A 1 361 ? -13.720 8.933 -7.344 1.00 41.91 361 GLN A N 1
ATOM 2786 C CA . GLN A 1 361 ? -14.840 9.074 -8.279 1.00 41.91 361 GLN A CA 1
ATOM 2787 C C . GLN A 1 361 ? -15.795 7.871 -8.190 1.00 41.91 361 GLN A C 1
ATOM 2789 O O . GLN A 1 361 ? -17.009 8.042 -8.180 1.00 41.91 361 GLN A O 1
ATOM 2794 N N . TRP A 1 362 ? -15.249 6.657 -8.061 1.00 42.84 362 TRP A N 1
ATOM 2795 C CA . TRP A 1 362 ? -16.026 5.419 -7.928 1.00 42.84 362 TRP A CA 1
ATOM 2796 C C . TRP A 1 362 ? -16.838 5.369 -6.620 1.00 42.84 362 TRP A C 1
ATOM 2798 O O . TRP A 1 362 ? -18.011 4.999 -6.640 1.00 42.84 362 TRP A O 1
ATOM 2808 N N . VAL A 1 363 ? -16.261 5.819 -5.498 1.00 37.69 363 VAL A N 1
ATOM 2809 C CA . VAL A 1 363 ? -16.965 5.969 -4.210 1.00 37.69 363 VAL A CA 1
ATOM 2810 C C . VAL A 1 363 ? -18.042 7.061 -4.289 1.00 37.69 363 VAL A C 1
ATOM 2812 O O . VAL A 1 363 ? -19.144 6.863 -3.781 1.00 37.69 363 VAL A O 1
ATOM 2815 N N . ARG A 1 364 ? -17.783 8.184 -4.980 1.00 44.19 364 ARG A N 1
ATOM 2816 C CA . ARG A 1 364 ? -18.797 9.228 -5.240 1.00 44.19 364 ARG A CA 1
ATOM 2817 C C . ARG A 1 364 ? -20.006 8.699 -6.014 1.00 44.19 364 ARG A C 1
ATOM 2819 O O . ARG A 1 364 ? -21.139 9.045 -5.676 1.00 44.19 364 ARG A O 1
ATOM 2826 N N . ASP A 1 365 ? -19.777 7.857 -7.018 1.00 42.78 365 ASP A N 1
ATOM 2827 C CA . ASP A 1 365 ? -20.843 7.271 -7.837 1.00 42.78 365 ASP A CA 1
ATOM 2828 C C . ASP A 1 365 ? -21.699 6.254 -7.062 1.00 42.78 365 ASP A C 1
ATOM 2830 O O . ASP A 1 365 ? -22.857 6.028 -7.413 1.00 42.78 365 ASP A O 1
ATOM 2834 N N . LEU A 1 366 ? -21.170 5.685 -5.973 1.00 33.19 366 LEU A N 1
ATOM 2835 C CA . LEU A 1 366 ? -21.875 4.711 -5.139 1.00 33.19 366 LEU A CA 1
ATOM 2836 C C . LEU A 1 366 ? -22.906 5.345 -4.178 1.00 33.19 366 LEU A C 1
ATOM 2838 O O . LEU A 1 366 ? -23.826 4.652 -3.749 1.00 33.19 366 LEU A O 1
ATOM 2842 N N . PHE A 1 367 ? -22.771 6.636 -3.830 1.00 36.47 367 PHE A N 1
ATOM 2843 C CA . PHE A 1 367 ? -23.479 7.241 -2.682 1.00 36.47 367 PHE A CA 1
ATOM 2844 C C . PHE A 1 367 ? -24.301 8.513 -2.964 1.00 36.47 367 PHE A C 1
ATOM 2846 O O . PHE A 1 367 ? -24.791 9.139 -2.022 1.00 36.47 367 PHE A O 1
ATOM 2853 N N . ARG A 1 368 ? -24.533 8.916 -4.222 1.00 39.25 368 ARG A N 1
ATOM 2854 C CA . ARG A 1 368 ? -25.458 10.036 -4.485 1.00 39.25 368 ARG A CA 1
ATOM 2855 C C . ARG A 1 368 ? -26.906 9.660 -4.160 1.00 39.25 368 ARG A C 1
ATOM 2857 O O . ARG A 1 368 ? -27.524 8.856 -4.852 1.00 39.25 368 ARG A O 1
ATOM 2864 N N . THR A 1 369 ? -27.470 10.340 -3.168 1.00 28.45 369 THR A N 1
ATOM 2865 C CA . THR A 1 369 ? -28.915 10.565 -3.038 1.00 28.45 369 THR A CA 1
ATOM 2866 C C . THR A 1 369 ? -29.199 12.046 -3.307 1.00 28.45 369 THR A C 1
ATOM 2868 O O . THR A 1 369 ? -28.337 12.893 -3.083 1.00 28.45 369 THR A O 1
ATOM 2871 N N . ASN A 1 370 ? -30.356 12.322 -3.915 1.00 31.39 370 ASN A N 1
ATOM 2872 C CA . ASN A 1 370 ? -30.773 13.633 -4.423 1.00 31.39 370 ASN A CA 1
ATOM 2873 C C . ASN A 1 370 ? -30.649 14.755 -3.386 1.00 31.39 370 ASN A C 1
ATOM 2875 O O . ASN A 1 370 ? -31.106 14.582 -2.260 1.00 31.39 370 ASN A O 1
ATOM 2879 N N . ASP A 1 371 ? -30.210 15.934 -3.829 1.00 30.72 371 ASP A N 1
ATOM 2880 C CA . ASP A 1 371 ? -30.698 17.185 -3.251 1.00 30.72 371 ASP A CA 1
ATOM 2881 C C . ASP A 1 371 ? -30.920 18.228 -4.357 1.00 30.72 371 ASP A C 1
ATOM 2883 O O . ASP A 1 371 ? -30.100 18.393 -5.265 1.00 30.72 371 ASP A O 1
ATOM 2887 N N . GLU A 1 372 ? -32.098 18.847 -4.332 1.00 40.62 372 GLU A N 1
ATOM 2888 C CA . GLU A 1 372 ? -32.615 19.741 -5.367 1.00 40.62 372 GLU A CA 1
ATOM 2889 C C . GLU A 1 372 ? -32.250 21.217 -5.118 1.00 40.62 372 GLU A C 1
ATOM 2891 O O . GLU A 1 372 ? -32.169 21.686 -3.988 1.00 40.62 372 GLU A O 1
ATOM 2896 N N . ASN A 1 373 ? -32.216 21.971 -6.224 1.00 38.78 373 ASN A N 1
ATOM 2897 C CA . ASN A 1 373 ? -32.495 23.409 -6.342 1.00 38.78 373 ASN A CA 1
ATOM 2898 C C . ASN A 1 373 ? -31.529 24.436 -5.717 1.00 38.78 373 ASN A C 1
ATOM 2900 O O . ASN A 1 373 ? -31.658 24.823 -4.558 1.00 38.78 373 ASN A O 1
ATOM 2904 N N . LYS A 1 374 ? -30.749 25.091 -6.593 1.00 33.16 374 LYS A N 1
ATOM 2905 C CA . LYS A 1 374 ? -30.774 26.558 -6.815 1.00 33.16 374 LYS A CA 1
ATOM 2906 C C . LYS A 1 374 ? -30.046 26.916 -8.120 1.00 33.16 374 LYS A C 1
ATOM 2908 O O . LYS A 1 374 ? -29.085 26.255 -8.490 1.00 33.16 374 LYS A O 1
ATOM 2913 N N . GLY A 1 375 ? -30.581 27.894 -8.854 1.00 39.34 375 GLY A N 1
ATOM 2914 C CA . GLY A 1 375 ? -30.321 28.090 -10.286 1.00 39.34 375 GLY A CA 1
ATOM 2915 C C . GLY A 1 375 ? -29.369 29.216 -10.719 1.00 39.34 375 GLY A C 1
ATOM 2916 O O . GLY A 1 375 ? -28.958 30.047 -9.915 1.00 39.34 375 GLY A O 1
ATOM 2917 N N . GLN A 1 376 ? -29.178 29.226 -12.053 1.00 33.31 376 GLN A N 1
ATOM 2918 C CA . GLN A 1 376 ? -28.492 30.165 -12.976 1.00 33.31 376 GLN A CA 1
ATOM 2919 C C . GLN A 1 376 ? -26.947 30.162 -13.045 1.00 33.31 376 GLN A C 1
ATOM 2921 O O . GLN A 1 376 ? -26.299 29.933 -12.031 1.00 33.31 376 GLN A O 1
ATOM 2926 N N . PRO A 1 377 ? -26.345 30.611 -14.178 1.00 43.31 377 PRO A N 1
ATOM 2927 C CA . PRO A 1 377 ? -26.637 30.316 -15.593 1.00 43.31 377 PRO A CA 1
ATOM 2928 C C . PRO A 1 377 ? -25.404 29.726 -16.340 1.00 43.31 377 PRO A C 1
ATOM 2930 O O . PRO A 1 377 ? -24.269 29.853 -15.890 1.00 43.31 377 PRO A O 1
ATOM 2933 N N . GLU A 1 378 ? -25.637 29.079 -17.487 1.00 38.09 378 GLU A N 1
ATOM 2934 C CA . GLU A 1 378 ? -24.633 28.366 -18.309 1.00 38.09 378 GLU A CA 1
ATOM 2935 C C . GLU A 1 378 ? -23.521 29.240 -18.933 1.00 38.09 378 GLU A C 1
ATOM 2937 O O . GLU A 1 378 ? -23.784 30.363 -19.375 1.00 38.09 378 GLU A O 1
ATOM 2942 N N . PRO A 1 379 ? -22.320 28.653 -19.125 1.00 33.34 379 PRO A N 1
ATOM 2943 C CA . PRO A 1 379 ? -21.468 28.877 -20.296 1.00 33.34 379 PRO A CA 1
ATOM 2944 C C . PRO A 1 379 ? -21.187 27.546 -21.060 1.00 33.34 379 PRO A C 1
ATOM 2946 O O . PRO A 1 379 ? -21.630 26.487 -20.617 1.00 33.34 379 PRO A O 1
ATOM 2949 N N . PRO A 1 380 ? -20.544 27.581 -22.247 1.00 37.09 380 PRO A N 1
ATOM 2950 C CA . PRO A 1 380 ? -20.960 26.789 -23.403 1.00 37.09 380 PRO A CA 1
ATOM 2951 C C . PRO A 1 380 ? -20.481 25.331 -23.439 1.00 37.09 380 PRO A C 1
ATOM 2953 O O . PRO A 1 380 ? -19.457 24.955 -22.881 1.00 37.09 380 PRO A O 1
ATOM 2956 N N . ASP A 1 381 ? -21.290 24.582 -24.183 1.00 43.84 381 ASP A N 1
ATOM 2957 C CA . ASP A 1 381 ? -21.283 23.183 -24.610 1.00 43.84 381 ASP A CA 1
ATOM 2958 C C . ASP A 1 381 ? -19.900 22.540 -24.863 1.00 43.84 381 ASP A C 1
ATOM 2960 O O . ASP A 1 381 ? -19.302 22.714 -25.923 1.00 43.84 381 ASP A O 1
ATOM 2964 N N . ASP A 1 382 ? -19.457 21.717 -23.906 1.00 31.12 382 ASP A N 1
ATOM 2965 C CA . ASP A 1 382 ? -18.516 20.609 -24.114 1.00 31.12 382 ASP A CA 1
ATOM 2966 C C . ASP A 1 382 ? -19.244 19.306 -23.740 1.00 31.12 382 ASP A C 1
ATOM 2968 O O . ASP A 1 382 ? -19.234 18.828 -22.599 1.00 31.12 382 ASP A O 1
ATOM 2972 N N . SER A 1 383 ? -19.965 18.749 -24.713 1.00 34.69 383 SER A N 1
ATOM 2973 C CA . SER A 1 383 ? -20.784 17.545 -24.564 1.00 34.69 383 SER A CA 1
ATOM 2974 C C . SER A 1 383 ? -19.944 16.261 -24.516 1.00 34.69 383 SER A C 1
ATOM 2976 O O . SER A 1 383 ? -19.991 15.405 -25.397 1.00 34.69 383 SER A O 1
ATOM 2978 N N . LEU A 1 384 ? -19.227 16.061 -23.409 1.00 31.06 384 LEU A N 1
ATOM 2979 C CA . LEU A 1 384 ? -18.845 14.723 -22.959 1.00 31.06 384 LEU A CA 1
ATOM 2980 C C . LEU A 1 384 ? -19.931 14.190 -22.020 1.00 31.06 384 LEU A C 1
ATOM 2982 O O . LEU A 1 384 ? -20.120 14.667 -20.902 1.00 31.06 384 LEU A O 1
ATOM 2986 N N . LEU A 1 385 ? -20.669 13.196 -22.523 1.00 34.34 385 LEU A N 1
ATOM 2987 C CA . LEU A 1 385 ? -21.746 12.463 -21.854 1.00 34.34 385 LEU A CA 1
ATOM 2988 C C . LEU A 1 385 ? -21.348 12.031 -20.434 1.00 34.34 385 LEU A C 1
ATOM 2990 O O . LEU A 1 385 ? -20.724 10.992 -20.230 1.00 34.34 385 LEU A O 1
ATOM 2994 N N . GLN A 1 386 ? -21.766 12.804 -19.437 1.00 38.12 386 GLN A N 1
ATOM 2995 C CA . GLN A 1 386 ? -21.791 12.340 -18.058 1.00 38.12 386 GLN A CA 1
ATOM 2996 C C . GLN A 1 386 ? -22.909 11.299 -17.918 1.00 38.12 386 GLN A C 1
ATOM 2998 O O . GLN A 1 386 ? -24.005 11.468 -18.450 1.00 38.12 386 GLN A O 1
ATOM 3003 N N . THR A 1 387 ? -22.666 10.242 -17.147 1.00 41.53 387 THR A N 1
ATOM 3004 C CA . THR A 1 387 ? -23.595 9.151 -16.776 1.00 41.53 387 THR A CA 1
ATOM 3005 C C . THR A 1 387 ? -24.846 9.604 -15.993 1.00 41.53 387 THR A C 1
ATOM 3007 O O . THR A 1 387 ? -25.537 8.783 -15.396 1.00 41.53 387 THR A O 1
ATOM 3010 N N . ARG A 1 388 ? -25.186 10.900 -16.024 1.00 42.53 388 ARG A N 1
ATOM 3011 C CA . ARG A 1 388 ? -26.256 11.570 -15.266 1.00 42.53 388 ARG A CA 1
ATOM 3012 C C . ARG A 1 388 ? -27.688 11.118 -15.616 1.00 42.53 388 ARG A C 1
ATOM 3014 O O . ARG A 1 388 ? -28.612 11.495 -14.906 1.00 42.53 388 ARG A O 1
ATOM 3021 N N . ASP A 1 389 ? -27.880 10.278 -16.639 1.00 47.88 389 ASP A N 1
ATOM 3022 C CA . ASP A 1 389 ? -29.201 9.938 -17.206 1.00 47.88 389 ASP A CA 1
ATOM 3023 C C . ASP A 1 389 ? -29.624 8.456 -17.054 1.00 47.88 389 ASP A C 1
ATOM 3025 O O . ASP A 1 389 ? -30.481 7.959 -17.800 1.00 47.88 389 ASP A O 1
ATOM 3029 N N . LEU A 1 390 ? -29.028 7.713 -16.115 1.00 44.47 390 LEU A N 1
ATOM 3030 C CA . LEU A 1 390 ? -29.306 6.287 -15.901 1.00 44.47 390 LEU A CA 1
ATOM 3031 C C . LEU A 1 390 ? -30.078 6.080 -14.586 1.00 44.47 390 LEU A C 1
ATOM 3033 O O . LEU A 1 390 ? -29.579 6.405 -13.516 1.00 44.47 390 LEU A O 1
ATOM 3037 N N . GLU A 1 391 ? -31.307 5.558 -14.663 1.00 48.69 391 GLU A N 1
ATOM 3038 C CA . GLU A 1 391 ? -32.180 5.336 -13.503 1.00 48.69 391 GLU A CA 1
ATOM 3039 C C . GLU A 1 391 ? -32.345 3.828 -13.265 1.00 48.69 391 GLU A C 1
ATOM 3041 O O . GLU A 1 391 ? -33.012 3.107 -14.013 1.00 48.69 391 GLU A O 1
ATOM 3046 N N . ILE A 1 392 ? -31.692 3.316 -12.222 1.00 46.28 392 ILE A N 1
ATOM 3047 C CA . ILE A 1 392 ? -31.746 1.894 -11.874 1.00 46.28 392 ILE A CA 1
ATOM 3048 C C . ILE A 1 392 ? -32.888 1.686 -10.882 1.00 46.28 392 ILE A C 1
ATOM 3050 O O . ILE A 1 392 ? -32.755 1.968 -9.695 1.00 46.28 392 ILE A O 1
ATOM 3054 N N . THR A 1 393 ? -34.024 1.193 -11.369 1.00 43.44 393 THR A N 1
ATOM 3055 C CA . THR A 1 393 ? -35.183 0.887 -10.523 1.00 43.44 393 THR A CA 1
ATOM 3056 C C . THR A 1 393 ? -35.176 -0.592 -10.132 1.00 43.44 393 THR A C 1
ATOM 3058 O O . THR A 1 393 ? -35.468 -1.474 -10.940 1.00 43.44 393 THR A O 1
ATOM 3061 N N . VAL A 1 394 ? -34.843 -0.886 -8.874 1.00 46.09 394 VAL A N 1
ATOM 3062 C CA . VAL A 1 394 ? -34.847 -2.257 -8.339 1.00 46.09 394 VAL A CA 1
ATOM 3063 C C . VAL A 1 394 ? -36.284 -2.662 -8.008 1.00 46.09 394 VAL A C 1
ATOM 3065 O O . VAL A 1 394 ? -36.868 -2.165 -7.051 1.00 46.09 394 VAL A O 1
ATOM 3068 N N . HIS A 1 395 ? -36.870 -3.550 -8.815 1.00 40.62 395 HIS A N 1
ATOM 3069 C CA . HIS A 1 395 ? -38.276 -3.949 -8.666 1.00 40.62 395 HIS A CA 1
ATOM 3070 C C . HIS A 1 395 ? -38.516 -5.154 -7.740 1.00 40.62 395 HIS A C 1
ATOM 3072 O O . HIS A 1 395 ? -39.667 -5.411 -7.412 1.00 40.62 395 HIS A O 1
ATOM 3078 N N . ASP A 1 396 ? -37.472 -5.847 -7.272 1.00 47.88 396 ASP A N 1
ATOM 3079 C CA . ASP A 1 396 ? -37.605 -6.932 -6.291 1.00 47.88 396 ASP A CA 1
ATOM 3080 C C . ASP A 1 396 ? -36.504 -6.838 -5.230 1.00 47.88 396 ASP A C 1
ATOM 3082 O O . ASP A 1 396 ? -35.335 -7.135 -5.479 1.00 47.88 396 ASP A O 1
ATOM 3086 N N . THR A 1 397 ? -36.881 -6.412 -4.026 1.00 44.28 397 THR A N 1
ATOM 3087 C CA . THR A 1 397 ? -35.997 -6.364 -2.850 1.00 44.28 397 THR A CA 1
ATOM 3088 C C . THR A 1 397 ? -36.052 -7.646 -2.023 1.00 44.28 397 THR A C 1
ATOM 3090 O O . THR A 1 397 ? -35.335 -7.757 -1.031 1.00 44.28 397 THR A O 1
ATOM 3093 N N . THR A 1 398 ? -36.876 -8.628 -2.413 1.00 46.91 398 THR A N 1
ATOM 3094 C CA . THR A 1 398 ? -36.980 -9.903 -1.694 1.00 46.91 398 THR A CA 1
ATOM 3095 C C . THR A 1 398 ? -36.188 -11.004 -2.410 1.00 46.91 398 THR A C 1
ATOM 3097 O O . THR A 1 398 ? -36.588 -11.477 -3.475 1.00 46.91 398 THR A O 1
ATOM 3100 N N . PRO A 1 399 ? -35.026 -11.414 -1.869 1.00 54.28 399 PRO A N 1
ATOM 3101 C CA . PRO A 1 399 ? -34.240 -12.507 -2.426 1.00 54.28 399 PRO A CA 1
ATOM 3102 C C . PRO A 1 399 ? -35.050 -13.807 -2.399 1.00 54.28 399 PRO A C 1
ATOM 3104 O O . PRO A 1 399 ? -35.497 -14.258 -1.345 1.00 54.28 399 PRO A O 1
ATOM 3107 N N . ASN A 1 400 ? -35.226 -14.434 -3.563 1.00 57.50 400 ASN A N 1
ATOM 3108 C CA . ASN A 1 400 ? -35.960 -15.689 -3.674 1.00 57.50 400 ASN A CA 1
ATOM 3109 C C . ASN A 1 400 ? -35.017 -16.853 -3.376 1.00 57.50 400 ASN A C 1
ATOM 3111 O O . ASN A 1 400 ? -34.187 -17.218 -4.215 1.00 57.50 400 ASN A O 1
ATOM 3115 N N . ILE A 1 401 ? -35.141 -17.442 -2.187 1.00 59.34 401 ILE A N 1
ATOM 3116 C CA . ILE A 1 401 ? -34.414 -18.656 -1.808 1.00 59.34 401 ILE A CA 1
ATOM 3117 C C . ILE A 1 401 ? -34.959 -19.810 -2.649 1.00 59.34 401 ILE A C 1
ATOM 3119 O O . ILE A 1 401 ? -36.115 -20.201 -2.531 1.00 59.34 401 ILE A O 1
ATOM 3123 N N . THR A 1 402 ? -34.116 -20.344 -3.522 1.00 64.56 402 THR A N 1
ATOM 3124 C CA . THR A 1 402 ? -34.479 -21.426 -4.448 1.00 64.56 402 THR A CA 1
ATOM 3125 C C . THR A 1 402 ? -34.146 -22.808 -3.903 1.00 64.56 402 THR A C 1
ATOM 3127 O O . THR A 1 402 ? -34.776 -23.782 -4.302 1.00 64.56 402 THR A O 1
ATOM 3130 N N . GLU A 1 403 ? -33.161 -22.909 -3.008 1.00 65.81 403 GLU A N 1
ATOM 3131 C CA . GLU A 1 403 ? -32.692 -24.188 -2.475 1.00 65.81 403 GLU A CA 1
ATOM 3132 C C . GLU A 1 403 ? -31.967 -23.976 -1.139 1.00 65.81 403 GLU A C 1
ATOM 3134 O O . GLU A 1 403 ? -31.189 -23.032 -1.004 1.00 65.81 403 GLU A O 1
ATOM 3139 N N . VAL A 1 404 ? -32.195 -24.861 -0.166 1.00 59.34 404 VAL A N 1
ATOM 3140 C CA . VAL 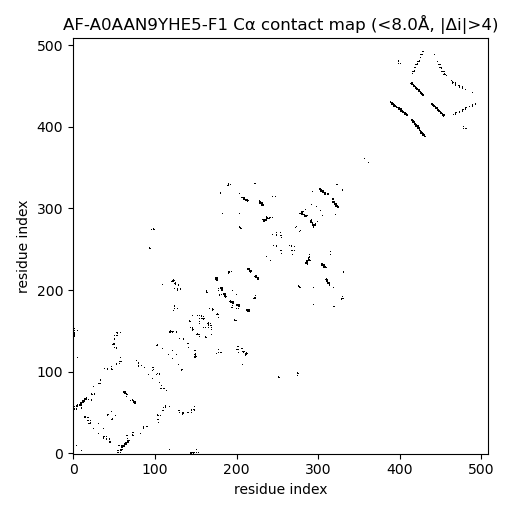A 1 404 ? -31.435 -24.938 1.090 1.00 59.34 404 VAL A CA 1
ATOM 3141 C C . VAL A 1 404 ? -31.086 -26.402 1.331 1.00 59.34 404 VAL A C 1
ATOM 3143 O O . VAL A 1 404 ? -31.982 -27.234 1.449 1.00 59.34 404 VAL A O 1
ATOM 3146 N N . VAL A 1 405 ? -29.797 -26.727 1.407 1.00 67.31 405 VAL A N 1
ATOM 3147 C CA . VAL A 1 405 ? -29.303 -28.096 1.590 1.00 67.31 405 VAL A CA 1
ATOM 3148 C C . VAL A 1 405 ? -28.368 -28.137 2.791 1.00 67.31 405 VAL A C 1
ATOM 3150 O O . VAL A 1 405 ? -27.336 -27.477 2.805 1.00 67.31 405 VAL A O 1
ATOM 3153 N N . ALA A 1 406 ? -28.688 -28.933 3.809 1.00 61.38 406 ALA A N 1
ATOM 3154 C CA . ALA A 1 406 ? -27.730 -29.224 4.872 1.00 61.38 406 ALA A CA 1
ATOM 3155 C C . ALA A 1 406 ? -26.647 -30.168 4.324 1.00 61.38 406 ALA A C 1
ATOM 3157 O O . ALA A 1 406 ? -26.947 -31.296 3.940 1.00 61.38 406 ALA A O 1
ATOM 3158 N N . VAL A 1 407 ? -25.397 -29.706 4.270 1.00 67.50 407 VAL A N 1
ATOM 3159 C CA . VAL A 1 407 ? -24.292 -30.436 3.621 1.00 67.50 407 VAL A CA 1
ATOM 3160 C C . VAL A 1 407 ? -23.536 -31.319 4.606 1.00 67.50 407 VAL A C 1
ATOM 3162 O O . VAL A 1 407 ? -23.089 -32.405 4.251 1.00 67.50 407 VAL A O 1
ATOM 3165 N N . ALA A 1 408 ? -23.385 -30.872 5.855 1.00 67.31 408 ALA A N 1
ATOM 3166 C CA . ALA A 1 408 ? -22.680 -31.633 6.881 1.00 67.31 408 ALA A CA 1
ATOM 3167 C C . ALA A 1 408 ? -23.157 -31.262 8.290 1.00 67.31 408 ALA A C 1
ATOM 3169 O O . ALA A 1 408 ? -23.383 -30.089 8.593 1.00 67.31 408 ALA A O 1
ATOM 3170 N N . CYS A 1 409 ? -23.256 -32.259 9.170 1.00 61.28 409 CYS A N 1
ATOM 3171 C CA . CYS A 1 409 ? -23.498 -32.075 10.599 1.00 61.28 409 CYS A CA 1
ATOM 3172 C C . CYS A 1 409 ? -22.370 -32.753 11.383 1.00 61.28 409 CYS A C 1
ATOM 3174 O O . CYS A 1 409 ? -22.217 -33.971 11.331 1.00 61.28 409 CYS A O 1
ATOM 3176 N N . ASP A 1 410 ? -21.573 -31.962 12.097 1.00 70.62 410 ASP A N 1
ATOM 3177 C CA . ASP A 1 410 ? -20.537 -32.452 13.002 1.00 70.62 410 ASP A CA 1
ATOM 3178 C C . ASP A 1 410 ? -21.037 -32.320 14.444 1.00 70.62 410 ASP A C 1
ATOM 3180 O O . ASP A 1 410 ? -20.953 -31.257 15.072 1.00 70.62 410 ASP A O 1
ATOM 3184 N N . GLU A 1 411 ? -21.568 -33.417 14.981 1.00 65.06 411 GLU A N 1
ATOM 3185 C CA . GLU A 1 411 ? -22.082 -33.460 16.351 1.00 65.06 411 GLU A CA 1
ATOM 3186 C C . GLU A 1 411 ? -20.984 -33.274 17.404 1.00 65.06 411 GLU A C 1
ATOM 3188 O O . GLU A 1 411 ? -21.235 -32.675 18.454 1.00 65.06 411 GLU A O 1
ATOM 3193 N N . ARG A 1 412 ? -19.754 -33.731 17.126 1.00 67.31 412 ARG A N 1
ATOM 3194 C CA . ARG A 1 412 ? -18.630 -33.628 18.069 1.00 67.31 412 ARG A CA 1
ATOM 3195 C C . ARG A 1 412 ? -18.198 -32.179 18.236 1.00 67.31 412 ARG A C 1
ATOM 3197 O O . ARG A 1 412 ? -17.959 -31.730 19.354 1.00 67.31 412 ARG A O 1
ATOM 3204 N N . ARG A 1 413 ? -18.142 -31.428 17.135 1.00 65.81 413 ARG A N 1
ATOM 3205 C CA . ARG A 1 413 ? -17.799 -29.995 17.137 1.00 65.81 413 ARG A CA 1
ATOM 3206 C C . ARG A 1 413 ? -19.010 -29.086 17.328 1.00 65.81 413 ARG A C 1
ATOM 3208 O O . ARG A 1 413 ? -18.843 -27.867 17.394 1.00 65.81 413 ARG A O 1
ATOM 3215 N N . ARG A 1 414 ? -20.206 -29.673 17.431 1.00 65.88 414 ARG A N 1
ATOM 3216 C CA . ARG A 1 414 ? -21.500 -28.987 17.453 1.00 65.88 414 ARG A CA 1
ATOM 3217 C C . ARG A 1 414 ? -21.621 -27.972 16.317 1.00 65.88 414 ARG A C 1
ATOM 3219 O O . ARG A 1 414 ? -21.919 -26.810 16.575 1.00 65.88 414 ARG A O 1
ATOM 3226 N N . LYS A 1 415 ? -21.347 -28.378 15.078 1.00 62.62 415 LYS A N 1
ATOM 3227 C CA . LYS A 1 415 ? -21.409 -27.508 13.894 1.00 62.62 415 LYS A CA 1
ATOM 3228 C C . LYS A 1 415 ? -22.337 -28.084 12.832 1.00 62.62 415 LYS A C 1
ATOM 3230 O O . LYS A 1 415 ? -22.355 -29.291 12.625 1.00 62.62 415 LYS A O 1
ATOM 3235 N N . VAL A 1 416 ? -23.065 -27.212 12.144 1.00 58.25 416 VAL A N 1
ATOM 3236 C CA . VAL A 1 416 ? -23.856 -27.563 10.957 1.00 58.25 416 VAL A CA 1
ATOM 3237 C C . VAL A 1 416 ? -23.437 -26.656 9.808 1.00 58.25 416 VAL A C 1
ATOM 3239 O O . VAL A 1 416 ? -23.294 -25.448 10.007 1.00 58.25 416 VAL A O 1
ATOM 3242 N N . THR A 1 417 ? -23.232 -27.252 8.637 1.00 60.59 417 THR A N 1
ATOM 3243 C CA . THR A 1 417 ? -22.938 -26.571 7.374 1.00 60.59 417 THR A CA 1
ATOM 3244 C C . THR A 1 417 ? -24.165 -26.642 6.478 1.00 60.59 417 THR A C 1
ATOM 3246 O O . THR A 1 417 ? -24.688 -27.733 6.236 1.00 60.59 417 THR A O 1
ATOM 3249 N N . VAL A 1 418 ? -24.611 -25.494 5.975 1.00 55.03 418 VAL A N 1
ATOM 3250 C CA . VAL A 1 418 ? -25.779 -25.377 5.099 1.00 55.03 418 VAL A CA 1
ATOM 3251 C C . VAL A 1 418 ? -25.380 -24.647 3.824 1.00 55.03 418 VAL A C 1
ATOM 3253 O O . VAL A 1 418 ? -24.736 -23.601 3.887 1.00 55.03 418 VAL A O 1
ATOM 3256 N N . ASP A 1 419 ? -25.785 -25.195 2.685 1.00 56.62 419 ASP A N 1
ATOM 3257 C CA . ASP A 1 419 ? -25.753 -24.539 1.387 1.00 56.62 419 ASP A CA 1
ATOM 3258 C C . ASP A 1 419 ? -27.091 -23.851 1.137 1.00 56.62 419 ASP A C 1
ATOM 3260 O O . ASP A 1 419 ? -28.143 -24.479 1.242 1.00 56.62 419 ASP A O 1
ATOM 3264 N N . VAL A 1 420 ? -27.061 -22.578 0.760 1.00 53.12 420 VAL A N 1
ATOM 3265 C CA . VAL A 1 420 ? -28.240 -21.806 0.372 1.00 53.12 420 VAL A CA 1
ATOM 3266 C C . VAL A 1 420 ? -28.045 -21.277 -1.042 1.00 53.12 420 VAL A C 1
ATOM 3268 O O . VAL A 1 420 ? -26.975 -20.788 -1.412 1.00 53.12 420 VAL A O 1
ATOM 3271 N N . LYS A 1 421 ? -29.094 -21.390 -1.851 1.00 62.81 421 LYS A N 1
ATOM 3272 C CA . LYS A 1 421 ? -29.128 -20.925 -3.229 1.00 62.81 421 LYS A CA 1
ATOM 3273 C C . LYS A 1 421 ? -30.187 -19.853 -3.380 1.00 62.81 421 LYS A C 1
ATOM 3275 O O . LYS A 1 421 ? -31.378 -20.125 -3.224 1.00 62.81 421 LYS A O 1
ATOM 3280 N N . VAL A 1 422 ? -29.761 -18.646 -3.714 1.00 58.22 422 VAL A N 1
ATOM 3281 C CA . VAL A 1 422 ? -30.626 -17.470 -3.797 1.00 58.22 422 VAL A CA 1
ATOM 3282 C C . VAL A 1 422 ? -30.686 -16.981 -5.238 1.00 58.22 422 VAL A C 1
ATOM 3284 O O . VAL A 1 422 ? -29.677 -16.965 -5.946 1.00 58.22 422 VAL A O 1
ATOM 3287 N N . SER A 1 423 ? -31.880 -16.598 -5.681 1.00 56.28 423 SER A N 1
ATOM 3288 C CA . SER A 1 423 ? -32.092 -15.907 -6.947 1.00 56.28 423 SER A CA 1
ATOM 3289 C C . SER A 1 423 ? -32.521 -14.465 -6.714 1.00 56.28 423 SER A C 1
ATOM 3291 O O . SER A 1 423 ? -33.339 -14.186 -5.838 1.00 56.28 423 SER A O 1
ATOM 3293 N N . ALA A 1 424 ? -31.970 -13.563 -7.520 1.00 56.75 424 ALA A N 1
ATOM 3294 C CA . ALA A 1 424 ? -32.331 -12.153 -7.545 1.00 56.75 424 ALA A CA 1
ATOM 3295 C C . ALA A 1 424 ? -32.496 -11.699 -9.000 1.00 56.75 424 ALA A C 1
ATOM 3297 O O . ALA A 1 424 ? -31.821 -12.203 -9.908 1.00 56.75 424 ALA A O 1
ATOM 3298 N N . SER A 1 425 ? -33.409 -10.758 -9.222 1.00 53.50 425 SER A N 1
ATOM 3299 C CA . SER A 1 425 ? -33.648 -10.132 -10.522 1.00 53.50 425 SER A CA 1
ATOM 3300 C C . SER A 1 425 ? -33.645 -8.622 -10.376 1.00 53.50 425 SER A C 1
ATOM 3302 O O . SER A 1 425 ? -34.362 -8.072 -9.546 1.00 53.50 425 SER A O 1
ATOM 3304 N N . VAL A 1 426 ? -32.853 -7.955 -11.211 1.00 55.00 426 VAL A N 1
ATOM 3305 C CA . VAL A 1 426 ? -32.750 -6.493 -11.250 1.00 55.00 426 VAL A CA 1
ATOM 3306 C C . VAL A 1 426 ? -33.053 -6.033 -12.673 1.00 55.00 426 VAL A C 1
ATOM 3308 O O . VAL A 1 426 ? -32.675 -6.688 -13.648 1.00 55.00 426 VAL A O 1
ATOM 3311 N N . THR A 1 427 ? -33.763 -4.912 -12.790 1.00 52.78 427 THR A N 1
ATOM 3312 C CA . THR A 1 427 ? -34.066 -4.266 -14.071 1.00 52.78 427 THR A CA 1
ATOM 3313 C C . THR A 1 427 ? -33.506 -2.849 -14.027 1.00 52.78 427 THR A C 1
ATOM 3315 O O . THR A 1 427 ? -33.611 -2.179 -13.009 1.00 52.78 427 THR A O 1
ATOM 3318 N N . ALA A 1 428 ? -32.889 -2.387 -15.111 1.00 50.44 428 ALA A N 1
ATOM 3319 C CA . ALA A 1 428 ? -32.355 -1.030 -15.215 1.00 50.44 428 ALA A CA 1
ATOM 3320 C C . ALA A 1 428 ? -33.017 -0.302 -16.391 1.00 50.44 428 ALA A C 1
ATOM 3322 O O . ALA A 1 428 ? -33.280 -0.917 -17.432 1.00 50.44 428 ALA A O 1
ATOM 3323 N N . ARG A 1 429 ? -33.287 1.003 -16.246 1.00 54.56 429 ARG A N 1
ATOM 3324 C CA . ARG A 1 429 ? -33.910 1.829 -17.289 1.00 54.56 429 ARG A CA 1
ATOM 3325 C C . ARG A 1 429 ? -33.091 3.103 -17.536 1.00 54.56 429 ARG A C 1
ATOM 3327 O O . ARG A 1 429 ? -32.472 3.658 -16.642 1.00 54.56 429 ARG A O 1
ATOM 3334 N N . SER A 1 430 ? -33.062 3.581 -18.779 1.00 48.97 430 SER A N 1
ATOM 3335 C CA . SER A 1 430 ? -32.449 4.877 -19.116 1.00 48.97 430 SER A CA 1
ATOM 3336 C C . SER A 1 430 ? -33.514 5.976 -19.182 1.00 48.97 430 SER A C 1
ATOM 3338 O O . SER A 1 430 ? -34.607 5.742 -19.709 1.00 48.97 430 SER A O 1
ATOM 3340 N N . ARG A 1 431 ? -33.199 7.172 -18.662 1.00 48.84 431 ARG A N 1
ATOM 3341 C CA . ARG A 1 431 ? -34.140 8.297 -18.504 1.00 48.84 431 ARG A CA 1
ATOM 3342 C C . ARG A 1 431 ? -34.486 9.006 -19.818 1.00 48.84 431 ARG A C 1
ATOM 3344 O O . ARG A 1 431 ? -35.604 9.491 -19.969 1.00 48.84 431 ARG A O 1
ATOM 3351 N N . ARG A 1 432 ? -33.593 9.000 -20.820 1.00 47.81 432 ARG A N 1
ATOM 3352 C CA . ARG A 1 432 ? -33.785 9.729 -22.099 1.00 47.81 432 ARG A CA 1
ATOM 3353 C C . ARG A 1 432 ? -34.848 9.156 -23.047 1.00 47.81 432 ARG A C 1
ATOM 3355 O O . ARG A 1 432 ? -35.071 9.705 -24.118 1.00 47.81 432 ARG A O 1
ATOM 3362 N N . LEU A 1 433 ? -35.540 8.081 -22.674 1.00 47.31 433 LEU A N 1
ATOM 3363 C CA . LEU A 1 433 ? -36.537 7.418 -23.524 1.00 47.31 433 LEU A CA 1
ATOM 3364 C C . LEU A 1 433 ? -37.951 7.407 -22.924 1.00 47.31 433 LEU A C 1
ATOM 3366 O O . LEU A 1 433 ? -38.770 6.547 -23.268 1.00 47.31 433 LEU A O 1
ATOM 3370 N N . ALA A 1 434 ? -38.263 8.372 -22.054 1.00 40.09 434 ALA A N 1
ATOM 3371 C CA . ALA A 1 434 ? -39.582 8.503 -21.435 1.00 40.09 434 ALA A CA 1
ATOM 3372 C C . ALA A 1 434 ? -40.742 8.687 -22.443 1.00 40.09 434 ALA A C 1
ATOM 3374 O O . ALA A 1 434 ? -41.889 8.467 -22.071 1.00 40.09 434 ALA A O 1
ATOM 3375 N N . ALA A 1 435 ? -40.467 8.981 -23.721 1.00 44.78 435 ALA A N 1
ATOM 3376 C CA . ALA A 1 435 ? -41.492 9.078 -24.763 1.00 44.78 435 ALA A CA 1
ATOM 3377 C C . ALA A 1 435 ? -41.614 7.850 -25.702 1.00 44.78 435 ALA A C 1
ATOM 3379 O O . ALA A 1 435 ? -42.425 7.895 -26.622 1.00 44.78 435 ALA A O 1
ATOM 3380 N N . GLY A 1 436 ? -40.876 6.741 -25.501 1.00 47.88 436 GLY A N 1
ATOM 3381 C CA . GLY A 1 436 ? -41.090 5.554 -26.358 1.00 47.88 436 GLY A CA 1
ATOM 3382 C C . GLY A 1 436 ? -40.072 4.406 -26.347 1.00 47.88 436 GLY A C 1
ATOM 3383 O O . GLY A 1 436 ? -40.208 3.487 -27.153 1.00 47.88 436 GLY A O 1
ATOM 3384 N N . GLY A 1 437 ? -39.052 4.401 -25.482 1.00 50.00 437 GLY A N 1
ATOM 3385 C CA . GLY A 1 437 ? -38.075 3.299 -25.471 1.00 50.00 437 GLY A CA 1
ATOM 3386 C C . GLY A 1 437 ? -38.576 2.052 -24.746 1.00 50.00 437 GLY A C 1
ATOM 3387 O O . GLY A 1 437 ? -39.077 2.136 -23.622 1.00 50.00 437 GLY A O 1
ATOM 3388 N N . ARG A 1 438 ? -38.392 0.877 -25.365 1.00 49.06 438 ARG A N 1
ATOM 3389 C CA . ARG A 1 438 ? -38.682 -0.422 -24.736 1.00 49.06 438 ARG A CA 1
ATOM 3390 C C . ARG A 1 438 ? -37.749 -0.668 -23.534 1.00 49.06 438 ARG A C 1
ATOM 3392 O O . ARG A 1 438 ? -36.539 -0.464 -23.675 1.00 49.06 438 ARG A O 1
ATOM 3399 N N . PRO A 1 439 ? -38.268 -1.132 -22.380 1.00 53.34 439 PRO A N 1
ATOM 3400 C CA . PRO A 1 439 ? -37.439 -1.521 -21.241 1.00 53.34 439 PRO A CA 1
ATOM 3401 C C . PRO A 1 439 ? -36.469 -2.649 -21.621 1.00 53.34 439 PRO A C 1
ATOM 3403 O O . PRO A 1 439 ? -36.761 -3.476 -22.488 1.00 53.34 439 PRO A O 1
ATOM 3406 N N . VAL A 1 440 ? -35.297 -2.673 -20.979 1.00 52.78 440 VAL A N 1
ATOM 3407 C CA . VAL A 1 440 ? -34.362 -3.800 -21.090 1.00 52.78 440 VAL A CA 1
ATOM 3408 C C . VAL A 1 440 ? -34.984 -5.006 -20.387 1.00 52.78 440 VAL A C 1
ATOM 3410 O O . VAL A 1 440 ? -35.585 -4.853 -19.326 1.00 52.78 440 VAL A O 1
ATOM 3413 N N . LEU A 1 441 ? -34.870 -6.192 -20.989 1.00 49.59 441 LEU A N 1
ATOM 3414 C CA . LEU A 1 441 ? -35.387 -7.428 -20.400 1.00 49.59 441 LEU A CA 1
ATOM 3415 C C . LEU A 1 441 ? -34.754 -7.667 -19.012 1.00 49.59 441 LEU A C 1
ATOM 3417 O O . LEU A 1 441 ? -33.545 -7.464 -18.859 1.00 49.59 441 LEU A O 1
ATOM 3421 N N . PRO A 1 442 ? -35.538 -8.100 -18.009 1.00 52.03 442 PRO A N 1
ATOM 3422 C CA . PRO A 1 442 ? -35.029 -8.373 -16.669 1.00 52.03 442 PRO A CA 1
ATOM 3423 C C . PRO A 1 442 ? -33.955 -9.462 -16.722 1.00 52.03 442 PRO A C 1
ATOM 3425 O O . PRO A 1 442 ? -34.139 -10.503 -17.356 1.00 52.03 442 PRO A O 1
ATOM 3428 N N . THR A 1 443 ? -32.827 -9.233 -16.046 1.00 50.12 443 THR A N 1
ATOM 3429 C CA . THR A 1 443 ? -31.747 -10.227 -15.964 1.00 50.12 443 THR A CA 1
ATOM 3430 C C . THR A 1 443 ? -31.882 -10.991 -14.647 1.00 50.12 443 THR A C 1
ATOM 3432 O O . THR A 1 443 ? -31.883 -10.381 -13.577 1.00 50.12 443 THR A O 1
ATOM 3435 N N . LYS A 1 444 ? -32.036 -12.320 -14.713 1.00 46.78 444 LYS A N 1
ATOM 3436 C CA . LYS A 1 444 ? -32.215 -13.196 -13.542 1.00 46.78 444 LYS A CA 1
ATOM 3437 C C . LYS A 1 444 ? -30.935 -13.980 -13.266 1.00 46.78 444 LYS A C 1
ATOM 3439 O O . LYS A 1 444 ? -30.396 -14.597 -14.181 1.00 46.78 444 LYS A O 1
ATOM 3444 N N . TRP A 1 445 ? -30.496 -14.004 -12.008 1.00 50.88 445 TRP A N 1
ATOM 3445 C CA . TRP A 1 445 ? -29.282 -14.709 -11.586 1.00 50.88 445 TRP A CA 1
ATOM 3446 C C . TRP A 1 445 ? -29.543 -15.689 -10.447 1.00 50.88 445 TRP A C 1
ATOM 3448 O O . TRP A 1 445 ? -30.539 -15.589 -9.731 1.00 50.88 445 TRP A O 1
ATOM 3458 N N . LEU A 1 446 ? -28.631 -16.650 -10.307 1.00 44.31 446 LEU A N 1
ATOM 3459 C CA . LEU A 1 446 ? -28.702 -17.765 -9.371 1.00 44.31 446 LEU A CA 1
ATOM 3460 C C . LEU A 1 446 ? -27.334 -17.897 -8.686 1.00 44.31 446 LEU A C 1
ATOM 3462 O O . LEU A 1 446 ? -26.340 -18.174 -9.355 1.00 44.31 446 LEU A O 1
ATOM 3466 N N . VAL A 1 447 ? -27.266 -17.687 -7.372 1.00 50.00 447 VAL A N 1
ATOM 3467 C CA . VAL A 1 447 ? -26.016 -17.723 -6.592 1.00 50.00 447 VAL A CA 1
ATOM 3468 C C . VAL A 1 447 ? -26.116 -18.823 -5.539 1.00 50.00 447 VAL A C 1
ATOM 3470 O O . VAL A 1 447 ? -27.125 -18.916 -4.846 1.00 50.00 447 VAL A O 1
ATOM 3473 N N . LYS A 1 448 ? -25.084 -19.672 -5.424 1.00 46.72 448 LYS A N 1
ATOM 3474 C CA . LYS A 1 448 ? -24.982 -20.740 -4.413 1.00 46.72 448 LYS A CA 1
ATOM 3475 C C . LYS A 1 448 ? -23.874 -20.407 -3.405 1.00 46.72 448 LYS A C 1
ATOM 3477 O O . LYS A 1 448 ? -22.754 -20.082 -3.812 1.00 46.72 448 LYS A O 1
ATOM 3482 N N . ARG A 1 449 ? -24.171 -20.504 -2.107 1.00 55.47 449 ARG A N 1
ATOM 3483 C CA . ARG A 1 449 ? -23.233 -20.240 -1.001 1.00 55.47 449 ARG A CA 1
ATOM 3484 C C . ARG A 1 449 ? -23.362 -21.264 0.115 1.00 55.47 449 ARG A C 1
ATOM 3486 O O . ARG A 1 449 ? -24.425 -21.845 0.278 1.00 55.47 449 ARG A O 1
ATOM 3493 N N . SER A 1 450 ? -22.287 -21.444 0.876 1.00 42.22 450 SER A N 1
ATOM 3494 C CA . SER A 1 450 ? -22.187 -22.371 2.007 1.00 42.22 450 SER A CA 1
ATOM 3495 C C . SER A 1 450 ? -21.835 -21.591 3.269 1.00 42.22 450 SER A C 1
ATOM 3497 O O . SER A 1 450 ? -20.916 -20.777 3.233 1.00 42.22 450 SER A O 1
ATOM 3499 N N . ALA A 1 451 ? -22.494 -21.857 4.396 1.00 48.41 451 ALA A N 1
ATOM 3500 C CA . ALA A 1 451 ? -22.109 -21.271 5.681 1.00 48.41 451 ALA A CA 1
ATOM 3501 C C . ALA A 1 451 ? -22.172 -22.288 6.826 1.00 48.41 451 ALA A C 1
ATOM 3503 O O . ALA A 1 451 ? -22.882 -23.293 6.761 1.00 48.41 451 ALA A O 1
ATOM 3504 N N . GLN A 1 452 ? -21.408 -22.021 7.889 1.00 46.25 452 GLN A N 1
ATOM 3505 C CA . GLN A 1 452 ? -21.304 -22.877 9.072 1.00 46.25 452 GLN A CA 1
ATOM 3506 C C . GLN A 1 452 ? -21.754 -22.136 10.330 1.00 46.25 452 GLN A C 1
ATOM 3508 O O . GLN A 1 452 ? -21.368 -20.986 10.541 1.00 46.25 452 GLN A O 1
ATOM 3513 N N . ALA A 1 453 ? -22.466 -22.813 11.234 1.00 48.84 453 ALA A N 1
ATOM 3514 C CA . ALA A 1 453 ? -22.714 -22.270 12.570 1.00 48.84 453 ALA A CA 1
ATOM 3515 C C . ALA A 1 453 ? -22.578 -23.313 13.683 1.00 48.84 453 ALA A C 1
ATOM 3517 O O . ALA A 1 453 ? -22.796 -24.510 13.483 1.00 48.84 453 ALA A O 1
ATOM 3518 N N . LYS A 1 454 ? -22.204 -22.834 14.878 1.00 45.62 454 LYS A N 1
ATOM 3519 C CA . LYS A 1 454 ? -22.114 -23.642 16.100 1.00 45.62 454 LYS A CA 1
ATOM 3520 C C . LYS A 1 454 ? -23.485 -23.758 16.766 1.00 45.62 454 LYS A C 1
ATOM 3522 O O . LYS A 1 454 ? -24.207 -22.769 16.852 1.00 45.62 454 LYS A O 1
ATOM 3527 N N . PHE A 1 455 ? -23.807 -24.923 17.325 1.00 51.41 455 PHE A N 1
ATOM 3528 C CA . PHE A 1 455 ? -25.031 -25.125 18.091 1.00 51.41 455 PHE A CA 1
ATOM 3529 C C . PHE A 1 455 ? -24.834 -25.344 19.593 1.00 51.41 455 PHE A C 1
ATOM 3531 O O . PHE A 1 455 ? -23.863 -25.949 20.050 1.00 51.41 455 PHE A O 1
ATOM 3538 N N . ARG A 1 456 ? -25.821 -24.900 20.384 1.00 46.41 456 ARG A N 1
ATOM 3539 C CA . ARG A 1 456 ? -25.996 -25.270 21.797 1.00 46.41 456 ARG A CA 1
ATOM 3540 C C . ARG A 1 456 ? -27.257 -26.124 21.942 1.00 46.41 456 ARG A C 1
ATOM 3542 O O . ARG A 1 456 ? -28.317 -25.742 21.460 1.00 46.41 456 ARG A O 1
ATOM 3549 N N . ARG A 1 457 ? -27.149 -27.272 22.625 1.00 46.19 457 ARG A N 1
ATOM 3550 C CA . ARG A 1 457 ? -28.319 -28.075 23.019 1.00 46.19 457 ARG A CA 1
ATOM 3551 C C . ARG A 1 457 ? -29.105 -27.313 24.090 1.00 46.19 457 ARG A C 1
ATOM 3553 O O . ARG A 1 457 ? -28.575 -27.068 25.171 1.00 46.19 457 ARG A O 1
ATOM 3560 N N . SER A 1 458 ? -30.350 -26.958 23.785 1.00 45.59 458 SER A N 1
ATOM 3561 C CA . SER A 1 458 ? -31.334 -26.554 24.795 1.00 45.59 458 SER A CA 1
ATOM 3562 C C . SER A 1 458 ? -31.703 -27.762 25.667 1.00 45.59 458 SER A C 1
ATOM 3564 O O . SER A 1 458 ? -31.785 -28.883 25.162 1.00 45.59 458 SER A O 1
ATOM 3566 N N . LYS A 1 459 ? -31.981 -27.538 26.960 1.00 47.09 459 LYS A N 1
ATOM 3567 C CA . LYS A 1 459 ? -32.515 -28.570 27.872 1.00 47.09 459 LYS A CA 1
ATOM 3568 C C . LYS A 1 459 ? -33.891 -29.105 27.434 1.00 47.09 459 LYS A C 1
ATOM 3570 O O . LYS A 1 459 ? -34.274 -30.176 27.880 1.00 47.09 459 LYS A O 1
ATOM 3575 N N . SER A 1 460 ? -34.607 -28.400 26.552 1.00 48.75 460 SER A N 1
ATOM 3576 C CA . SER A 1 460 ? -35.945 -28.772 26.066 1.00 48.75 460 SER A CA 1
ATOM 3577 C C . SER A 1 460 ? -35.962 -29.717 24.854 1.00 48.75 460 SER A C 1
ATOM 3579 O O . SER A 1 460 ? -37.034 -30.007 24.337 1.00 48.75 460 SER A O 1
ATOM 3581 N N . GLY A 1 461 ? -34.809 -30.174 24.348 1.00 50.59 461 GLY A N 1
ATOM 3582 C CA . GLY A 1 461 ? -34.751 -31.134 23.232 1.00 50.59 461 GLY A CA 1
ATOM 3583 C C . GLY A 1 461 ? -35.142 -30.588 21.847 1.00 50.59 461 GLY A C 1
ATOM 3584 O O . GLY A 1 461 ? -35.058 -31.319 20.866 1.00 50.59 461 GLY A O 1
ATOM 3585 N N . THR A 1 462 ? -35.511 -29.312 21.722 1.00 49.72 462 THR A N 1
ATOM 3586 C CA . THR A 1 462 ? -35.874 -28.681 20.442 1.00 49.72 462 THR A CA 1
ATOM 3587 C C . THR A 1 462 ? -34.657 -28.053 19.739 1.00 49.72 462 THR A C 1
ATOM 3589 O O . THR A 1 462 ? -33.926 -27.254 20.331 1.00 49.72 462 THR A O 1
ATOM 3592 N N . CYS A 1 463 ? -34.437 -28.409 18.463 1.00 51.25 463 CYS A N 1
ATOM 3593 C CA . CYS A 1 463 ? -33.302 -28.021 17.600 1.00 51.25 463 CYS A CA 1
ATOM 3594 C C . CYS A 1 463 ? -33.306 -26.539 17.161 1.00 51.25 463 CYS A C 1
ATOM 3596 O O . CYS A 1 463 ? -33.286 -26.220 15.976 1.00 51.25 463 CYS A O 1
ATOM 3598 N N . HIS A 1 464 ? -33.272 -25.612 18.117 1.00 53.19 464 HIS A N 1
ATOM 3599 C CA . HIS A 1 464 ? -33.267 -24.161 17.873 1.00 53.19 464 HIS A CA 1
ATOM 3600 C C . HIS A 1 464 ? -32.032 -23.650 17.103 1.00 53.19 464 HIS A C 1
ATOM 3602 O O . HIS A 1 464 ? -31.996 -22.540 16.589 1.00 53.19 464 HIS A O 1
ATOM 3608 N N . SER A 1 465 ? -30.990 -24.466 17.009 1.00 52.75 465 SER A N 1
ATOM 3609 C CA . SER A 1 465 ? -29.694 -24.070 16.480 1.00 52.75 465 SER A CA 1
ATOM 3610 C C . SER A 1 465 ? -29.491 -24.297 14.986 1.00 52.75 465 SER A C 1
ATOM 3612 O O . SER A 1 465 ? -28.658 -23.627 14.387 1.00 52.75 465 SER A O 1
ATOM 3614 N N . VAL A 1 466 ? -30.226 -25.240 14.387 1.00 51.22 466 VAL A N 1
ATOM 3615 C CA . VAL A 1 466 ? -30.209 -25.446 12.929 1.00 51.22 466 VAL A CA 1
ATOM 3616 C C . VAL A 1 466 ? -30.932 -24.285 12.252 1.00 51.22 466 VAL A C 1
ATOM 3618 O O . VAL A 1 466 ? -30.446 -23.780 11.247 1.00 51.22 466 VAL A O 1
ATOM 3621 N N . ALA A 1 467 ? -32.020 -23.798 12.857 1.00 55.84 467 ALA A N 1
ATOM 3622 C CA . ALA A 1 467 ? -32.737 -22.610 12.405 1.00 55.84 467 ALA A CA 1
ATOM 3623 C C . ALA A 1 467 ? -31.831 -21.367 12.399 1.00 55.84 467 ALA A C 1
ATOM 3625 O O . ALA A 1 467 ? -31.706 -20.736 11.362 1.00 55.84 467 ALA A O 1
ATOM 3626 N N . MET A 1 468 ? -31.100 -21.097 13.488 1.00 56.03 468 MET A N 1
ATOM 3627 C CA . MET A 1 468 ? -30.157 -19.965 13.562 1.00 56.03 468 MET A CA 1
ATOM 3628 C C . MET A 1 468 ? -28.986 -20.082 12.568 1.00 56.03 468 MET A C 1
ATOM 3630 O O . MET A 1 468 ? -28.564 -19.087 11.982 1.00 56.03 468 MET A O 1
ATOM 3634 N N . ALA A 1 469 ? -28.452 -21.295 12.364 1.00 52.88 469 ALA A N 1
ATOM 3635 C CA . ALA A 1 469 ? -27.395 -21.553 11.381 1.00 52.88 469 ALA A CA 1
ATOM 3636 C C . ALA A 1 469 ? -27.881 -21.318 9.947 1.00 52.88 469 ALA A C 1
ATOM 3638 O O . ALA A 1 469 ? -27.190 -20.696 9.145 1.00 52.88 469 ALA A O 1
ATOM 3639 N N . THR A 1 470 ? -29.090 -21.799 9.658 1.00 53.12 470 THR A N 1
ATOM 3640 C CA . THR A 1 470 ? -29.755 -21.654 8.363 1.00 53.12 470 THR A CA 1
ATOM 3641 C C . THR A 1 470 ? -30.130 -20.199 8.117 1.00 53.12 470 THR A C 1
ATOM 3643 O O . THR A 1 470 ? -29.895 -19.703 7.026 1.00 53.12 470 THR A O 1
ATOM 3646 N N . GLU A 1 471 ? -30.636 -19.484 9.121 1.00 61.53 471 GLU A N 1
ATOM 3647 C CA . GLU A 1 471 ? -31.003 -18.069 9.025 1.00 61.53 471 GLU A CA 1
ATOM 3648 C C . GLU A 1 471 ? -29.784 -17.191 8.729 1.00 61.53 471 GLU A C 1
ATOM 3650 O O . GLU A 1 471 ? -29.833 -16.387 7.801 1.00 61.53 471 GLU A O 1
ATOM 3655 N N . LYS A 1 472 ? -28.665 -17.390 9.444 1.00 63.62 472 LYS A N 1
ATOM 3656 C CA . LYS A 1 472 ? -27.419 -16.664 9.162 1.00 63.62 472 LYS A CA 1
ATOM 3657 C C . LYS A 1 472 ? -26.887 -16.9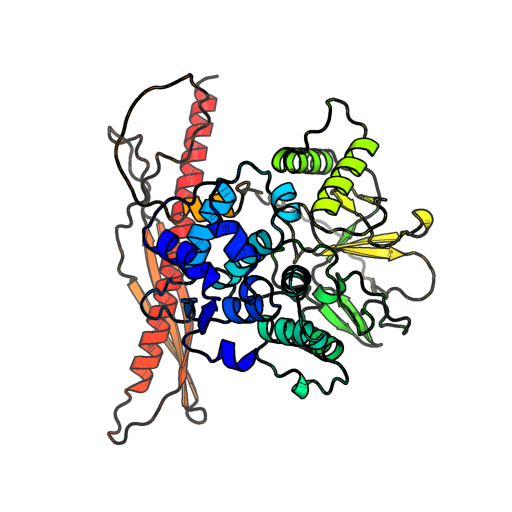81 7.759 1.00 63.62 472 LYS A C 1
ATOM 3659 O O . LYS A 1 472 ? -26.636 -16.064 6.990 1.00 63.62 472 LYS A O 1
ATOM 3664 N N . ALA A 1 473 ? -26.796 -18.267 7.403 1.00 54.09 473 ALA A N 1
ATOM 3665 C CA . ALA A 1 473 ? -26.374 -18.707 6.070 1.00 54.09 473 ALA A CA 1
ATOM 3666 C C . ALA A 1 473 ? -27.234 -18.100 4.953 1.00 54.09 473 ALA A C 1
ATOM 3668 O O . ALA A 1 473 ? -26.730 -17.715 3.903 1.00 54.09 473 ALA A O 1
ATOM 3669 N N . THR A 1 474 ? -28.541 -18.019 5.197 1.00 54.00 474 THR A N 1
ATOM 3670 C CA . THR A 1 474 ? -29.524 -17.485 4.256 1.00 54.00 474 THR A CA 1
ATOM 3671 C C . THR A 1 474 ? -29.393 -15.977 4.115 1.00 54.00 474 THR A C 1
ATOM 3673 O O . THR A 1 474 ? -29.458 -15.484 2.994 1.00 54.00 474 THR A O 1
ATOM 3676 N N . ARG A 1 475 ? -29.179 -15.248 5.218 1.00 63.16 475 ARG A N 1
ATOM 3677 C CA . ARG A 1 475 ? -28.993 -13.792 5.208 1.00 63.16 475 ARG A CA 1
ATOM 3678 C C . ARG A 1 475 ? -27.720 -13.400 4.462 1.00 63.16 475 ARG A C 1
ATOM 3680 O O . ARG A 1 475 ? -27.809 -12.625 3.516 1.00 63.16 475 ARG A O 1
ATOM 3687 N N . ASP A 1 476 ? -26.590 -14.012 4.812 1.00 59.09 476 ASP A N 1
ATOM 3688 C CA . ASP A 1 476 ? -25.288 -13.716 4.201 1.00 59.09 476 ASP A CA 1
ATOM 3689 C C . ASP A 1 476 ? -25.303 -14.061 2.691 1.00 59.09 476 ASP A C 1
ATOM 3691 O O . ASP A 1 476 ? -24.852 -13.282 1.851 1.00 59.09 476 ASP A O 1
ATOM 3695 N N . ALA A 1 477 ? -25.907 -15.198 2.312 1.00 53.06 477 ALA A N 1
ATOM 3696 C CA . ALA A 1 477 ? -26.058 -15.592 0.907 1.00 53.06 477 ALA A CA 1
ATOM 3697 C C . ALA A 1 477 ? -27.013 -14.679 0.119 1.00 53.06 477 ALA A C 1
ATOM 3699 O O . ALA A 1 477 ? -26.810 -14.454 -1.076 1.00 53.06 477 ALA A O 1
ATOM 3700 N N . ALA A 1 478 ? -28.065 -14.179 0.766 1.00 53.84 478 ALA A N 1
ATOM 3701 C CA . ALA A 1 478 ? -29.044 -13.292 0.157 1.00 53.84 478 ALA A CA 1
ATOM 3702 C C . ALA A 1 478 ? -28.482 -11.889 -0.096 1.00 53.84 478 ALA A C 1
ATOM 3704 O O . ALA A 1 478 ? -28.694 -11.339 -1.176 1.00 53.84 478 ALA A O 1
ATOM 3705 N N . GLU A 1 479 ? -27.731 -11.348 0.862 1.00 60.34 479 GLU A N 1
ATOM 3706 C CA . GLU A 1 479 ? -27.062 -10.052 0.751 1.00 60.34 479 GLU A CA 1
ATOM 3707 C C . GLU A 1 479 ? -25.993 -10.068 -0.351 1.00 60.34 479 GLU A C 1
ATOM 3709 O O . GLU A 1 479 ? -25.984 -9.207 -1.231 1.00 60.34 479 GLU A O 1
ATOM 3714 N N . GLU A 1 480 ? -25.157 -11.108 -0.402 1.00 58.09 480 GLU A N 1
ATOM 3715 C CA . GLU A 1 480 ? -24.144 -11.224 -1.453 1.00 58.09 480 GLU A CA 1
ATOM 3716 C C . GLU A 1 480 ? -24.766 -11.415 -2.850 1.00 58.09 480 GLU A C 1
ATOM 3718 O O . GLU A 1 480 ? -24.309 -10.820 -3.832 1.00 58.09 480 GLU A O 1
ATOM 3723 N N . ALA A 1 481 ? -25.826 -12.226 -2.962 1.00 52.84 481 ALA A N 1
ATOM 3724 C CA . ALA A 1 481 ? -26.548 -12.405 -4.221 1.00 52.84 481 ALA A CA 1
ATOM 3725 C C . ALA A 1 481 ? -27.189 -11.094 -4.704 1.00 52.84 481 ALA A C 1
ATOM 3727 O O . ALA A 1 481 ? -27.173 -10.814 -5.905 1.00 52.84 481 ALA A O 1
ATOM 3728 N N . HIS A 1 482 ? -27.709 -10.284 -3.778 1.00 57.47 482 HIS A N 1
ATOM 3729 C CA . HIS A 1 482 ? -28.265 -8.966 -4.065 1.00 57.47 482 HIS A CA 1
ATOM 3730 C C . HIS A 1 482 ? -27.189 -8.001 -4.582 1.00 57.47 482 HIS A C 1
ATOM 3732 O O . HIS A 1 482 ? -27.349 -7.434 -5.665 1.00 57.47 482 HIS A O 1
ATOM 3738 N N . ASN A 1 483 ? -26.050 -7.906 -3.889 1.00 59.38 483 ASN A N 1
ATOM 3739 C CA . ASN A 1 483 ? -24.939 -7.033 -4.277 1.00 59.38 483 ASN A CA 1
ATOM 3740 C C . ASN A 1 483 ? -24.386 -7.393 -5.665 1.00 59.38 483 ASN A C 1
ATOM 3742 O O . ASN A 1 483 ? -24.242 -6.524 -6.525 1.00 59.38 483 ASN A O 1
ATOM 3746 N N . ARG A 1 484 ? -24.169 -8.687 -5.941 1.00 57.00 484 ARG A N 1
ATOM 3747 C CA . ARG A 1 484 ? -23.707 -9.149 -7.263 1.00 57.00 484 ARG A CA 1
ATOM 3748 C C . ARG A 1 484 ? -24.721 -8.859 -8.371 1.00 57.00 484 ARG A C 1
ATOM 3750 O O . ARG A 1 484 ? -24.321 -8.474 -9.469 1.00 57.00 484 ARG A O 1
ATOM 3757 N N . ALA A 1 485 ? -26.017 -9.038 -8.104 1.00 53.12 485 ALA A N 1
ATOM 3758 C CA . ALA A 1 485 ? -27.070 -8.750 -9.076 1.00 53.12 485 ALA A CA 1
ATOM 3759 C C . ALA A 1 485 ? -27.144 -7.253 -9.418 1.00 53.12 485 ALA A C 1
ATOM 3761 O O . ALA A 1 485 ? -27.332 -6.912 -10.587 1.00 53.12 485 ALA A O 1
ATOM 3762 N N . ILE A 1 486 ? -26.933 -6.373 -8.432 1.00 55.03 486 ILE A N 1
ATOM 3763 C CA . ILE A 1 486 ? -26.843 -4.923 -8.640 1.00 55.03 486 ILE A CA 1
ATOM 3764 C C . ILE A 1 486 ? -25.638 -4.581 -9.518 1.00 55.03 486 ILE A C 1
ATOM 3766 O O . ILE A 1 486 ? -25.818 -3.964 -10.566 1.00 55.03 486 ILE A O 1
ATOM 3770 N N . THR A 1 487 ? -24.428 -5.025 -9.154 1.00 58.59 487 THR A N 1
ATOM 3771 C CA . THR A 1 487 ? -23.200 -4.703 -9.904 1.00 58.59 487 THR A CA 1
ATOM 3772 C C . THR A 1 487 ? -23.322 -5.072 -11.383 1.00 58.59 487 THR A C 1
ATOM 3774 O O . THR A 1 487 ? -23.027 -4.263 -12.261 1.00 58.59 487 THR A O 1
ATOM 3777 N N . LEU A 1 488 ? -23.820 -6.273 -11.680 1.00 55.06 488 LEU A N 1
ATOM 3778 C CA . LEU A 1 488 ? -23.947 -6.766 -13.052 1.00 55.06 488 LEU A CA 1
ATOM 3779 C C . LEU A 1 488 ? -25.054 -6.061 -13.847 1.00 55.06 488 LEU A C 1
ATOM 3781 O O . LEU A 1 488 ? -24.879 -5.795 -15.037 1.00 55.06 488 LEU A O 1
ATOM 3785 N N . ALA A 1 489 ? -26.182 -5.730 -13.209 1.00 52.59 489 ALA A N 1
ATOM 3786 C CA . ALA A 1 489 ? -27.236 -4.944 -13.846 1.00 52.59 489 ALA A CA 1
ATOM 3787 C C . ALA A 1 489 ? -26.738 -3.537 -14.211 1.00 52.59 489 ALA A C 1
ATOM 3789 O O . ALA A 1 489 ? -26.995 -3.069 -15.323 1.00 52.59 489 ALA A O 1
ATOM 3790 N N . THR A 1 490 ? -25.957 -2.912 -13.327 1.00 55.41 490 THR A N 1
ATOM 3791 C CA . THR A 1 490 ? -25.298 -1.625 -13.580 1.00 55.41 490 THR A CA 1
ATOM 3792 C C . THR A 1 490 ? -24.316 -1.723 -14.748 1.00 55.41 490 THR A C 1
ATOM 3794 O O . THR A 1 490 ? -24.377 -0.908 -15.669 1.00 55.41 490 THR A O 1
ATOM 3797 N N . MET A 1 491 ? -23.466 -2.756 -14.777 1.00 56.00 491 MET A N 1
ATOM 3798 C CA . MET A 1 491 ? -22.512 -2.979 -15.872 1.00 56.00 491 MET A CA 1
ATOM 3799 C C . MET A 1 491 ? -23.208 -3.186 -17.223 1.00 56.00 491 MET A C 1
ATOM 3801 O O . MET A 1 491 ? -22.814 -2.576 -18.216 1.00 56.00 491 MET A O 1
ATOM 3805 N N . ASN A 1 492 ? -24.266 -4.000 -17.274 1.00 54.81 492 ASN A N 1
ATOM 3806 C CA . ASN A 1 492 ? -25.015 -4.249 -18.508 1.00 54.81 492 ASN A CA 1
ATOM 3807 C C . ASN A 1 492 ? -25.746 -2.998 -19.006 1.00 54.81 492 ASN A C 1
ATOM 3809 O O . ASN A 1 492 ? -25.777 -2.738 -20.211 1.00 54.81 492 ASN A O 1
ATOM 3813 N N . ALA A 1 493 ? -26.320 -2.207 -18.098 1.00 54.75 493 ALA A N 1
ATOM 3814 C CA . ALA A 1 493 ? -26.979 -0.960 -18.460 1.00 54.75 493 ALA A CA 1
ATOM 3815 C C . ALA A 1 493 ? -25.978 0.077 -18.993 1.00 54.75 493 ALA A C 1
ATOM 3817 O O . ALA A 1 493 ? -26.246 0.714 -20.013 1.00 54.75 493 ALA A O 1
ATOM 3818 N N . ALA A 1 494 ? -24.800 0.181 -18.371 1.00 53.69 494 ALA A N 1
ATOM 3819 C CA . ALA A 1 494 ? -23.708 1.027 -18.846 1.00 53.69 494 ALA A CA 1
ATOM 3820 C C . ALA A 1 494 ? -23.179 0.569 -20.216 1.00 53.69 494 ALA A C 1
ATOM 3822 O O . ALA A 1 494 ? -23.034 1.381 -21.128 1.00 53.69 494 ALA A O 1
ATOM 3823 N N . ALA A 1 495 ? -22.956 -0.736 -20.405 1.00 58.47 495 ALA A N 1
ATOM 3824 C CA . ALA A 1 495 ? -22.505 -1.294 -21.678 1.00 58.47 495 ALA A CA 1
ATOM 3825 C C . ALA A 1 495 ? -23.512 -1.037 -22.810 1.00 58.47 495 ALA A C 1
ATOM 3827 O O . ALA A 1 495 ? -23.114 -0.671 -23.917 1.00 58.47 495 ALA A O 1
ATOM 3828 N N . LYS A 1 496 ? -24.815 -1.171 -22.530 1.00 59.47 496 LYS A N 1
ATOM 3829 C CA . LYS A 1 496 ? -25.869 -0.868 -23.502 1.00 59.47 496 LYS A CA 1
ATOM 3830 C C . LYS A 1 496 ? -25.918 0.621 -23.847 1.00 59.47 496 LYS A C 1
ATOM 3832 O O . LYS A 1 496 ? -25.952 0.951 -25.027 1.00 59.47 496 LYS A O 1
ATOM 3837 N N . ALA A 1 497 ? -25.858 1.505 -22.850 1.00 53.56 497 ALA A N 1
ATOM 3838 C CA . ALA A 1 497 ? -25.833 2.949 -23.079 1.00 53.56 497 ALA A CA 1
ATOM 3839 C C . ALA A 1 497 ? -24.641 3.363 -23.960 1.00 53.56 497 ALA A C 1
ATOM 3841 O O . ALA A 1 497 ? -24.803 4.130 -24.905 1.00 53.56 497 ALA A O 1
ATOM 3842 N N . LEU A 1 498 ? -23.461 2.785 -23.716 1.00 50.88 498 LEU A N 1
ATOM 3843 C CA . LEU A 1 498 ? -22.276 3.000 -24.551 1.00 50.88 498 LEU A CA 1
ATOM 3844 C C . LEU A 1 498 ? -22.450 2.454 -25.978 1.00 50.88 498 LEU A C 1
ATOM 3846 O O . LEU A 1 498 ? -21.989 3.077 -26.933 1.00 50.88 498 LEU A O 1
ATOM 3850 N N . GLY A 1 499 ? -23.119 1.310 -26.137 1.00 61.00 499 GLY A N 1
ATOM 3851 C CA . GLY A 1 499 ? -23.443 0.736 -27.444 1.00 61.00 499 GLY A CA 1
ATOM 3852 C C . GLY A 1 499 ? -24.387 1.618 -28.265 1.00 61.00 499 GLY A C 1
ATOM 3853 O O . GLY A 1 499 ? -24.128 1.853 -29.445 1.00 61.00 499 GLY A O 1
ATOM 3854 N N . ASP A 1 500 ? -25.431 2.154 -27.633 1.00 56.88 500 ASP A N 1
ATOM 3855 C CA . ASP A 1 500 ? -26.408 3.038 -28.278 1.00 56.88 500 ASP A CA 1
ATOM 3856 C C . ASP A 1 500 ? -25.757 4.370 -28.707 1.00 56.88 500 ASP A C 1
ATOM 3858 O O . ASP A 1 500 ? -25.987 4.843 -29.821 1.00 56.88 500 ASP A O 1
ATOM 3862 N N . VAL A 1 501 ? -24.854 4.923 -27.887 1.00 51.59 501 VAL A N 1
ATOM 3863 C CA . VAL A 1 501 ? -24.044 6.110 -28.231 1.00 51.59 501 VAL A CA 1
ATOM 3864 C C . VAL A 1 501 ? -23.116 5.826 -29.416 1.00 51.59 501 VAL A C 1
ATOM 3866 O O . VAL A 1 501 ? -23.050 6.608 -30.364 1.00 51.59 501 VAL A O 1
ATOM 3869 N N . ALA A 1 502 ? -22.434 4.679 -29.414 1.00 52.38 502 ALA A N 1
ATOM 3870 C CA . ALA A 1 502 ? -21.550 4.283 -30.509 1.00 52.38 502 ALA A CA 1
ATOM 3871 C C . ALA A 1 502 ? -22.303 3.978 -31.818 1.00 52.38 502 ALA A C 1
ATOM 3873 O O . ALA A 1 502 ? -21.708 4.030 -32.897 1.00 52.38 502 ALA A O 1
ATOM 3874 N N . ALA A 1 503 ? -23.587 3.620 -31.742 1.00 57.59 503 ALA A N 1
ATOM 3875 C CA . ALA A 1 503 ? -24.456 3.455 -32.904 1.00 57.59 503 ALA A CA 1
ATOM 3876 C C . ALA A 1 503 ? -24.949 4.809 -33.439 1.00 57.59 503 ALA A C 1
ATOM 3878 O O . ALA A 1 503 ? -24.931 5.019 -34.649 1.00 57.59 503 ALA A O 1
ATOM 3879 N N . GLN A 1 504 ? -25.307 5.750 -32.559 1.00 58.19 504 GLN A N 1
ATOM 3880 C CA . GLN A 1 504 ? -25.683 7.114 -32.949 1.00 58.19 504 GLN A CA 1
ATOM 3881 C C . GLN A 1 504 ? -24.521 7.869 -33.599 1.00 58.19 504 GLN A C 1
ATOM 3883 O O . GLN A 1 504 ? -24.698 8.446 -34.665 1.00 58.19 504 GLN A O 1
ATOM 3888 N N . ALA A 1 505 ? -23.315 7.782 -33.033 1.00 46.91 505 ALA A N 1
ATOM 3889 C CA . ALA A 1 505 ? -22.119 8.395 -33.614 1.00 46.91 505 ALA A CA 1
ATOM 3890 C C . ALA A 1 505 ? -21.783 7.847 -35.016 1.00 46.91 505 ALA A C 1
ATOM 3892 O O . ALA A 1 505 ? -21.199 8.549 -35.835 1.00 46.91 505 ALA A O 1
ATOM 3893 N N . ARG A 1 506 ? -22.181 6.602 -35.312 1.00 59.62 506 ARG A N 1
ATOM 3894 C CA . ARG A 1 506 ? -22.013 5.975 -36.631 1.00 59.62 506 ARG A CA 1
ATOM 3895 C C . ARG A 1 506 ? -23.115 6.312 -37.637 1.00 59.62 506 ARG A C 1
ATOM 3897 O O . ARG A 1 506 ? -22.917 6.048 -38.813 1.00 59.62 506 ARG A O 1
ATOM 3904 N N . GLY A 1 507 ? -24.248 6.857 -37.194 1.00 48.53 507 GLY A N 1
ATOM 3905 C CA . GLY A 1 507 ? -25.345 7.300 -38.065 1.00 48.53 507 GLY A CA 1
ATOM 3906 C C . GLY A 1 507 ? -25.330 8.799 -38.388 1.00 48.53 507 GLY A C 1
ATOM 3907 O O . GLY A 1 507 ? -26.239 9.272 -39.062 1.00 48.53 507 GLY A O 1
ATOM 3908 N N . VAL A 1 508 ? -24.346 9.539 -37.867 1.00 45.19 508 VAL A N 1
ATOM 3909 C CA . VAL A 1 508 ? -24.151 10.989 -38.079 1.00 45.19 508 VAL A CA 1
ATOM 3910 C C . VAL A 1 508 ? -22.931 11.276 -38.983 1.00 45.19 508 VAL A C 1
ATOM 3912 O O . VAL A 1 508 ? -22.677 12.425 -39.336 1.00 45.19 508 VAL A O 1
ATOM 3915 N N . LEU A 1 509 ? -22.215 10.227 -39.405 1.00 37.53 509 LEU A N 1
ATOM 3916 C CA . LEU A 1 509 ? -21.290 10.224 -40.548 1.00 37.53 509 LEU A CA 1
ATOM 3917 C C . LEU A 1 509 ? -22.035 9.728 -41.789 1.00 37.53 509 LEU A C 1
ATOM 3919 O O . LEU A 1 509 ? -21.732 10.245 -42.886 1.00 37.53 509 LEU A O 1
#

pLDDT: mean 74.4, std 22.44, range [22.53, 97.81]

Secondary structure (DSSP, 8-state):
-HHHHHH-S-EEEEE-GGGHHHHHHHHTT----TT-HHHHHHHH-HHHHBTHHHHHHHH-SSEEEEETT-TT--EEHHHHHHHHHHHHHSSSS-HHHHHHHSHHHHHHHGGGHHHHPPTT---HHHHHHHHTTSB-SSHHHHHHHHHHHH-SS-GGGG--SSHHHHHHHHHHHHTB-GGGGBSSPBP-STTTTTSBPSS---BS--S--BSS--BEEEETTTEEEESSEEEE-B-PPPHHHHHHHHHHHHHTT-PPPTT--HHHHHHHHHHHHHHTT--S-S--EEETTEEE--SS---GGGEEEEEEESS-BBTTB--EEEEE--SS------------------PPPP------S-HHHHHHHHH-------------------STTEE------S-EEEEEEEEEEETTTTEEEEEEEEEEEE--EEGGGTTTPPPPPPEEEEEEEEEEEE----TT---HHHHHHHHHHHHHHHHHHHHHHHHHHHHHHHHHHHHHHHHHTTS--

Organism: NCBI:txid2898453

Nearest PDB structures (foldseek):
  3qk9-assembly1_A  TM=3.186E-01  e=1.395E+00  Saccharomyces cerevisiae
  7f6d-assembly1_G  TM=3.400E-01  e=4.728E+00  Deinococcus radiodurans R1 = ATCC 13939 = DSM 20539
  5u9o-assembly1_E  TM=2.604E-01  e=2.715E+00  Arabidopsis thaliana
  6yfp-assembly1_AA  TM=3.041E-01  e=5.584E+00  Leviviridae sp.

Solvent-accessible surface area (backbone atoms only — not comparable to full-atom values): 29607 Å² total; per-residue (Å²): 105,34,48,57,35,58,71,35,73,62,36,76,49,70,37,55,62,76,38,43,64,39,53,53,41,55,75,69,70,56,79,74,54,87,87,45,70,46,57,60,35,51,54,65,29,66,62,63,38,32,30,53,43,54,30,46,44,40,33,25,76,35,44,35,39,34,27,56,97,36,93,85,50,76,42,46,42,68,58,50,52,53,52,49,52,53,43,62,70,66,40,100,50,57,76,59,55,35,41,71,77,38,45,44,56,54,55,53,61,65,47,52,41,40,82,71,48,60,82,49,50,52,17,51,40,45,46,33,10,61,44,72,71,38,45,59,97,45,80,55,51,44,31,49,22,43,34,25,47,42,31,70,69,60,58,80,78,64,74,48,93,43,47,43,45,19,36,53,53,50,31,56,74,71,32,28,50,26,60,54,51,30,70,37,60,55,35,86,52,84,46,39,50,73,39,57,46,80,58,73,64,49,36,53,42,53,51,84,53,48,47,71,26,35,47,44,46,79,45,89,80,60,27,76,45,72,72,48,61,45,82,40,57,72,45,66,61,31,74,67,27,50,50,50,52,52,56,50,33,46,72,72,74,51,72,75,62,90,86,61,50,77,66,54,52,47,51,54,51,38,56,54,40,40,61,46,58,37,79,37,80,59,59,68,47,40,16,52,75,39,77,46,68,49,72,58,91,72,62,72,90,40,53,63,35,35,37,31,40,72,44,35,34,41,99,88,48,53,60,65,48,80,40,63,64,68,92,71,77,75,76,81,79,84,85,78,86,81,90,79,84,81,90,82,92,77,87,82,76,84,83,83,88,81,85,92,67,57,66,72,55,53,56,52,72,73,65,78,72,91,83,83,88,84,86,87,83,90,82,84,92,76,90,71,86,66,82,84,53,66,48,74,55,74,84,55,92,70,64,43,75,76,46,77,44,81,76,47,75,41,77,92,78,28,34,41,30,32,35,30,26,27,30,40,50,38,38,49,44,65,56,92,36,83,89,76,61,79,77,59,81,71,51,76,49,79,42,79,39,74,34,75,31,74,49,70,87,51,96,79,77,59,75,67,34,59,54,54,31,47,50,52,30,42,49,58,37,34,53,52,36,45,54,53,42,50,55,51,43,53,50,52,49,51,53,48,55,53,49,53,49,60,51,50,63,63,72,76,112

Radius of gyration: 26.52 Å; Cα contacts (8 Å, |Δi|>4): 788; chains: 1; bounding box: 69×64×68 Å

Mean predicted aligned error: 16.2 Å

Sequence (509 aa):
MGYIYSEACEVIAVLSPTILPSLTYMRENKQLDVDEPHMFALQGDEWVTRAWTYQEAVNAKCLSITCEGSGHIIISGQEFLNRLGHMLDHLPVEPLERRVRYPRLDALEDLVDYLTAAYEERSALQVMAKMDRRSHGRPEDHFYAMIGAISSHLASSTGAESACEAFMLICERKGDFSFIYSVAPRTTEPGRRWRPVPGDLPAVLQWDCTGAGEPGRMIDGGLLLLEEVVKLGLGDLSAEADKFIHDWLDLIGRQLPKGASPADLRVHVFDALRLMGFTGPGESYATTIGLFLPVSHVSQDEVDHVLVSSSLRWIFGSPGLLCCRSGEQVCAINSSGSNGRPDHGGGVRPIDNKHKTSFAQWVRDLFRTNDENKGQPEPPDDSLLQTRDLEITVHDTTPNITEVVAVACDERRRKVTVDVKVSASVTARSRRLAAGGRPVLPTKWLVKRSAQAKFRRSKSGTCHSVAMATEKATRDAAEEAHNRAITLATMNAAAKALGDVAAQARGVL